Protein AF-A0A9P9DHM8-F1 (afdb_monomer_lite)

Radius of gyration: 34.37 Å; chains: 1; bounding box: 117×68×95 Å

Foldseek 3Di:
DDDDDDDDPPDPPPVVVVVVCVQCPPPDPNNVVVVVVVVVVCVVVVVVCQVVLVVVVVVVVVVVPPPPPVNVVVLLVQLLDQFLVSNLVLLLCCLPHPPNVDDFFDNVQVNVPQPPVVLQSLCSVLQKAWLHWDFFAQPQWDFDQCQRHPDTDTDTPGDRDRAWTKIKIKHFPQQNGDPPDPPVSNLLSVLLVVLLVPDDPPPQKDKDKDKDALVVVVVPPPPPPPPDDDDDDDDDDDDDDDDDDDDDPVVPDDPDPDPPDDDDDDDDDDPDDDPPPDDDDPDPDDDDDPPPPCCCVRVVVDPQQVCNRGPDNVSDNVNSNRGMMMMMMMTGPHSHGDPVSVVSSVSSVVSPSVVVVVVVVVVVVVVVVVVVPPPVCNVVVD

Secondary structure (DSSP, 8-state):
------PPP-----HHHHHHHHHTSTT-HHHHHHHHHHHHHHHHHHHHHHHHHHHHHHHHHHHTT---HHHHHHHHHHTT-SSHHHHHHHHHHHHH-SS----SB--HHHHHH---HHHHHHHHHTT-EEEEEE--EEE--EEEEE--SSS-EEEEE---EEE--EEEEEEE-S-S-SSS--HHHHHHHHHHHHHHHHS-TTSSEEEEEEEEEHHHHTT-----------------------------GGGGS-TT--SS------PPPPPS------------------TTHHHHHHTT-S---GGGGBS-TT---HHHHHSEEEEEEEEESSSS---HHHHHHHHHHHTTHHHHHHHHHHHHHHHHHHHHS-GGGGGG--

pLDDT: mean 70.78, std 20.33, range [29.52, 95.81]

Sequence (382 aa):
MYNFTATEPDSPPNLVRIIFNRLLSPGSPMGTVLFESVQAFLTILVPIAFYYGWEIYKHNRGAQSVETEDEIAYWRRVWQTPTWSGFWALSERYIFGSAVPWGPWDVTSIKDLWEDQESLHDLLRWGILPMAIRPGGLMSYKVKEFRMGPRGLEWPEYIHSKGRAYIQFIVPYPNGHGTDINPDYDTFRWKFMQCLNALPTNYPVNISISKYNCALEEGEEAPASDASSRPSQVDDDYVPGTNPTGGNLRDLIPEGQMDHFAFFASNPPPSHQPLEVGTRVHHTLQHFFKKPQVIIDGVGLRMIALQSFTRWPEQVMPLVYFSEYAVVHIEARDTEAYRLDQVVRNLAWEAGAIELRSMTQLSDRFARLMQEIPRDARCDLF

Structure (mmCIF, N/CA/C/O backbone):
data_AF-A0A9P9DHM8-F1
#
_entry.id   AF-A0A9P9DHM8-F1
#
loop_
_atom_site.group_PDB
_atom_site.id
_atom_site.type_symbol
_atom_site.label_atom_id
_atom_site.label_alt_id
_atom_site.label_comp_id
_atom_site.label_asym_id
_atom_site.label_entity_id
_atom_site.label_seq_id
_atom_site.pdbx_PDB_ins_code
_atom_site.Cartn_x
_atom_site.Cartn_y
_atom_site.Cartn_z
_atom_site.occupancy
_atom_site.B_iso_or_equiv
_atom_site.auth_seq_id
_atom_site.auth_comp_id
_atom_site.auth_asym_id
_atom_site.auth_atom_id
_atom_site.pdbx_PDB_model_num
ATOM 1 N N . MET A 1 1 ? 61.887 43.250 -23.104 1.00 40.56 1 MET A N 1
ATOM 2 C CA . MET A 1 1 ? 60.964 42.096 -23.108 1.00 40.56 1 MET A CA 1
ATOM 3 C C . MET A 1 1 ? 60.601 41.812 -24.554 1.00 40.56 1 MET A C 1
ATOM 5 O O . MET A 1 1 ? 59.892 42.613 -25.144 1.00 40.56 1 MET A O 1
ATOM 9 N N . TYR A 1 2 ? 61.167 40.759 -25.143 1.00 33.25 2 TYR A N 1
ATOM 10 C CA . TYR A 1 2 ? 60.837 40.311 -26.497 1.00 33.25 2 TYR A CA 1
ATOM 11 C C . TYR A 1 2 ? 59.917 39.094 -26.381 1.00 33.25 2 TYR A C 1
ATOM 13 O O . TYR A 1 2 ? 60.308 38.093 -25.784 1.00 33.25 2 TYR A O 1
ATOM 21 N N . ASN A 1 3 ? 58.699 39.201 -26.914 1.00 42.19 3 ASN A N 1
ATOM 22 C CA . ASN A 1 3 ? 57.769 38.082 -27.031 1.00 42.19 3 ASN A CA 1
ATOM 23 C C . ASN A 1 3 ? 58.153 37.250 -28.259 1.00 42.19 3 ASN A C 1
ATOM 25 O O . ASN A 1 3 ? 58.065 37.729 -29.387 1.00 42.19 3 ASN A O 1
ATOM 29 N N . PHE A 1 4 ? 58.580 36.012 -28.025 1.00 46.78 4 PHE A N 1
ATOM 30 C CA . PHE A 1 4 ? 58.734 34.990 -29.055 1.00 46.78 4 PHE A CA 1
ATOM 31 C C . PHE A 1 4 ? 57.351 34.389 -29.344 1.00 46.78 4 PHE A C 1
ATOM 33 O O . PHE A 1 4 ? 56.841 33.587 -28.565 1.00 46.78 4 PHE A O 1
ATOM 40 N N . THR A 1 5 ? 56.721 34.784 -30.448 1.00 54.00 5 THR A N 1
ATOM 41 C CA . THR A 1 5 ? 55.598 34.038 -31.030 1.00 54.00 5 THR A CA 1
ATOM 42 C C . THR A 1 5 ? 56.159 32.840 -31.783 1.00 54.00 5 THR A C 1
ATOM 44 O O . THR A 1 5 ? 56.780 33.000 -32.831 1.00 54.00 5 THR A O 1
ATOM 47 N N . ALA A 1 6 ? 55.968 31.645 -31.225 1.00 50.34 6 ALA A N 1
ATOM 48 C CA . ALA A 1 6 ? 56.248 30.389 -31.904 1.00 50.34 6 ALA A CA 1
ATOM 49 C C . ALA A 1 6 ? 55.252 30.215 -33.061 1.00 50.34 6 ALA A C 1
ATOM 51 O O . ALA A 1 6 ? 54.061 30.012 -32.843 1.00 50.34 6 ALA A O 1
ATOM 52 N N . THR A 1 7 ? 55.739 30.338 -34.290 1.00 53.88 7 THR A N 1
ATOM 53 C CA . THR A 1 7 ? 55.030 29.911 -35.498 1.00 53.88 7 THR A CA 1
ATOM 54 C C . THR A 1 7 ? 54.974 28.386 -35.514 1.00 53.88 7 THR A C 1
ATOM 56 O O . THR A 1 7 ? 56.024 27.739 -35.509 1.00 53.88 7 THR A O 1
ATOM 59 N N . GLU A 1 8 ? 53.763 27.821 -35.492 1.00 51.91 8 GLU A N 1
ATOM 60 C CA . GLU A 1 8 ? 53.537 26.386 -35.686 1.00 51.91 8 GLU A CA 1
ATOM 61 C C . GLU A 1 8 ? 54.189 25.925 -37.000 1.00 51.91 8 GLU A C 1
ATOM 63 O O . GLU A 1 8 ? 54.081 26.621 -38.013 1.00 51.91 8 GLU A O 1
ATOM 68 N N . PRO A 1 9 ? 54.887 24.778 -37.007 1.00 55.41 9 PRO A N 1
ATOM 69 C CA . PRO A 1 9 ? 55.439 24.228 -38.232 1.00 55.41 9 PRO A CA 1
ATOM 70 C C . PRO A 1 9 ? 54.294 23.799 -39.152 1.00 55.41 9 PRO A C 1
ATOM 72 O O . PRO A 1 9 ? 53.417 23.039 -38.736 1.00 55.41 9 PRO A O 1
ATOM 75 N N . ASP A 1 10 ? 54.335 24.269 -40.401 1.00 56.09 10 ASP A N 1
ATOM 76 C CA . ASP A 1 10 ? 53.450 23.856 -41.489 1.00 56.09 10 ASP A CA 1
ATOM 77 C C . ASP A 1 10 ? 53.340 22.326 -41.529 1.00 56.09 10 ASP A C 1
ATOM 79 O O . ASP A 1 10 ? 54.238 21.616 -41.992 1.00 56.09 10 ASP A O 1
ATOM 83 N N . SER A 1 11 ? 52.226 21.798 -41.014 1.00 60.09 11 SER A N 1
ATOM 84 C CA . SER A 1 11 ? 51.913 20.380 -41.129 1.00 60.09 11 SER A CA 1
ATOM 85 C C . SER A 1 11 ? 51.836 20.052 -42.624 1.00 60.09 11 SER A C 1
ATOM 87 O O . SER A 1 11 ? 51.070 20.724 -43.327 1.00 60.09 11 SER A O 1
ATOM 89 N N . PRO A 1 12 ? 52.592 19.063 -43.141 1.00 55.00 12 PRO A N 1
ATOM 90 C CA . PRO A 1 12 ? 52.552 18.737 -44.557 1.00 55.00 12 PRO A CA 1
ATOM 91 C C . PRO A 1 12 ? 51.099 18.471 -44.957 1.00 55.00 12 PRO A C 1
ATOM 93 O O . PRO A 1 12 ? 50.371 17.839 -44.180 1.00 55.00 12 PRO A O 1
ATOM 96 N N . PRO A 1 13 ? 50.651 18.958 -46.132 1.00 58.47 13 PRO A N 1
ATOM 97 C CA . PRO A 1 13 ? 49.289 18.749 -46.587 1.00 58.47 13 PRO A CA 1
ATOM 98 C C . PRO A 1 13 ? 49.044 17.252 -46.547 1.00 58.47 13 PRO A C 1
ATOM 100 O O . PRO A 1 13 ? 49.710 16.484 -47.241 1.00 58.47 13 PRO A O 1
ATOM 103 N N . ASN A 1 14 ? 48.168 16.850 -45.628 1.00 70.94 14 ASN A N 1
ATOM 104 C CA . ASN A 1 14 ? 47.982 15.465 -45.247 1.00 70.94 14 ASN A CA 1
ATOM 105 C C . ASN A 1 14 ? 47.368 14.768 -46.464 1.00 70.94 14 ASN A C 1
ATOM 107 O O . ASN A 1 14 ? 46.158 14.808 -46.680 1.00 70.94 14 ASN A O 1
ATOM 111 N N . LEU A 1 15 ? 48.231 14.256 -47.340 1.00 72.19 15 LEU A N 1
ATOM 112 C CA . LEU A 1 15 ? 47.910 13.828 -48.700 1.00 72.19 15 LEU A CA 1
ATOM 113 C C . LEU A 1 15 ? 46.868 12.703 -48.661 1.00 72.19 15 LEU A C 1
ATOM 115 O O . LEU A 1 15 ? 45.978 12.635 -49.503 1.00 72.19 15 LEU A O 1
ATOM 119 N N . VAL A 1 16 ? 46.893 11.934 -47.570 1.00 69.44 16 VAL A N 1
ATOM 120 C CA . VAL A 1 16 ? 45.866 10.976 -47.161 1.00 69.44 16 VAL A CA 1
ATOM 121 C C . VAL A 1 16 ? 44.492 11.639 -47.032 1.00 69.44 16 VAL A C 1
ATOM 123 O O . VAL A 1 16 ? 43.545 11.158 -47.636 1.00 69.44 16 VAL A O 1
ATOM 126 N N . ARG A 1 17 ? 44.367 12.770 -46.328 1.00 74.56 17 ARG A N 1
ATOM 127 C CA . ARG A 1 17 ? 43.105 13.513 -46.145 1.00 74.56 17 ARG A CA 1
ATOM 128 C C . ARG A 1 17 ? 42.579 14.102 -47.456 1.00 74.56 17 ARG A C 1
ATOM 130 O O . ARG A 1 17 ? 41.373 14.108 -47.675 1.00 74.56 17 ARG A O 1
ATOM 137 N N . ILE A 1 18 ? 43.466 14.567 -48.339 1.00 77.88 18 ILE A N 1
ATOM 138 C CA . ILE A 1 18 ? 43.080 15.091 -49.663 1.00 77.88 18 ILE A CA 1
ATOM 139 C C . ILE A 1 18 ? 42.564 13.960 -50.560 1.00 77.88 18 ILE A C 1
ATOM 141 O O . ILE A 1 18 ? 41.525 14.117 -51.202 1.00 77.88 18 ILE A O 1
ATOM 145 N N . ILE A 1 19 ? 43.248 12.812 -50.569 1.00 75.44 19 ILE A N 1
ATOM 146 C CA . ILE A 1 19 ? 42.803 11.617 -51.296 1.00 75.44 19 ILE A CA 1
ATOM 147 C C . ILE A 1 19 ? 41.471 11.114 -50.724 1.00 75.44 19 ILE A C 1
ATOM 149 O O . ILE A 1 19 ? 40.545 10.861 -51.490 1.00 75.44 19 ILE A O 1
ATOM 153 N N . PHE A 1 20 ? 41.328 11.058 -49.398 1.00 71.94 20 PHE A N 1
ATOM 154 C CA . PHE A 1 20 ? 40.094 10.621 -48.737 1.00 71.94 20 PHE A CA 1
ATOM 155 C C . PHE A 1 20 ? 38.906 11.530 -49.080 1.00 71.94 20 PHE A C 1
ATOM 157 O O . PHE A 1 20 ? 37.850 11.047 -49.477 1.00 71.94 20 PHE A O 1
ATOM 164 N N . ASN A 1 21 ? 39.094 12.851 -49.024 1.00 74.06 21 ASN A N 1
ATOM 165 C CA . ASN A 1 21 ? 38.045 13.819 -49.354 1.00 74.06 21 ASN A CA 1
ATOM 166 C C . ASN A 1 21 ? 37.659 13.803 -50.841 1.00 74.06 21 ASN A C 1
ATOM 168 O O . ASN A 1 21 ? 36.511 14.090 -51.171 1.00 74.06 21 ASN A O 1
ATOM 172 N N . ARG A 1 22 ? 38.591 13.470 -51.747 1.00 72.50 22 ARG A N 1
ATOM 173 C CA . ARG A 1 22 ? 38.283 13.302 -53.178 1.00 72.50 22 ARG A CA 1
ATOM 174 C C . ARG A 1 22 ? 37.593 11.980 -53.492 1.00 72.50 22 ARG A C 1
ATOM 176 O O . ARG A 1 22 ? 36.773 11.945 -54.400 1.00 72.50 22 ARG A O 1
ATOM 183 N N . LEU A 1 23 ? 37.916 10.908 -52.776 1.00 67.44 23 LEU A N 1
ATOM 184 C CA . LEU A 1 23 ? 37.252 9.615 -52.955 1.00 67.44 23 LEU A CA 1
ATOM 185 C C . LEU A 1 23 ? 35.822 9.632 -52.399 1.00 67.44 23 LEU A C 1
ATOM 187 O O . LEU A 1 23 ? 34.931 9.028 -52.991 1.00 67.44 23 LEU A O 1
ATOM 191 N N . LEU A 1 24 ? 35.593 10.386 -51.321 1.00 68.06 24 LEU A N 1
ATOM 192 C CA . LEU A 1 24 ? 34.290 10.548 -50.673 1.00 68.06 24 LEU A CA 1
ATOM 193 C C . LEU A 1 24 ? 33.471 11.740 -51.193 1.00 68.06 24 LEU A C 1
ATOM 195 O O . LEU A 1 24 ? 32.439 12.068 -50.605 1.00 68.06 24 LEU A O 1
ATOM 199 N N . SER A 1 25 ? 33.904 12.417 -52.261 1.00 76.38 25 SER A N 1
ATOM 200 C CA . SER A 1 25 ? 33.132 13.539 -52.792 1.00 76.38 25 SER A CA 1
ATOM 201 C C . SER A 1 25 ? 31.816 13.047 -53.422 1.00 76.38 25 SER A C 1
ATOM 203 O O . SER A 1 25 ? 31.806 12.047 -54.152 1.00 76.38 25 SER A O 1
ATOM 205 N N . PRO A 1 26 ? 30.687 13.728 -53.151 1.00 70.62 26 PRO A N 1
ATOM 206 C CA . PRO A 1 26 ? 29.399 13.368 -53.730 1.00 70.62 26 PRO A CA 1
ATOM 207 C C . PRO A 1 26 ? 29.477 13.448 -55.261 1.00 70.62 26 PRO A C 1
ATOM 209 O O . PRO A 1 26 ? 29.818 14.489 -55.819 1.00 70.62 26 PRO A O 1
ATOM 212 N N . GLY A 1 27 ? 29.194 12.326 -55.931 1.00 74.50 27 GLY A N 1
ATOM 213 C CA . GLY A 1 27 ? 29.244 12.193 -57.392 1.00 74.50 27 GLY A CA 1
ATOM 214 C C . GLY A 1 27 ? 30.415 11.371 -57.942 1.00 74.50 27 GLY A C 1
ATOM 215 O O . GLY A 1 27 ? 30.439 11.105 -59.142 1.00 74.50 27 GLY A O 1
ATOM 216 N N . SER A 1 28 ? 31.366 10.922 -57.111 1.00 83.56 28 SER A N 1
ATOM 217 C CA . SER A 1 28 ? 32.384 9.970 -57.571 1.00 83.56 28 SER A CA 1
ATOM 218 C C . SER A 1 28 ? 31.780 8.552 -57.722 1.00 83.56 28 SER A C 1
ATOM 220 O O . SER A 1 28 ? 30.994 8.113 -56.873 1.00 83.56 28 SER A O 1
ATOM 222 N N . PRO A 1 29 ? 32.129 7.790 -58.778 1.00 81.06 29 PRO A N 1
ATOM 223 C CA . PRO A 1 29 ? 31.638 6.419 -58.962 1.00 81.06 29 PRO A CA 1
ATOM 224 C C . PRO A 1 29 ? 32.136 5.471 -57.860 1.00 81.06 29 PRO A C 1
ATOM 226 O O . PRO A 1 29 ? 31.484 4.490 -57.531 1.00 81.06 29 PRO A O 1
ATOM 229 N N . MET A 1 30 ? 33.276 5.777 -57.237 1.00 78.38 30 MET A N 1
ATOM 230 C CA . MET A 1 30 ? 33.795 4.989 -56.118 1.00 78.38 30 MET A CA 1
ATOM 231 C C . MET A 1 30 ? 33.051 5.296 -54.809 1.00 78.38 30 MET A C 1
ATOM 233 O O . MET A 1 30 ? 32.810 4.393 -54.010 1.00 78.38 30 MET A O 1
ATOM 237 N N . GLY A 1 31 ? 32.640 6.551 -54.608 1.00 75.50 31 GLY A N 1
ATOM 238 C CA . GLY A 1 31 ? 31.850 6.981 -53.456 1.00 75.50 31 GLY A CA 1
ATOM 239 C C . GLY A 1 31 ? 30.433 6.409 -53.464 1.00 75.50 31 GLY A C 1
ATOM 240 O O . GLY A 1 31 ? 29.941 6.016 -52.412 1.00 75.50 31 GLY A O 1
ATOM 241 N N . THR A 1 32 ? 29.806 6.286 -54.639 1.00 79.50 32 THR A N 1
ATOM 242 C CA . THR A 1 32 ? 28.482 5.647 -54.782 1.00 79.50 32 THR A CA 1
ATOM 243 C C . THR A 1 32 ? 28.528 4.160 -54.433 1.00 79.50 32 THR A C 1
ATOM 245 O O . THR A 1 32 ? 27.741 3.718 -53.602 1.00 79.50 32 THR A O 1
ATOM 248 N N . VAL A 1 33 ? 29.513 3.409 -54.939 1.00 83.50 33 VAL A N 1
ATOM 249 C CA . VAL A 1 33 ? 29.681 1.979 -54.610 1.00 83.50 33 VAL A CA 1
ATOM 250 C C . VAL A 1 33 ? 29.967 1.757 -53.120 1.00 83.50 33 VAL A C 1
ATOM 252 O O . VAL A 1 33 ? 29.409 0.844 -52.507 1.00 83.50 33 VAL A O 1
ATOM 255 N N . LEU A 1 34 ? 30.817 2.590 -52.509 1.00 82.50 34 LEU A N 1
ATOM 256 C CA . LEU A 1 34 ? 31.079 2.525 -51.068 1.00 82.50 34 LEU A CA 1
ATOM 257 C C . LEU A 1 34 ? 29.826 2.856 -50.252 1.00 82.50 34 LEU A C 1
ATOM 259 O O . LEU A 1 34 ? 29.536 2.161 -49.281 1.00 82.50 34 LEU A O 1
ATOM 263 N N . PHE A 1 35 ? 29.068 3.876 -50.657 1.00 80.50 35 PHE A N 1
ATOM 264 C CA . PHE A 1 35 ? 27.831 4.266 -49.987 1.00 80.50 35 PHE A CA 1
ATOM 265 C C . PHE A 1 35 ? 26.774 3.157 -50.051 1.00 80.50 35 PHE A C 1
ATOM 267 O O . PHE A 1 35 ? 26.236 2.780 -49.013 1.00 80.50 35 PHE A O 1
ATOM 274 N N . GLU A 1 36 ? 26.538 2.570 -51.226 1.00 85.25 36 GLU A N 1
ATOM 275 C CA . GLU A 1 36 ? 25.601 1.452 -51.402 1.00 85.25 36 GLU A CA 1
ATOM 276 C C . GLU A 1 36 ? 26.028 0.214 -50.605 1.00 85.25 36 GLU A C 1
ATOM 278 O O . GLU A 1 36 ? 25.194 -0.433 -49.971 1.00 85.25 36 GLU A O 1
ATOM 283 N N . SER A 1 37 ? 27.331 -0.082 -50.558 1.00 87.12 37 SER A N 1
ATOM 284 C CA . SER A 1 37 ? 27.870 -1.211 -49.789 1.00 87.12 37 SER A CA 1
ATOM 285 C C . SER A 1 37 ? 27.697 -1.012 -48.281 1.00 87.12 37 SER A C 1
ATOM 287 O O . SER A 1 37 ? 27.276 -1.929 -47.574 1.00 87.12 37 SER A O 1
ATOM 289 N N . VAL A 1 38 ? 27.982 0.195 -47.777 1.00 84.12 38 VAL A N 1
ATOM 290 C CA . VAL A 1 38 ? 27.779 0.551 -46.363 1.00 84.12 38 VAL A CA 1
ATOM 291 C C . VAL A 1 38 ? 26.292 0.539 -46.019 1.00 84.12 38 VAL A C 1
ATOM 293 O O . VAL A 1 38 ? 25.912 -0.003 -44.983 1.00 84.12 38 VAL A O 1
ATOM 296 N N . GLN A 1 39 ? 25.438 1.079 -46.890 1.00 85.88 39 GLN A N 1
ATOM 297 C CA . GLN A 1 39 ? 23.993 1.062 -46.698 1.00 85.88 39 GLN A CA 1
ATOM 298 C C . GLN A 1 39 ? 23.461 -0.375 -46.654 1.00 85.88 39 GLN A C 1
ATOM 300 O O . GLN A 1 39 ? 22.742 -0.718 -45.717 1.00 85.88 39 GLN A O 1
ATOM 305 N N . ALA A 1 40 ? 23.843 -1.238 -47.598 1.00 89.69 40 ALA A N 1
ATOM 306 C CA . ALA A 1 40 ? 23.449 -2.647 -47.610 1.00 89.69 40 ALA A CA 1
ATOM 307 C C . ALA A 1 40 ? 23.921 -3.386 -46.347 1.00 89.69 40 ALA A C 1
ATOM 309 O O . ALA A 1 40 ? 23.140 -4.101 -45.717 1.00 89.69 40 ALA A O 1
ATOM 310 N N . PHE A 1 41 ? 25.166 -3.150 -45.921 1.00 92.38 41 PHE A N 1
ATOM 311 C CA . PHE A 1 41 ? 25.709 -3.716 -44.689 1.00 92.38 41 PHE A CA 1
ATOM 312 C C . PHE A 1 41 ? 24.921 -3.272 -43.451 1.00 92.38 41 PHE A C 1
ATOM 314 O O . PHE A 1 41 ? 24.519 -4.115 -42.653 1.00 92.38 41 PHE A O 1
ATOM 321 N N . LEU A 1 42 ? 24.634 -1.974 -43.303 1.00 90.94 42 LEU A N 1
ATOM 322 C CA . LEU A 1 42 ? 23.839 -1.457 -42.183 1.00 90.94 42 LEU A CA 1
ATOM 323 C C . LEU A 1 42 ? 22.398 -1.984 -42.208 1.00 90.94 42 LEU A C 1
ATOM 325 O O . LEU A 1 42 ? 21.853 -2.315 -41.157 1.00 90.94 42 LEU A O 1
ATOM 329 N N . THR A 1 43 ? 21.807 -2.124 -43.397 1.00 90.12 43 THR A N 1
ATOM 330 C CA . THR A 1 43 ? 20.444 -2.654 -43.573 1.00 90.12 43 THR A CA 1
ATOM 331 C C . THR A 1 43 ? 20.333 -4.104 -43.097 1.00 90.12 43 THR A C 1
ATOM 333 O O . THR A 1 43 ? 19.281 -4.502 -42.608 1.00 90.12 43 THR A O 1
ATOM 336 N N . ILE A 1 44 ? 21.413 -4.886 -43.186 1.00 93.75 44 ILE A N 1
ATOM 337 C CA . ILE A 1 44 ? 21.464 -6.275 -42.702 1.00 93.75 44 ILE A CA 1
ATOM 338 C C . ILE A 1 44 ? 21.894 -6.340 -41.229 1.00 93.75 44 ILE A C 1
ATOM 340 O O . ILE A 1 44 ? 21.306 -7.079 -40.439 1.00 93.75 44 ILE A O 1
ATOM 344 N N . LEU A 1 45 ? 22.905 -5.563 -40.832 1.00 93.25 45 LEU A N 1
ATOM 345 C CA . LEU A 1 45 ? 23.490 -5.642 -39.494 1.00 93.25 45 LEU A CA 1
ATOM 346 C C . LEU A 1 45 ? 22.553 -5.093 -38.411 1.00 93.25 45 LEU A C 1
ATOM 348 O O . LEU A 1 45 ? 22.499 -5.658 -37.321 1.00 93.25 45 LEU A O 1
ATOM 352 N N . VAL A 1 46 ? 21.794 -4.028 -38.692 1.00 90.00 46 VAL A N 1
ATOM 353 C CA . VAL A 1 46 ? 20.890 -3.416 -37.704 1.00 90.00 46 VAL A CA 1
ATOM 354 C C . VAL A 1 46 ? 19.772 -4.380 -37.274 1.00 90.00 46 VAL A C 1
ATOM 356 O O . VAL A 1 46 ? 19.630 -4.577 -36.067 1.00 90.00 46 VAL A O 1
ATOM 359 N N . PRO A 1 47 ? 19.025 -5.052 -38.176 1.00 91.31 47 PRO A N 1
ATOM 360 C CA . PRO A 1 47 ? 18.038 -6.060 -37.783 1.00 91.31 47 PRO A CA 1
ATOM 361 C C . PRO A 1 47 ? 18.644 -7.246 -37.035 1.00 91.31 47 PRO A C 1
ATOM 363 O O . PRO A 1 47 ? 18.042 -7.727 -36.081 1.00 91.31 47 PRO A O 1
ATOM 366 N N . ILE A 1 48 ? 19.841 -7.700 -37.427 1.00 94.12 48 ILE A N 1
ATOM 367 C CA . ILE A 1 48 ? 20.537 -8.800 -36.746 1.00 94.12 48 ILE A CA 1
ATOM 368 C C . ILE A 1 48 ? 20.914 -8.389 -35.318 1.00 94.12 48 ILE A C 1
ATOM 370 O O . ILE A 1 48 ? 20.614 -9.110 -34.369 1.00 94.12 48 ILE A O 1
ATOM 374 N N . ALA A 1 49 ? 21.524 -7.215 -35.141 1.00 92.12 49 ALA A N 1
ATOM 375 C CA . ALA A 1 49 ? 21.875 -6.687 -33.825 1.00 92.12 49 ALA A CA 1
ATOM 376 C C . ALA A 1 49 ? 20.629 -6.432 -32.962 1.00 92.12 49 ALA A C 1
ATOM 378 O O . ALA A 1 49 ? 20.642 -6.721 -31.768 1.00 92.12 49 ALA A O 1
ATOM 379 N N . PHE A 1 50 ? 19.541 -5.948 -33.567 1.00 90.00 50 PHE A N 1
ATOM 380 C CA . PHE A 1 50 ? 18.250 -5.774 -32.905 1.00 90.00 50 PHE A CA 1
ATOM 381 C C . PHE A 1 50 ? 17.664 -7.118 -32.459 1.00 90.00 50 PHE A C 1
ATOM 383 O O . PHE A 1 50 ? 17.238 -7.237 -31.316 1.00 90.00 50 PHE A O 1
ATOM 390 N N . TYR A 1 51 ? 17.691 -8.139 -33.321 1.00 92.69 51 TYR A N 1
ATOM 391 C CA . TYR A 1 51 ? 17.214 -9.488 -33.016 1.00 92.69 51 TYR A CA 1
ATOM 392 C C . TYR A 1 51 ? 18.008 -10.128 -31.871 1.00 92.69 51 TYR A C 1
ATOM 394 O O . TYR A 1 51 ? 17.420 -10.543 -30.876 1.00 92.69 51 TYR A O 1
ATOM 402 N N . TYR A 1 52 ? 19.343 -10.146 -31.952 1.00 91.56 52 TYR A N 1
ATOM 403 C CA . TYR A 1 52 ? 20.176 -10.706 -30.883 1.00 91.56 52 TYR A CA 1
ATOM 404 C C . TYR A 1 52 ? 20.102 -9.880 -29.597 1.00 91.56 52 TYR A C 1
ATOM 406 O O . TYR A 1 52 ? 20.055 -10.445 -28.508 1.00 91.56 52 TYR A O 1
ATOM 414 N N . GLY A 1 53 ? 20.038 -8.550 -29.702 1.00 88.31 53 GLY A N 1
ATOM 415 C CA . GLY A 1 53 ? 19.818 -7.667 -28.560 1.00 88.31 53 GLY A CA 1
ATOM 416 C C . GLY A 1 53 ? 18.472 -7.924 -27.883 1.00 88.31 53 GLY A C 1
ATOM 417 O O . GLY A 1 53 ? 18.406 -7.940 -26.656 1.00 88.31 53 GLY A O 1
ATOM 418 N N . TRP A 1 54 ? 17.420 -8.186 -28.663 1.00 81.31 54 TRP A N 1
ATOM 419 C CA . TRP A 1 54 ? 16.097 -8.560 -28.168 1.00 81.31 54 TRP A CA 1
ATOM 420 C C . TRP A 1 54 ? 16.086 -9.943 -27.511 1.00 81.31 54 TRP A C 1
ATOM 422 O O . TRP A 1 54 ? 15.521 -10.081 -26.431 1.00 81.31 54 TRP A O 1
ATOM 432 N N . GLU A 1 55 ? 16.739 -10.948 -28.097 1.00 83.94 55 GLU A N 1
ATOM 433 C CA . GLU A 1 55 ? 16.842 -12.291 -27.507 1.00 83.94 55 GLU A CA 1
ATOM 434 C C . GLU A 1 55 ? 17.662 -12.286 -26.211 1.00 83.94 55 GLU A C 1
ATOM 436 O O . GLU A 1 55 ? 17.228 -12.850 -25.210 1.00 83.94 55 GLU A O 1
ATOM 441 N N . ILE A 1 56 ? 18.791 -11.570 -26.166 1.00 83.38 56 ILE A N 1
ATOM 442 C CA . ILE A 1 56 ? 19.571 -11.384 -24.931 1.00 83.38 56 ILE A CA 1
ATOM 443 C C . ILE A 1 56 ? 18.748 -10.620 -23.892 1.00 83.38 56 ILE A C 1
ATOM 445 O O . ILE A 1 56 ? 18.744 -10.983 -22.718 1.00 83.38 56 ILE A O 1
ATOM 449 N N . TYR A 1 57 ? 18.024 -9.577 -24.301 1.00 78.25 57 TYR A N 1
ATOM 450 C CA . TYR A 1 57 ? 17.133 -8.839 -23.410 1.00 78.25 57 TYR A CA 1
ATOM 451 C C . TYR A 1 57 ? 16.027 -9.737 -22.847 1.00 78.25 57 TYR A C 1
ATOM 453 O O . TYR A 1 57 ? 15.816 -9.753 -21.637 1.00 78.25 57 TYR A O 1
ATOM 461 N N . LYS A 1 58 ? 15.361 -10.525 -23.694 1.00 74.00 58 LYS A N 1
ATOM 462 C CA . LYS A 1 58 ? 14.334 -11.492 -23.297 1.00 74.00 58 LYS A CA 1
ATOM 463 C C . LYS A 1 58 ? 14.912 -12.550 -22.362 1.00 74.00 58 LYS A C 1
ATOM 465 O O . LYS A 1 58 ? 14.282 -12.861 -21.357 1.00 74.00 58 LYS A O 1
ATOM 470 N N . HIS A 1 59 ? 16.114 -13.050 -22.642 1.00 70.81 59 HIS A N 1
ATOM 471 C CA . HIS A 1 59 ? 16.774 -14.045 -21.807 1.00 70.81 59 HIS A CA 1
ATOM 472 C C . HIS A 1 59 ? 17.198 -13.470 -20.452 1.00 70.81 59 HIS A C 1
ATOM 474 O O . HIS A 1 59 ? 16.958 -14.118 -19.440 1.00 70.81 59 HIS A O 1
ATOM 480 N N . ASN A 1 60 ? 17.739 -12.250 -20.404 1.00 71.06 60 ASN A N 1
ATOM 481 C CA . ASN A 1 60 ? 18.117 -11.575 -19.158 1.00 71.06 60 ASN A CA 1
ATOM 482 C C . ASN A 1 60 ? 16.898 -11.144 -18.337 1.00 71.06 60 ASN A C 1
ATOM 484 O O . ASN A 1 60 ? 16.927 -11.216 -17.114 1.00 71.06 60 ASN A O 1
ATOM 488 N N . ARG A 1 61 ? 15.808 -10.732 -18.993 1.00 64.31 61 ARG A N 1
ATOM 489 C CA . ARG A 1 61 ? 14.540 -10.415 -18.325 1.00 64.31 61 ARG A CA 1
ATOM 490 C C . ARG A 1 61 ? 13.850 -11.679 -17.813 1.00 64.31 61 ARG A C 1
ATOM 492 O O . ARG A 1 61 ? 13.283 -11.655 -16.726 1.00 64.31 61 ARG A O 1
ATOM 499 N N . GLY A 1 62 ? 13.963 -12.779 -18.558 1.00 54.72 62 GLY A N 1
ATOM 500 C CA . GLY A 1 62 ? 13.619 -14.116 -18.090 1.00 54.72 62 GLY A CA 1
ATOM 501 C C . GLY A 1 62 ? 14.451 -14.485 -16.867 1.00 54.72 62 GLY A C 1
ATOM 502 O O . GLY A 1 62 ? 13.886 -14.729 -15.818 1.00 54.72 62 GLY A O 1
ATOM 503 N N . ALA A 1 63 ? 15.781 -14.400 -16.947 1.00 54.72 63 ALA A N 1
ATOM 504 C CA . ALA A 1 63 ? 16.705 -14.765 -15.872 1.00 54.72 63 ALA A CA 1
ATOM 505 C C . ALA A 1 63 ? 16.576 -13.902 -14.600 1.00 54.72 63 ALA A C 1
ATOM 507 O O . ALA A 1 63 ? 16.801 -14.412 -13.510 1.00 54.72 63 ALA A O 1
ATOM 508 N N . GLN A 1 64 ? 16.188 -12.625 -14.711 1.00 50.59 64 GLN A N 1
ATOM 509 C CA . GLN A 1 64 ? 15.905 -11.755 -13.557 1.00 50.59 64 GLN A CA 1
ATOM 510 C C . GLN A 1 64 ? 14.509 -11.950 -12.949 1.00 50.59 64 GLN A C 1
ATOM 512 O O . GLN A 1 64 ? 14.228 -11.357 -11.913 1.00 50.59 64 GLN A O 1
ATOM 517 N N . SER A 1 65 ? 13.636 -12.749 -13.565 1.00 51.56 65 SER A N 1
ATOM 518 C CA . SER A 1 65 ? 12.288 -13.017 -13.047 1.00 51.56 65 SER A CA 1
ATOM 519 C C . SER A 1 65 ? 11.908 -14.493 -13.049 1.00 51.56 65 SER A C 1
ATOM 521 O O . SER A 1 65 ? 10.737 -14.811 -12.858 1.00 51.56 65 SER A O 1
ATOM 523 N N . VAL A 1 66 ? 12.881 -15.406 -13.182 1.00 52.16 66 VAL A N 1
ATOM 524 C CA . VAL A 1 66 ? 12.666 -16.800 -12.779 1.00 52.16 66 VAL A CA 1
ATOM 525 C C . VAL A 1 66 ? 12.738 -16.857 -11.251 1.00 52.16 66 VAL A C 1
ATOM 527 O O . VAL A 1 66 ? 13.596 -17.521 -10.680 1.00 52.16 66 VAL A O 1
ATOM 530 N N . GLU A 1 67 ? 11.819 -16.160 -10.579 1.00 63.97 67 GLU A N 1
ATOM 531 C CA . GLU A 1 67 ? 11.165 -16.812 -9.450 1.00 63.97 67 GLU A CA 1
ATOM 532 C C . GLU A 1 67 ? 10.687 -18.138 -10.036 1.00 63.97 67 GLU A C 1
ATOM 534 O O . GLU A 1 67 ? 9.928 -18.156 -11.013 1.00 63.97 67 GLU A O 1
ATOM 539 N N . THR A 1 68 ? 11.265 -19.247 -9.580 1.00 78.31 68 THR A N 1
ATOM 540 C CA . THR A 1 68 ? 10.882 -20.554 -10.102 1.00 78.31 68 THR A CA 1
ATOM 541 C C . THR A 1 68 ? 9.371 -20.683 -9.953 1.00 78.31 68 THR A C 1
ATOM 543 O O . THR A 1 68 ? 8.794 -20.228 -8.967 1.00 78.31 68 THR A O 1
ATOM 546 N N . GLU A 1 69 ? 8.699 -21.271 -10.938 1.00 83.31 69 GLU A N 1
ATOM 547 C CA . GLU A 1 69 ? 7.248 -21.489 -10.871 1.00 83.31 69 GLU A CA 1
ATOM 548 C C . GLU A 1 69 ? 6.851 -22.184 -9.551 1.00 83.31 69 GLU A C 1
ATOM 550 O O . GLU A 1 69 ? 5.820 -21.870 -8.957 1.00 83.31 69 GLU A O 1
ATOM 555 N N . ASP A 1 70 ? 7.755 -23.017 -9.024 1.00 86.81 70 ASP A N 1
ATOM 556 C CA . ASP A 1 70 ? 7.702 -23.628 -7.696 1.00 86.81 70 ASP A CA 1
ATOM 557 C C . ASP A 1 70 ? 7.710 -22.622 -6.528 1.00 86.81 70 ASP A C 1
ATOM 559 O O . ASP A 1 70 ? 6.971 -22.801 -5.558 1.00 86.81 70 ASP A O 1
ATOM 563 N N . GLU A 1 71 ? 8.522 -21.562 -6.594 1.00 87.56 71 GLU A N 1
ATOM 564 C CA . GLU A 1 71 ? 8.576 -20.494 -5.589 1.00 87.56 71 GLU A CA 1
ATOM 565 C C . GLU A 1 71 ? 7.290 -19.661 -5.604 1.00 87.56 71 GLU A C 1
ATOM 567 O O . GLU A 1 71 ? 6.694 -19.419 -4.551 1.00 87.56 71 GLU A O 1
ATOM 572 N N . ILE A 1 72 ? 6.791 -19.307 -6.792 1.00 86.44 72 ILE A N 1
ATOM 573 C CA . ILE A 1 72 ? 5.498 -18.625 -6.933 1.00 86.44 72 ILE A CA 1
ATOM 574 C C . ILE A 1 72 ? 4.371 -19.516 -6.397 1.00 86.44 72 ILE A C 1
ATOM 576 O O . ILE A 1 72 ? 3.517 -19.051 -5.640 1.00 86.44 72 ILE A O 1
ATOM 580 N N . ALA A 1 73 ? 4.367 -20.809 -6.736 1.00 88.88 73 ALA A N 1
ATOM 581 C CA . ALA A 1 73 ? 3.385 -21.767 -6.234 1.00 88.88 73 ALA A CA 1
ATOM 582 C C . ALA A 1 73 ? 3.476 -21.952 -4.709 1.00 88.88 73 ALA A C 1
ATOM 584 O O . ALA A 1 73 ? 2.455 -22.126 -4.036 1.00 88.88 73 ALA A O 1
ATOM 585 N N . TYR A 1 74 ? 4.680 -21.896 -4.136 1.00 92.19 74 TYR A N 1
ATOM 586 C CA . TYR A 1 74 ? 4.882 -21.881 -2.692 1.00 92.19 74 TYR A CA 1
ATOM 587 C C . TYR A 1 74 ? 4.258 -20.635 -2.057 1.00 92.19 74 TYR A C 1
ATOM 589 O O . TYR A 1 74 ? 3.387 -20.777 -1.198 1.00 92.19 74 TYR A O 1
ATOM 597 N N . TRP A 1 75 ? 4.619 -19.432 -2.510 1.00 91.44 75 TRP A N 1
ATOM 598 C CA . TRP A 1 75 ? 4.070 -18.195 -1.950 1.00 91.44 75 TRP A CA 1
ATOM 599 C C . TRP A 1 75 ? 2.560 -18.103 -2.139 1.00 91.44 75 TRP A C 1
ATOM 601 O O . TRP A 1 75 ? 1.855 -17.736 -1.203 1.00 91.44 75 TRP A O 1
ATOM 611 N N . ARG A 1 76 ? 2.032 -18.537 -3.288 1.00 89.69 76 ARG A N 1
ATOM 612 C CA . ARG A 1 76 ? 0.589 -18.644 -3.531 1.00 89.69 76 ARG A CA 1
ATOM 613 C C . ARG A 1 76 ? -0.114 -19.474 -2.456 1.00 89.69 76 ARG A C 1
ATOM 615 O O . ARG A 1 76 ? -1.167 -19.053 -1.993 1.00 89.69 76 ARG A O 1
ATOM 622 N N . ARG A 1 77 ? 0.468 -20.601 -2.024 1.00 90.12 77 ARG A N 1
ATOM 623 C CA . ARG A 1 77 ? -0.058 -21.409 -0.906 1.00 90.12 77 ARG A CA 1
ATOM 624 C C . ARG A 1 77 ? 0.073 -20.697 0.439 1.00 90.12 77 ARG A C 1
ATOM 626 O O . ARG A 1 77 ? -0.854 -20.741 1.233 1.00 90.12 77 ARG A O 1
ATOM 633 N N . VAL A 1 78 ? 1.186 -20.013 0.698 1.00 91.94 78 VAL A N 1
ATOM 634 C CA . VAL A 1 78 ? 1.389 -19.255 1.949 1.00 91.94 78 VAL A CA 1
ATOM 635 C C . VAL A 1 78 ? 0.360 -18.123 2.095 1.00 91.94 78 VAL A C 1
ATOM 637 O O . VAL A 1 78 ? -0.195 -17.920 3.173 1.00 91.94 78 VAL A O 1
ATOM 640 N N . TRP A 1 79 ? 0.032 -17.441 0.996 1.00 92.38 79 TRP A N 1
ATOM 641 C CA . TRP A 1 79 ? -1.012 -16.413 0.941 1.00 92.38 79 TRP A CA 1
ATOM 642 C C . TRP A 1 79 ? -2.442 -16.956 1.117 1.00 92.38 79 TRP A C 1
ATOM 644 O O . TRP A 1 79 ? -3.368 -16.165 1.281 1.00 92.38 79 TRP A O 1
ATOM 654 N N . GLN A 1 80 ? -2.639 -18.281 1.160 1.00 89.69 80 GLN A N 1
ATOM 655 C CA . GLN A 1 80 ? -3.912 -18.912 1.544 1.00 89.69 80 GLN A CA 1
ATOM 656 C C . GLN A 1 80 ? -4.104 -19.002 3.069 1.00 89.69 80 GLN A C 1
ATOM 658 O O . GLN A 1 80 ? -4.917 -19.792 3.547 1.00 89.69 80 GLN A O 1
ATOM 663 N N . THR A 1 81 ? -3.358 -18.210 3.844 1.00 88.81 81 THR A N 1
ATOM 664 C CA . THR A 1 81 ? -3.509 -18.119 5.301 1.00 88.81 81 THR A CA 1
ATOM 665 C C . THR A 1 81 ? -4.973 -17.877 5.701 1.00 88.81 81 THR A C 1
ATOM 667 O O . THR A 1 81 ? -5.608 -16.978 5.149 1.00 88.81 81 THR A O 1
ATOM 670 N N . PRO A 1 82 ? -5.525 -18.643 6.662 1.00 85.69 82 PRO A N 1
ATOM 671 C CA . PRO A 1 82 ? -6.901 -18.477 7.126 1.00 85.69 82 PRO A CA 1
ATOM 672 C C . PRO A 1 82 ? -7.033 -17.415 8.225 1.00 85.69 82 PRO A C 1
ATOM 674 O O . PRO A 1 82 ? -8.138 -17.166 8.698 1.00 85.69 82 PRO A O 1
ATOM 677 N N . THR A 1 83 ? -5.925 -16.809 8.669 1.00 84.69 83 THR A N 1
ATOM 678 C CA . THR A 1 83 ? -5.916 -15.820 9.753 1.00 84.69 83 THR A CA 1
ATOM 679 C C . THR A 1 83 ? -5.486 -14.442 9.265 1.00 84.69 83 THR A C 1
ATOM 681 O O . THR A 1 83 ? -4.542 -14.299 8.479 1.00 84.69 83 THR A O 1
ATOM 684 N N . TRP A 1 84 ? -6.143 -13.408 9.797 1.00 83.75 84 TRP A N 1
ATOM 685 C CA . TRP A 1 84 ? -5.783 -12.007 9.562 1.00 83.75 84 TRP A CA 1
ATOM 686 C C . TRP A 1 84 ? -4.378 -11.663 10.048 1.00 83.75 84 TRP A C 1
ATOM 688 O O . TRP A 1 84 ? -3.670 -10.932 9.368 1.00 83.75 84 TRP A O 1
ATOM 698 N N . SER A 1 85 ? -3.936 -12.222 11.175 1.00 83.12 85 SER A N 1
ATOM 699 C CA . SER A 1 85 ? -2.572 -12.031 11.684 1.00 83.12 85 SER A CA 1
ATOM 700 C C . SER A 1 85 ? -1.514 -12.525 10.691 1.00 83.12 85 SER A C 1
ATOM 702 O O . SER A 1 85 ? -0.571 -11.796 10.380 1.00 83.12 85 SER A O 1
ATOM 704 N N . GLY A 1 86 ? -1.703 -13.724 10.129 1.00 87.62 86 GLY A N 1
ATOM 705 C CA . GLY A 1 86 ? -0.836 -14.262 9.081 1.00 87.62 86 GLY A CA 1
ATOM 706 C C . GLY A 1 86 ? -0.876 -13.411 7.813 1.00 87.62 86 GLY A C 1
ATOM 707 O O . GLY A 1 86 ? 0.169 -13.103 7.244 1.00 87.62 86 GLY A O 1
ATOM 708 N N . PHE A 1 87 ? -2.066 -12.967 7.404 1.00 89.50 87 PHE A N 1
ATOM 709 C CA . PHE A 1 87 ? -2.232 -12.113 6.228 1.00 89.50 87 PHE A CA 1
ATOM 710 C C . PHE A 1 87 ? -1.516 -10.767 6.379 1.00 89.50 87 PHE A C 1
ATOM 712 O O . PHE A 1 87 ? -0.816 -10.337 5.461 1.00 89.50 87 PHE A O 1
ATOM 719 N N . TRP A 1 88 ? -1.614 -10.127 7.546 1.00 88.25 88 TRP A N 1
ATOM 720 C CA . TRP A 1 88 ? -0.924 -8.867 7.822 1.00 88.25 88 TRP A CA 1
ATOM 721 C C . TRP A 1 88 ? 0.583 -9.020 7.909 1.00 88.25 88 TRP A C 1
ATOM 723 O O . TRP A 1 88 ? 1.295 -8.231 7.295 1.00 88.25 88 TRP A O 1
ATOM 733 N N . ALA A 1 89 ? 1.075 -10.070 8.566 1.00 88.81 89 ALA A N 1
ATOM 734 C CA . ALA A 1 89 ? 2.505 -10.353 8.609 1.00 88.81 89 ALA A CA 1
ATOM 735 C C . ALA A 1 89 ? 3.089 -10.581 7.200 1.00 88.81 89 ALA A C 1
ATOM 737 O O . ALA A 1 89 ? 4.190 -10.116 6.898 1.00 88.81 89 ALA A O 1
ATOM 738 N N . LEU A 1 90 ? 2.353 -11.267 6.317 1.00 92.69 90 LEU A N 1
ATOM 739 C CA . LEU A 1 90 ? 2.746 -11.435 4.914 1.00 92.69 90 LEU A CA 1
ATOM 740 C C . LEU A 1 90 ? 2.699 -10.110 4.149 1.00 92.69 90 LEU A C 1
ATOM 742 O O . LEU A 1 90 ? 3.638 -9.803 3.419 1.00 92.69 90 LEU A O 1
ATOM 746 N N . SER A 1 91 ? 1.654 -9.309 4.358 1.00 93.19 91 SER A N 1
ATOM 747 C CA . SER A 1 91 ? 1.487 -7.991 3.733 1.00 93.19 91 SER A CA 1
ATOM 748 C C . SER A 1 91 ? 2.603 -7.024 4.116 1.00 93.19 91 SER A C 1
ATOM 750 O O . SER A 1 91 ? 3.207 -6.411 3.241 1.00 93.19 91 SER A O 1
ATOM 752 N N . GLU A 1 92 ? 2.936 -6.933 5.403 1.00 93.12 92 GLU A N 1
ATOM 753 C CA . GLU A 1 92 ? 4.033 -6.113 5.924 1.00 93.12 92 GLU A CA 1
ATOM 754 C C . GLU A 1 92 ? 5.371 -6.548 5.317 1.00 93.12 92 GLU A C 1
ATOM 756 O O . GLU A 1 92 ? 6.110 -5.723 4.778 1.00 93.12 92 GLU A O 1
ATOM 761 N N . ARG A 1 93 ? 5.660 -7.857 5.296 1.00 93.19 93 ARG A N 1
ATOM 762 C CA . ARG A 1 93 ? 6.886 -8.379 4.673 1.00 93.19 93 ARG A CA 1
ATOM 763 C C . ARG A 1 93 ? 6.924 -8.206 3.159 1.00 93.19 93 ARG A C 1
ATOM 765 O O . ARG A 1 93 ? 8.016 -8.077 2.621 1.00 93.19 93 ARG A O 1
ATOM 772 N N . TYR A 1 94 ? 5.781 -8.198 2.483 1.00 93.69 94 TYR A N 1
ATOM 773 C CA . TYR A 1 94 ? 5.699 -7.964 1.043 1.00 93.69 94 TYR A CA 1
ATOM 774 C C . TYR A 1 94 ? 5.891 -6.482 0.686 1.00 93.69 94 TYR A C 1
ATOM 776 O O . TYR A 1 94 ? 6.558 -6.143 -0.298 1.00 93.69 94 TYR A O 1
ATOM 784 N N . ILE A 1 95 ? 5.341 -5.581 1.506 1.00 93.56 95 ILE A N 1
ATOM 785 C CA . ILE A 1 95 ? 5.433 -4.129 1.318 1.00 93.56 95 ILE A CA 1
ATOM 786 C C . ILE A 1 95 ? 6.809 -3.593 1.730 1.00 93.56 95 ILE A C 1
ATOM 788 O O . ILE A 1 95 ? 7.359 -2.767 1.013 1.00 93.56 95 ILE A O 1
ATOM 792 N N . PHE A 1 96 ? 7.399 -4.060 2.828 1.00 92.19 96 PHE A N 1
ATOM 793 C CA . PHE A 1 96 ? 8.660 -3.507 3.345 1.00 92.19 96 PHE A CA 1
ATOM 794 C C . PHE A 1 96 ? 9.873 -4.416 3.167 1.00 92.19 96 PHE A C 1
ATOM 796 O O . PHE A 1 96 ? 11.013 -3.957 3.226 1.00 92.19 96 PHE A O 1
ATOM 803 N N . GLY A 1 97 ? 9.651 -5.716 3.001 1.00 80.56 97 GLY A N 1
ATOM 804 C CA . GLY A 1 97 ? 10.709 -6.714 3.011 1.00 80.56 97 GLY A CA 1
ATOM 805 C C . GLY A 1 97 ? 11.105 -7.201 1.622 1.00 80.56 97 GLY A C 1
ATOM 806 O O . GLY A 1 97 ? 10.358 -7.119 0.651 1.00 80.56 97 GLY A O 1
ATOM 807 N N . SER A 1 98 ? 12.298 -7.787 1.562 1.00 72.94 98 SER A N 1
ATOM 808 C CA . SER A 1 98 ? 12.743 -8.650 0.463 1.00 72.94 98 SER A CA 1
ATOM 809 C C . SER A 1 98 ? 12.376 -10.123 0.681 1.00 72.94 98 SER A C 1
ATOM 811 O O . SER A 1 98 ? 12.522 -10.933 -0.225 1.00 72.94 98 SER A O 1
ATOM 813 N N . ALA A 1 99 ? 11.923 -10.485 1.888 1.00 85.25 99 ALA A N 1
ATOM 814 C CA . ALA A 1 99 ? 11.694 -11.876 2.279 1.00 85.25 99 ALA A CA 1
ATOM 815 C C . ALA A 1 99 ? 10.468 -12.509 1.609 1.00 85.25 99 ALA A C 1
ATOM 817 O O . ALA A 1 99 ? 10.402 -13.730 1.507 1.00 85.25 99 ALA A O 1
ATOM 818 N N . VAL A 1 100 ? 9.498 -11.691 1.199 1.00 90.19 100 VAL A N 1
ATOM 819 C CA . VAL A 1 100 ? 8.329 -12.121 0.432 1.00 90.19 100 VAL A CA 1
ATOM 820 C C . VAL A 1 100 ? 8.450 -11.443 -0.934 1.00 90.19 100 VAL A C 1
ATOM 822 O O . VAL A 1 100 ? 8.093 -10.273 -1.052 1.00 90.19 100 VAL A O 1
ATOM 825 N N . PRO A 1 101 ? 9.016 -12.117 -1.949 1.00 88.12 101 PRO A N 1
ATOM 826 C CA . PRO A 1 101 ? 9.232 -11.516 -3.266 1.00 88.12 101 PRO A CA 1
ATOM 827 C C . PRO A 1 101 ? 7.917 -11.365 -4.051 1.00 88.12 101 PRO A C 1
ATOM 829 O O . PRO A 1 101 ? 7.776 -10.473 -4.889 1.00 88.12 101 PRO A O 1
ATOM 832 N N . TRP A 1 102 ? 6.910 -12.170 -3.696 1.00 89.75 102 TRP A N 1
ATOM 833 C CA . TRP A 1 102 ? 5.656 -12.298 -4.424 1.00 89.75 102 TRP A CA 1
ATOM 834 C C . TRP A 1 102 ? 4.424 -12.023 -3.547 1.00 89.75 102 TRP A C 1
ATOM 836 O O . TRP A 1 102 ? 4.333 -12.491 -2.409 1.00 89.75 102 TRP A O 1
ATOM 846 N N . GLY A 1 103 ? 3.427 -11.332 -4.109 1.00 90.69 103 GLY A N 1
ATOM 847 C CA . GLY A 1 103 ? 2.143 -11.075 -3.460 1.00 90.69 103 GLY A CA 1
ATOM 848 C C . GLY A 1 103 ? 0.974 -10.963 -4.447 1.00 90.69 103 GLY A C 1
ATOM 849 O O . GLY A 1 103 ? 1.187 -10.866 -5.661 1.00 90.69 103 GLY A O 1
ATOM 850 N N . PRO A 1 104 ? -0.274 -11.008 -3.946 1.00 89.62 104 PRO A N 1
ATOM 851 C CA . PRO A 1 104 ? -1.451 -11.139 -4.798 1.00 89.62 104 PRO A CA 1
ATOM 852 C C . PRO A 1 104 ? -1.863 -9.839 -5.497 1.00 89.62 104 PRO A C 1
ATOM 854 O O . PRO A 1 104 ? -2.532 -9.912 -6.525 1.00 89.62 104 PRO A O 1
ATOM 857 N N . TRP A 1 105 ? -1.453 -8.670 -5.000 1.00 90.38 105 TRP A N 1
ATOM 858 C CA . TRP A 1 105 ? -1.684 -7.367 -5.636 1.00 90.38 105 TRP A CA 1
ATOM 859 C C . TRP A 1 105 ? -0.367 -6.642 -5.922 1.00 90.38 105 TRP A C 1
ATOM 861 O O . TRP A 1 105 ? 0.699 -7.048 -5.467 1.00 90.38 105 TRP A O 1
ATOM 871 N N . ASP A 1 106 ? -0.434 -5.568 -6.706 1.00 88.56 106 ASP A N 1
ATOM 872 C CA . ASP A 1 106 ? 0.733 -4.743 -7.004 1.00 88.56 106 ASP A CA 1
ATOM 873 C C . ASP A 1 106 ? 0.988 -3.692 -5.913 1.00 88.56 106 ASP A C 1
ATOM 875 O O . ASP A 1 106 ? 0.175 -2.796 -5.708 1.00 88.56 106 ASP A O 1
ATOM 879 N N . VAL A 1 107 ? 2.128 -3.784 -5.222 1.00 93.06 107 VAL A N 1
ATOM 880 C CA . VAL A 1 107 ? 2.520 -2.836 -4.158 1.00 93.06 107 VAL A CA 1
ATOM 881 C C . VAL A 1 107 ? 3.435 -1.717 -4.641 1.00 93.06 107 VAL A C 1
ATOM 883 O O . VAL A 1 107 ? 3.764 -0.830 -3.854 1.00 93.06 107 VAL A O 1
ATOM 886 N N . THR A 1 108 ? 3.859 -1.728 -5.908 1.00 90.25 108 THR A N 1
ATOM 887 C CA . THR A 1 108 ? 4.840 -0.764 -6.429 1.00 90.25 108 THR A CA 1
ATOM 888 C C . THR A 1 108 ? 4.385 0.678 -6.226 1.00 90.25 108 THR A C 1
ATOM 890 O O . THR A 1 108 ? 5.148 1.485 -5.707 1.00 90.25 108 THR A O 1
ATOM 893 N N . SER A 1 109 ? 3.112 0.992 -6.496 1.00 90.62 109 SER A N 1
ATOM 894 C CA . SER A 1 109 ? 2.600 2.347 -6.259 1.00 90.62 109 SER A CA 1
ATOM 895 C C . SER A 1 109 ? 2.722 2.778 -4.797 1.00 90.62 109 SER A C 1
ATOM 897 O O . SER A 1 109 ? 3.010 3.934 -4.526 1.00 90.62 109 SER A O 1
ATOM 899 N N . ILE A 1 110 ? 2.512 1.862 -3.849 1.00 93.94 110 ILE A N 1
ATOM 900 C CA . ILE A 1 110 ? 2.582 2.167 -2.414 1.00 93.94 110 ILE A CA 1
ATOM 901 C C . ILE A 1 110 ? 4.037 2.411 -2.014 1.00 93.94 110 ILE A C 1
ATOM 903 O O . ILE A 1 110 ? 4.328 3.421 -1.385 1.00 93.94 110 ILE A O 1
ATOM 907 N N . LYS A 1 111 ? 4.947 1.520 -2.424 1.00 91.88 111 LYS A N 1
ATOM 908 C CA . LYS A 1 111 ? 6.384 1.628 -2.139 1.00 91.88 111 LYS A CA 1
ATOM 909 C C . LYS A 1 111 ? 6.974 2.939 -2.660 1.00 91.88 111 LYS A C 1
ATOM 911 O O . LYS A 1 111 ? 7.712 3.598 -1.937 1.00 91.88 111 LYS A O 1
ATOM 916 N N . ASP A 1 112 ? 6.615 3.313 -3.885 1.00 90.19 112 ASP A N 1
ATOM 917 C CA . ASP A 1 112 ? 7.242 4.437 -4.582 1.00 90.19 112 ASP A CA 1
ATOM 918 C C . ASP A 1 112 ? 6.652 5.798 -4.183 1.00 90.19 112 ASP A C 1
ATOM 920 O O . ASP A 1 112 ? 7.345 6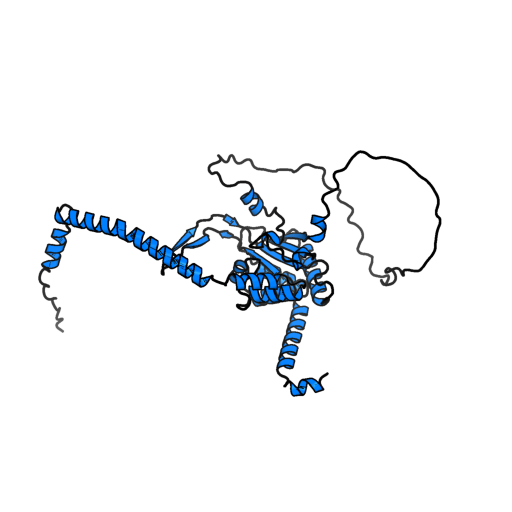.812 -4.247 1.00 90.19 112 ASP A O 1
ATOM 924 N N . LEU A 1 113 ? 5.367 5.845 -3.812 1.00 91.88 113 LEU A N 1
ATOM 925 C CA . LEU A 1 113 ? 4.644 7.106 -3.597 1.00 91.88 113 LEU A CA 1
ATOM 926 C C . LEU A 1 113 ? 4.365 7.417 -2.125 1.00 91.88 113 LEU A C 1
ATOM 928 O O . LEU A 1 113 ? 4.021 8.556 -1.812 1.00 91.88 113 LEU A O 1
ATOM 932 N N . TRP A 1 114 ? 4.481 6.439 -1.224 1.00 93.88 114 TRP A N 1
ATOM 933 C CA . TRP A 1 114 ? 4.309 6.677 0.205 1.00 93.88 114 TRP A CA 1
ATOM 934 C C . TRP A 1 114 ? 5.607 7.214 0.810 1.00 93.88 114 TRP A C 1
ATOM 936 O O . TRP A 1 114 ? 6.574 6.480 0.982 1.00 93.88 114 TRP A O 1
ATOM 946 N N . GLU A 1 115 ? 5.658 8.503 1.141 1.00 91.44 115 GLU A N 1
ATOM 947 C CA . GLU A 1 115 ? 6.911 9.124 1.595 1.00 91.44 115 GLU A CA 1
ATOM 948 C C . GLU A 1 115 ? 7.305 8.677 3.013 1.00 91.44 115 GLU A C 1
ATOM 950 O O . GLU A 1 115 ? 8.453 8.318 3.269 1.00 91.44 115 GLU A O 1
ATOM 955 N N . ASP A 1 116 ? 6.344 8.658 3.939 1.00 93.06 116 ASP A N 1
ATOM 956 C CA . ASP A 1 116 ? 6.580 8.299 5.339 1.00 93.06 116 ASP A CA 1
ATOM 957 C C . ASP A 1 116 ? 6.370 6.797 5.579 1.00 93.06 116 ASP A C 1
ATOM 959 O O . ASP A 1 116 ? 5.277 6.343 5.934 1.00 93.06 116 ASP A O 1
ATOM 963 N N . GLN A 1 117 ? 7.436 6.021 5.391 1.00 92.50 117 GLN A N 1
ATOM 964 C CA . GLN A 1 117 ? 7.428 4.565 5.558 1.00 92.50 117 GLN A CA 1
ATOM 965 C C . GLN A 1 117 ? 7.073 4.121 6.990 1.00 92.50 117 GLN A C 1
ATOM 967 O O . GLN A 1 117 ? 6.482 3.055 7.158 1.00 92.50 117 GLN A O 1
ATOM 972 N N . GLU A 1 118 ? 7.364 4.929 8.019 1.00 90.56 118 GLU A N 1
ATOM 973 C CA . GLU A 1 118 ? 6.971 4.603 9.398 1.00 90.56 118 GLU A CA 1
ATOM 974 C C . GLU A 1 118 ? 5.452 4.644 9.557 1.00 90.56 118 GLU A C 1
ATOM 976 O O . GLU A 1 118 ? 4.865 3.723 10.121 1.00 90.56 118 GLU A O 1
ATOM 981 N N . SER A 1 119 ? 4.801 5.678 9.013 1.00 91.56 119 SER A N 1
ATOM 982 C CA . SER A 1 119 ? 3.337 5.776 9.060 1.00 91.56 119 SER A CA 1
ATOM 983 C C . SER A 1 119 ? 2.645 4.637 8.314 1.00 91.56 119 SER A C 1
ATOM 985 O O . SER A 1 119 ? 1.619 4.137 8.772 1.00 91.56 119 SER A O 1
ATOM 987 N N . LEU A 1 120 ? 3.216 4.196 7.190 1.00 93.69 120 LEU A N 1
ATOM 988 C CA . LEU A 1 120 ? 2.706 3.054 6.439 1.00 93.69 120 LEU A CA 1
ATOM 989 C C . LEU A 1 120 ? 2.800 1.771 7.270 1.00 93.69 120 LEU A C 1
ATOM 991 O O . LEU A 1 120 ? 1.863 0.978 7.300 1.00 93.69 120 LEU A O 1
ATOM 995 N N . HIS A 1 121 ? 3.917 1.583 7.966 1.00 91.81 121 HIS A N 1
ATOM 996 C CA . HIS A 1 121 ? 4.151 0.414 8.802 1.00 91.81 121 HIS A CA 1
ATOM 997 C C . HIS A 1 121 ? 3.190 0.382 9.992 1.00 91.81 121 HIS A C 1
ATOM 999 O O . HIS A 1 121 ? 2.591 -0.652 10.286 1.00 91.81 121 HIS A O 1
ATOM 1005 N N . ASP A 1 122 ? 2.966 1.535 10.620 1.00 90.25 122 ASP A N 1
ATOM 1006 C CA . ASP A 1 122 ? 1.985 1.689 11.689 1.00 90.25 122 ASP A CA 1
ATOM 1007 C C . ASP A 1 122 ? 0.551 1.385 11.199 1.00 90.25 122 ASP A C 1
ATOM 1009 O O . ASP A 1 122 ? -0.162 0.621 11.850 1.00 90.25 122 ASP A O 1
ATOM 1013 N N . LEU A 1 123 ? 0.146 1.870 10.015 1.00 92.38 123 LEU A N 1
ATOM 1014 C CA . LEU A 1 123 ? -1.163 1.551 9.418 1.00 92.38 123 LEU A CA 1
ATOM 1015 C C . LEU A 1 123 ? -1.357 0.045 9.192 1.00 92.38 123 LEU A C 1
ATOM 1017 O O . LEU A 1 123 ? -2.408 -0.491 9.553 1.00 92.38 123 LEU A O 1
ATOM 1021 N N . LEU A 1 124 ? -0.347 -0.646 8.649 1.00 91.62 124 LEU A N 1
ATOM 1022 C CA . LEU A 1 124 ? -0.407 -2.099 8.453 1.00 91.62 124 LEU A CA 1
ATOM 1023 C C . LEU A 1 124 ? -0.582 -2.840 9.779 1.00 91.62 124 LEU A C 1
ATOM 1025 O O . LEU A 1 124 ? -1.389 -3.765 9.866 1.00 91.62 124 LEU A O 1
ATOM 1029 N N . ARG A 1 125 ? 0.131 -2.409 10.825 1.00 87.12 125 ARG A N 1
ATOM 1030 C CA . ARG A 1 125 ? 0.019 -2.982 12.174 1.00 87.12 125 ARG A CA 1
ATOM 1031 C C . ARG A 1 125 ? -1.351 -2.752 12.798 1.00 87.12 125 ARG A C 1
ATOM 1033 O O . ARG A 1 125 ? -1.823 -3.598 13.550 1.00 87.12 125 ARG A O 1
ATOM 1040 N N . TRP A 1 126 ? -2.013 -1.653 12.455 1.00 88.25 126 TRP A N 1
ATOM 1041 C CA . TRP A 1 126 ? -3.399 -1.395 12.849 1.00 88.25 126 TRP A CA 1
ATOM 1042 C C . TRP A 1 126 ? -4.427 -2.127 11.974 1.00 88.25 126 TRP A C 1
ATOM 1044 O O . TRP A 1 126 ? -5.633 -1.947 12.148 1.00 88.25 126 TRP A O 1
ATOM 1054 N N . GLY A 1 127 ? -3.976 -2.961 11.031 1.00 89.69 127 GLY A N 1
ATOM 1055 C CA . GLY A 1 127 ? -4.835 -3.725 10.134 1.00 89.69 127 GLY A CA 1
ATOM 1056 C C . GLY A 1 127 ? -5.533 -2.864 9.082 1.00 89.69 127 GLY A C 1
ATOM 1057 O O . GLY A 1 127 ? -6.638 -3.205 8.666 1.00 89.69 127 GLY A O 1
ATOM 1058 N N . ILE A 1 128 ? -4.922 -1.744 8.688 1.00 93.12 128 ILE A N 1
ATOM 1059 C CA . ILE A 1 128 ? -5.340 -0.913 7.558 1.00 93.12 128 ILE A CA 1
ATOM 1060 C C . ILE A 1 128 ? -4.334 -1.162 6.438 1.00 93.12 128 ILE A C 1
ATOM 1062 O O . ILE A 1 128 ? -3.187 -0.734 6.535 1.00 93.12 128 ILE A O 1
ATOM 1066 N N . LEU A 1 129 ? -4.748 -1.849 5.372 1.00 94.19 129 LEU A N 1
ATOM 1067 C CA . LEU A 1 129 ? -3.860 -2.212 4.266 1.00 94.19 129 LEU A CA 1
ATOM 1068 C C . LEU A 1 129 ? -4.063 -1.319 3.057 1.00 94.19 129 LEU A C 1
ATOM 1070 O O . LEU A 1 129 ? -5.086 -1.451 2.384 1.00 94.19 129 LEU A O 1
ATOM 1074 N N . PRO A 1 130 ? -3.086 -0.469 2.711 1.00 95.06 130 PRO A N 1
ATOM 1075 C CA . PRO A 1 130 ? -3.099 0.224 1.439 1.00 95.06 130 PRO A CA 1
ATOM 1076 C C . PRO A 1 130 ? -2.995 -0.773 0.290 1.00 95.06 130 PRO A C 1
ATOM 1078 O O . PRO A 1 130 ? -2.175 -1.688 0.305 1.00 95.06 130 PRO A O 1
ATOM 1081 N N . MET A 1 131 ? -3.835 -0.567 -0.716 1.00 93.44 131 MET A N 1
ATOM 1082 C CA . MET A 1 131 ? -3.907 -1.387 -1.925 1.00 93.44 131 MET A CA 1
ATOM 1083 C C . MET A 1 131 ? -3.383 -0.642 -3.140 1.00 93.44 131 MET A C 1
ATOM 1085 O O . MET A 1 131 ? -2.720 -1.227 -3.989 1.00 93.44 131 MET A O 1
ATOM 1089 N N . ALA A 1 132 ? -3.674 0.655 -3.221 1.00 93.31 132 ALA A N 1
ATOM 1090 C CA . ALA A 1 132 ? -3.240 1.502 -4.316 1.00 93.31 132 ALA A CA 1
ATOM 1091 C C . ALA A 1 132 ? -3.158 2.958 -3.864 1.00 93.31 132 ALA A C 1
ATOM 1093 O O . ALA A 1 132 ? -3.971 3.428 -3.065 1.00 93.31 132 ALA A O 1
ATOM 1094 N N . ILE A 1 133 ? -2.199 3.682 -4.429 1.00 93.94 133 ILE A N 1
ATOM 1095 C CA . ILE A 1 133 ? -2.077 5.131 -4.296 1.00 93.94 133 ILE A CA 1
ATOM 1096 C C . ILE A 1 133 ? -1.745 5.703 -5.671 1.00 93.94 133 ILE A C 1
ATOM 1098 O O . ILE A 1 133 ? -0.935 5.154 -6.417 1.00 93.94 133 ILE A O 1
ATOM 1102 N N . ARG A 1 134 ? -2.400 6.802 -6.029 1.00 91.50 134 ARG A N 1
ATOM 1103 C CA . ARG A 1 134 ? -2.139 7.534 -7.267 1.00 91.50 134 ARG A CA 1
ATOM 1104 C C . ARG A 1 134 ? -2.016 9.014 -6.930 1.00 91.50 134 ARG A C 1
ATOM 1106 O O . ARG A 1 134 ? -2.949 9.562 -6.338 1.00 91.50 134 ARG A O 1
ATOM 1113 N N . PRO A 1 135 ? -0.926 9.685 -7.329 1.00 90.38 135 PRO A N 1
ATOM 1114 C CA . PRO A 1 135 ? -0.826 11.124 -7.174 1.00 90.38 135 PRO A CA 1
ATOM 1115 C C . PRO A 1 135 ? -1.809 11.813 -8.125 1.00 90.38 135 PRO A C 1
ATOM 1117 O O . PRO A 1 135 ? -2.064 11.349 -9.240 1.00 90.38 135 PRO A O 1
ATOM 1120 N N . GLY A 1 136 ? -2.375 12.924 -7.664 1.00 87.94 136 GLY A N 1
ATOM 1121 C CA . GLY A 1 136 ? -3.167 13.815 -8.506 1.00 87.94 136 GLY A CA 1
ATOM 1122 C C . GLY A 1 136 ? -2.271 14.644 -9.415 1.00 87.94 136 GLY A C 1
ATOM 1123 O O . GLY A 1 136 ? -1.048 14.649 -9.270 1.00 87.94 136 GLY A O 1
ATOM 1124 N N . GLY A 1 137 ? -2.880 15.355 -10.355 1.00 85.50 137 GLY A N 1
ATOM 1125 C CA . GLY A 1 137 ? -2.164 16.288 -11.215 1.00 85.50 137 GLY A CA 1
ATOM 1126 C C . GLY A 1 137 ? -2.506 16.154 -12.688 1.00 85.50 137 GLY A C 1
ATOM 1127 O O . GLY A 1 137 ? -3.262 15.289 -13.142 1.00 85.50 137 GLY A O 1
ATOM 1128 N N . LEU A 1 138 ? -1.865 17.026 -13.459 1.00 77.88 138 LEU A N 1
ATOM 1129 C CA . LEU A 1 138 ? -1.648 16.814 -14.880 1.00 77.88 138 LEU A CA 1
ATOM 1130 C C . LEU A 1 138 ? -0.542 15.769 -15.030 1.00 77.88 138 LEU A C 1
ATOM 1132 O O . LEU A 1 138 ? 0.644 16.096 -15.046 1.00 77.88 138 LEU A O 1
ATOM 1136 N N . MET A 1 139 ? -0.937 14.502 -15.143 1.00 63.47 139 MET A N 1
ATOM 1137 C CA . MET A 1 139 ? -0.049 13.505 -15.725 1.00 63.47 139 MET A CA 1
ATOM 1138 C C . MET A 1 139 ? 0.079 13.886 -17.196 1.00 63.47 139 MET A C 1
ATOM 1140 O O . MET A 1 139 ? -0.889 13.794 -17.946 1.00 63.47 139 MET A O 1
ATOM 1144 N N . SER A 1 140 ? 1.236 14.431 -17.564 1.00 57.19 140 SER A N 1
ATOM 1145 C CA . SER A 1 140 ? 1.552 14.807 -18.947 1.00 57.19 140 SER A CA 1
ATOM 1146 C C . SER A 1 140 ? 2.275 13.674 -19.676 1.00 57.19 140 SER A C 1
ATOM 1148 O O . SER A 1 140 ? 2.248 13.606 -20.904 1.00 57.19 140 SER A O 1
ATOM 1150 N N . TYR A 1 141 ? 2.942 12.795 -18.924 1.00 55.47 141 TYR A N 1
ATOM 1151 C CA . TYR A 1 141 ? 3.712 11.676 -19.444 1.00 55.47 141 TYR A CA 1
ATOM 1152 C C . TYR A 1 141 ? 3.717 10.514 -18.445 1.00 55.47 141 TYR A C 1
ATOM 1154 O O . TYR A 1 141 ? 3.830 10.707 -17.237 1.00 55.47 141 TYR A O 1
ATOM 1162 N N . LYS A 1 142 ? 3.622 9.293 -18.964 1.00 61.38 142 LYS A N 1
ATOM 1163 C CA . LYS A 1 142 ? 3.993 8.057 -18.283 1.00 61.38 142 LYS A CA 1
ATOM 1164 C C . LYS A 1 142 ? 5.294 7.606 -18.935 1.00 61.38 142 LYS A C 1
ATOM 1166 O O . LYS A 1 142 ? 5.304 7.272 -20.118 1.00 61.38 142 LYS A O 1
ATOM 1171 N N . VAL A 1 143 ? 6.412 7.649 -18.212 1.00 59.00 143 VAL A N 1
ATOM 1172 C CA . VAL A 1 143 ? 7.668 7.115 -18.757 1.00 59.00 143 VAL A CA 1
ATOM 1173 C C . VAL A 1 143 ? 7.512 5.607 -18.819 1.00 59.00 143 VAL A C 1
ATOM 1175 O O . VAL A 1 143 ? 7.400 4.942 -17.790 1.00 59.00 143 VAL A O 1
ATOM 1178 N N . LYS A 1 144 ? 7.448 5.054 -20.026 1.00 59.12 144 LYS A N 1
ATOM 1179 C CA . LYS A 1 144 ? 7.562 3.614 -20.195 1.00 59.12 144 LYS A CA 1
ATOM 1180 C C . LYS A 1 144 ? 9.044 3.347 -20.385 1.00 59.12 144 LYS A C 1
ATOM 1182 O O . LYS A 1 144 ? 9.612 3.717 -21.411 1.00 59.12 144 LYS A O 1
ATOM 1187 N N . GLU A 1 145 ? 9.680 2.738 -19.388 1.00 53.03 145 GLU A N 1
ATOM 1188 C CA . GLU A 1 145 ? 11.049 2.250 -19.547 1.00 53.03 145 GLU A CA 1
ATOM 1189 C C . GLU A 1 145 ? 11.062 1.190 -20.654 1.00 53.03 145 GLU A C 1
ATOM 1191 O O . GLU A 1 145 ? 10.747 0.016 -20.444 1.00 53.03 145 GLU A O 1
ATOM 1196 N N . PHE A 1 146 ? 11.422 1.602 -21.865 1.00 51.69 146 PHE A N 1
ATOM 1197 C CA . PHE A 1 146 ? 11.720 0.678 -22.940 1.00 51.69 146 PHE A CA 1
ATOM 1198 C C . PHE A 1 146 ? 13.208 0.345 -22.855 1.00 51.69 146 PHE A C 1
ATOM 1200 O O . PHE A 1 146 ? 14.076 0.974 -23.461 1.00 51.69 146 PHE A O 1
ATOM 1207 N N . ARG A 1 147 ? 13.536 -0.656 -22.039 1.00 52.97 147 ARG A N 1
ATOM 1208 C CA . ARG A 1 147 ? 14.909 -1.156 -21.969 1.00 52.97 147 ARG A CA 1
ATOM 1209 C C . ARG A 1 147 ? 15.226 -1.928 -23.243 1.00 52.97 147 ARG A C 1
ATOM 1211 O O . ARG A 1 147 ? 14.939 -3.114 -23.334 1.00 52.97 147 ARG A O 1
ATOM 1218 N N . MET A 1 148 ? 15.827 -1.256 -24.220 1.00 47.44 148 MET A N 1
ATOM 1219 C CA . MET A 1 148 ? 16.433 -1.911 -25.371 1.00 47.44 148 MET A CA 1
ATOM 1220 C C . MET A 1 148 ? 17.958 -1.819 -25.280 1.00 47.44 148 MET A C 1
ATOM 1222 O O . MET A 1 148 ? 18.564 -0.830 -25.680 1.00 47.44 148 MET A O 1
ATOM 1226 N N . GLY A 1 149 ? 18.579 -2.858 -24.717 1.00 54.62 149 GLY A N 1
ATOM 1227 C CA . GLY A 1 149 ? 20.030 -2.927 -24.512 1.00 54.62 149 GLY A CA 1
ATOM 1228 C C . GLY A 1 149 ? 20.531 -2.287 -23.201 1.00 54.62 149 GLY A C 1
ATOM 1229 O O . GLY A 1 149 ? 19.730 -1.910 -22.348 1.00 54.62 149 GLY A O 1
ATOM 1230 N N . PRO A 1 150 ? 21.866 -2.178 -23.012 1.00 56.66 150 PRO A N 1
ATOM 1231 C CA . PRO A 1 150 ? 22.492 -1.698 -21.769 1.00 56.66 150 PRO A CA 1
ATOM 1232 C C . PRO A 1 150 ? 22.311 -0.193 -21.513 1.00 56.66 150 PRO A C 1
ATOM 1234 O O . PRO A 1 150 ? 22.634 0.295 -20.435 1.00 56.66 150 PRO A O 1
ATOM 1237 N N . ARG A 1 151 ? 21.799 0.549 -22.498 1.00 53.56 151 ARG A N 1
ATOM 1238 C CA . ARG A 1 151 ? 21.379 1.944 -22.365 1.00 53.56 151 ARG A CA 1
ATOM 1239 C C . ARG A 1 151 ? 19.868 1.961 -22.545 1.00 53.56 151 ARG A C 1
ATOM 1241 O O . ARG A 1 151 ? 19.398 1.941 -23.677 1.00 53.56 151 ARG A O 1
ATOM 1248 N N . GLY A 1 152 ? 19.116 1.898 -21.447 1.00 58.19 152 GLY A N 1
ATOM 1249 C CA . GLY A 1 152 ? 17.657 1.987 -21.506 1.00 58.19 152 GLY A CA 1
ATOM 1250 C C . GLY A 1 152 ? 17.252 3.270 -22.229 1.00 58.19 152 GLY A C 1
ATOM 1251 O O . GLY A 1 152 ? 17.736 4.342 -21.875 1.00 58.19 152 GLY A O 1
ATOM 1252 N N . LEU A 1 153 ? 16.432 3.156 -23.276 1.00 59.38 153 LEU A N 1
ATOM 1253 C CA . LEU A 1 153 ? 15.889 4.316 -23.970 1.00 59.38 153 LEU A CA 1
ATOM 1254 C C . LEU A 1 153 ? 14.493 4.557 -23.400 1.00 59.38 153 LEU A C 1
ATOM 1256 O O . LEU A 1 153 ? 13.559 3.797 -23.647 1.00 59.38 153 LEU A O 1
ATOM 1260 N N . GLU A 1 154 ? 14.360 5.589 -22.582 1.00 59.88 154 GLU A N 1
ATOM 1261 C CA . GLU A 1 154 ? 13.076 5.975 -22.009 1.00 59.88 154 GLU A CA 1
ATOM 1262 C C . GLU A 1 154 ? 12.246 6.686 -23.079 1.00 59.88 154 GLU A C 1
ATOM 1264 O O . GLU A 1 154 ? 12.559 7.806 -23.482 1.00 59.88 154 GLU A O 1
ATOM 1269 N N . TRP A 1 155 ? 11.190 6.029 -23.566 1.00 57.56 155 TRP A N 1
ATOM 1270 C CA . TRP A 1 155 ? 10.215 6.685 -24.431 1.00 57.56 155 TRP A CA 1
ATOM 1271 C C . TRP A 1 155 ? 9.093 7.239 -23.549 1.00 57.56 155 TRP A C 1
ATOM 1273 O O . TRP A 1 155 ? 8.378 6.456 -22.910 1.00 57.56 155 TRP A O 1
ATOM 1283 N N . PRO A 1 156 ? 8.914 8.569 -23.479 1.00 56.94 156 PRO A N 1
ATOM 1284 C CA . PRO A 1 156 ? 7.777 9.136 -22.776 1.00 56.94 156 PRO A CA 1
ATOM 1285 C C . PRO A 1 156 ? 6.497 8.764 -23.532 1.00 56.94 156 PRO A C 1
ATOM 1287 O O . PRO A 1 156 ? 6.291 9.167 -24.676 1.00 56.94 156 PRO A O 1
ATOM 1290 N N . GLU A 1 157 ? 5.621 7.986 -22.900 1.00 63.12 157 GLU A N 1
ATOM 1291 C CA . GLU A 1 157 ? 4.260 7.788 -23.385 1.00 63.12 157 GLU A CA 1
ATOM 1292 C C . GLU A 1 157 ? 3.439 8.980 -22.883 1.00 63.12 157 GLU A C 1
ATOM 1294 O O . GLU A 1 157 ? 3.134 9.093 -21.696 1.00 63.12 157 GLU A O 1
ATOM 1299 N N . TYR A 1 158 ? 3.132 9.927 -23.770 1.00 52.50 158 TYR A N 1
ATOM 1300 C CA . TYR A 1 158 ? 2.323 11.096 -23.425 1.00 52.50 158 TYR A CA 1
ATOM 1301 C C . TYR A 1 158 ? 0.873 10.671 -23.190 1.00 52.50 158 TYR A C 1
ATOM 1303 O O . TYR A 1 158 ? 0.065 10.599 -24.113 1.00 52.50 158 TYR A O 1
ATOM 1311 N N . ILE A 1 159 ? 0.541 10.392 -21.934 1.00 61.25 159 ILE A N 1
ATOM 1312 C CA . ILE A 1 159 ? -0.834 10.200 -21.489 1.00 61.25 159 ILE A CA 1
ATOM 1313 C C . ILE A 1 159 ? -1.248 11.520 -20.862 1.00 61.25 159 ILE A C 1
ATOM 1315 O O . ILE A 1 159 ? -0.862 11.793 -19.735 1.00 61.25 159 ILE A O 1
ATOM 1319 N N . HIS A 1 160 ? -1.997 12.347 -21.590 1.00 48.53 160 HIS A N 1
ATOM 1320 C CA . HIS A 1 160 ? -2.576 13.574 -21.044 1.00 48.53 160 HIS A CA 1
ATOM 1321 C C . HIS A 1 160 ? -3.855 13.207 -20.281 1.00 48.53 160 HIS A C 1
ATOM 1323 O O . HIS A 1 160 ? -4.964 13.318 -20.802 1.00 48.53 160 HIS A O 1
ATOM 1329 N N . SER A 1 161 ? -3.710 12.709 -19.055 1.00 65.19 161 SER A N 1
ATOM 1330 C CA . SER A 1 161 ? -4.854 12.456 -18.178 1.00 65.19 161 SER A CA 1
ATOM 1331 C C . SER A 1 161 ? -4.764 13.369 -16.968 1.00 65.19 161 SER A C 1
ATOM 1333 O O . SER A 1 161 ? -3.878 13.217 -16.129 1.00 65.19 161 SER A O 1
ATOM 1335 N N . LYS A 1 162 ? -5.704 14.310 -16.860 1.00 77.75 162 LYS A N 1
ATOM 1336 C CA . LYS A 1 162 ? -5.968 14.970 -15.582 1.00 77.75 162 LYS A CA 1
ATOM 1337 C C . LYS A 1 162 ? -6.568 13.921 -14.654 1.00 77.75 162 LYS A C 1
ATOM 1339 O O . LYS A 1 162 ? -7.693 13.482 -14.877 1.00 77.75 162 LYS A O 1
ATOM 1344 N N . GLY A 1 163 ? -5.785 13.483 -13.677 1.00 84.75 163 GLY A N 1
ATOM 1345 C CA . GLY A 1 163 ? -6.203 12.511 -12.677 1.00 84.75 163 GLY A CA 1
ATOM 1346 C C . GLY A 1 163 ? -6.370 13.186 -11.325 1.00 84.75 163 GLY A C 1
ATOM 1347 O O . GLY A 1 163 ? -5.571 14.046 -10.949 1.00 84.75 163 GLY A O 1
ATOM 1348 N N . ARG A 1 164 ? -7.400 12.790 -10.582 1.00 90.38 164 ARG A N 1
ATOM 1349 C CA . ARG A 1 164 ? -7.488 13.093 -9.154 1.00 90.38 164 ARG A CA 1
ATOM 1350 C C . ARG A 1 164 ? -6.571 12.160 -8.378 1.00 90.38 164 ARG A C 1
ATOM 1352 O O . ARG A 1 164 ? -6.409 10.984 -8.739 1.00 90.38 164 ARG A O 1
ATOM 1359 N N . ALA A 1 165 ? -5.971 12.707 -7.323 1.00 92.44 165 ALA A N 1
ATOM 1360 C CA . ALA A 1 165 ? -5.237 11.901 -6.364 1.00 92.44 165 ALA A CA 1
ATOM 1361 C C . ALA A 1 165 ? -6.214 10.918 -5.723 1.00 92.44 165 ALA A C 1
ATOM 1363 O O . ALA A 1 165 ? -7.337 11.308 -5.404 1.00 92.44 165 ALA A O 1
ATOM 1364 N N . TYR A 1 166 ? -5.802 9.674 -5.513 1.00 94.69 166 TYR A N 1
ATOM 1365 C CA . TYR A 1 166 ? -6.575 8.769 -4.674 1.00 94.69 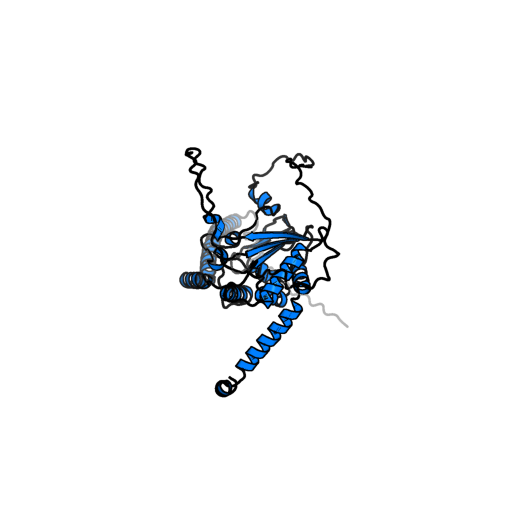166 TYR A CA 1
ATOM 1366 C C . TYR A 1 166 ? -5.684 7.822 -3.888 1.00 94.69 166 TYR A C 1
ATOM 1368 O O . TYR A 1 166 ? -4.551 7.531 -4.272 1.00 94.69 166 TYR A O 1
ATOM 1376 N N . ILE A 1 167 ? -6.246 7.312 -2.804 1.00 95.81 167 ILE A N 1
ATOM 1377 C CA . ILE A 1 167 ? -5.709 6.214 -2.019 1.00 95.81 167 ILE A CA 1
ATOM 1378 C C . ILE A 1 167 ? -6.837 5.217 -1.752 1.00 95.81 167 ILE A C 1
ATOM 1380 O O . ILE A 1 167 ? -7.991 5.594 -1.538 1.00 95.81 167 ILE A O 1
ATOM 1384 N N . GLN A 1 168 ? -6.514 3.932 -1.834 1.00 95.19 168 GLN A N 1
ATOM 1385 C CA . GLN A 1 168 ? -7.430 2.834 -1.544 1.00 95.19 168 GLN A CA 1
ATOM 1386 C C . GLN A 1 168 ? -6.813 1.926 -0.502 1.00 95.19 168 GLN A C 1
ATOM 1388 O O . GLN A 1 168 ? -5.636 1.577 -0.608 1.00 95.19 168 GLN A O 1
ATOM 1393 N N . PHE A 1 169 ? -7.611 1.530 0.481 1.00 94.62 169 PHE A N 1
ATOM 1394 C CA . PHE A 1 169 ? -7.194 0.598 1.514 1.00 94.62 169 PHE A CA 1
ATOM 1395 C C . PHE A 1 169 ? -8.314 -0.360 1.906 1.00 94.62 169 PHE A C 1
ATOM 1397 O O . PHE A 1 169 ? -9.498 -0.097 1.686 1.00 94.62 169 PHE A O 1
ATOM 1404 N N . ILE A 1 170 ? -7.910 -1.488 2.479 1.00 92.31 170 ILE A N 1
ATOM 1405 C CA . ILE A 1 170 ? -8.785 -2.511 3.036 1.00 92.31 170 ILE A CA 1
ATOM 1406 C C . ILE A 1 170 ? -8.716 -2.422 4.547 1.00 92.31 170 ILE A C 1
ATOM 1408 O O . ILE A 1 170 ? -7.630 -2.373 5.126 1.00 92.31 170 ILE A O 1
ATOM 1412 N N . VAL A 1 171 ? -9.887 -2.435 5.171 1.00 91.69 171 VAL A N 1
ATOM 1413 C CA . VAL A 1 171 ? -10.038 -2.480 6.621 1.00 91.69 171 VAL A CA 1
ATOM 1414 C C . VAL A 1 171 ? -10.962 -3.647 6.950 1.00 91.69 171 VAL A C 1
ATOM 1416 O O . VAL A 1 171 ? -12.093 -3.663 6.467 1.00 91.69 171 VAL A O 1
ATOM 1419 N N . PRO A 1 172 ? -10.535 -4.626 7.755 1.00 88.06 172 PRO A N 1
ATOM 1420 C CA . PRO A 1 172 ? -11.438 -5.640 8.279 1.00 88.06 172 PRO A CA 1
ATOM 1421 C C . PRO A 1 172 ? -12.568 -4.971 9.069 1.00 88.06 172 PRO A C 1
ATOM 1423 O O . PRO A 1 172 ? -12.307 -4.113 9.915 1.00 88.06 172 PRO A O 1
ATOM 1426 N N . TYR A 1 173 ? -13.818 -5.311 8.762 1.00 79.75 173 TYR A N 1
ATOM 1427 C CA . TYR A 1 173 ? -14.984 -4.618 9.309 1.00 79.75 173 TYR A CA 1
ATOM 1428 C C . TYR A 1 173 ? -16.220 -5.523 9.257 1.00 79.75 173 TYR A C 1
ATOM 1430 O O . TYR A 1 173 ? -16.444 -6.116 8.207 1.00 79.75 173 TYR A O 1
ATOM 1438 N N . PRO A 1 174 ? -17.069 -5.561 10.303 1.00 70.75 174 PRO A N 1
ATOM 1439 C CA . PRO A 1 174 ? -16.980 -4.810 11.558 1.00 70.75 174 PRO A CA 1
ATOM 1440 C C . PRO A 1 174 ? -16.032 -5.449 12.580 1.00 70.75 174 PRO A C 1
ATOM 1442 O O . PRO A 1 174 ? -15.444 -4.724 13.375 1.00 70.75 174 PRO A O 1
ATOM 1445 N N . ASN A 1 175 ? -15.844 -6.770 12.518 1.00 66.81 175 ASN A N 1
ATOM 1446 C CA . ASN A 1 175 ? -14.997 -7.531 13.434 1.00 66.81 175 ASN A CA 1
ATOM 1447 C C . ASN A 1 175 ? -13.819 -8.100 12.653 1.00 66.81 175 ASN A C 1
ATOM 1449 O O . ASN A 1 175 ? -13.951 -9.070 11.908 1.00 66.81 175 ASN A O 1
ATOM 1453 N N . GLY A 1 176 ? -12.669 -7.447 12.782 1.00 56.03 176 GLY A N 1
ATOM 1454 C CA . GLY A 1 176 ? -11.524 -7.725 11.934 1.00 56.03 176 GLY A CA 1
ATOM 1455 C C . GLY A 1 176 ? -10.695 -8.932 12.330 1.00 56.03 176 GLY A C 1
ATOM 1456 O O . GLY A 1 176 ? -9.807 -9.339 11.589 1.00 56.03 176 GLY A O 1
ATOM 1457 N N . HIS A 1 177 ? -10.966 -9.497 13.497 1.00 55.47 177 HIS A N 1
ATOM 1458 C CA . HIS A 1 177 ? -10.368 -10.728 13.970 1.00 55.47 177 HIS A CA 1
ATOM 1459 C C . HIS A 1 177 ? -11.485 -11.556 14.597 1.00 55.47 177 HIS A C 1
ATOM 1461 O O . HIS A 1 177 ? -12.161 -11.077 15.495 1.00 55.47 177 HIS A O 1
ATOM 1467 N N . GLY A 1 178 ? -11.715 -12.770 14.094 1.00 59.97 178 GLY A N 1
ATOM 1468 C CA . GLY A 1 178 ? -12.698 -13.690 14.670 1.00 59.97 178 GLY A CA 1
ATOM 1469 C C . GLY A 1 178 ? -12.330 -14.070 16.107 1.00 59.97 178 GLY A C 1
ATOM 1470 O O . GLY A 1 178 ? -12.718 -13.403 17.052 1.00 59.97 178 GLY A O 1
ATOM 1471 N N . THR A 1 179 ? -11.585 -15.159 16.291 1.00 54.56 179 THR A N 1
ATOM 1472 C CA . THR A 1 179 ? -11.183 -15.658 17.621 1.00 54.56 179 THR A CA 1
ATOM 1473 C C . THR A 1 179 ? -9.908 -15.012 18.178 1.00 54.56 179 THR A C 1
ATOM 1475 O O . THR A 1 179 ? -9.700 -15.047 19.386 1.00 54.56 179 THR A O 1
ATOM 1478 N N . ASP A 1 180 ? -9.084 -14.385 17.332 1.00 58.94 180 ASP A N 1
ATOM 1479 C CA . ASP A 1 180 ? -7.830 -13.707 17.718 1.00 58.94 180 ASP A CA 1
ATOM 1480 C C . ASP A 1 180 ? -8.063 -12.206 17.965 1.00 58.94 180 ASP A C 1
ATOM 1482 O O . ASP A 1 180 ? -7.438 -11.341 17.348 1.00 58.94 180 ASP A O 1
ATOM 1486 N N . ILE A 1 181 ? -9.033 -11.893 18.822 1.00 61.44 181 ILE A N 1
ATOM 1487 C CA . ILE A 1 181 ? -9.475 -10.522 19.094 1.00 61.44 181 ILE A CA 1
ATOM 1488 C C . ILE A 1 181 ? -8.359 -9.787 19.836 1.00 61.44 181 ILE A C 1
ATOM 1490 O O . ILE A 1 181 ? -8.122 -10.035 21.018 1.00 61.44 181 ILE A O 1
ATOM 1494 N N . ASN A 1 182 ? -7.690 -8.853 19.160 1.00 70.69 182 ASN A N 1
ATOM 1495 C CA . ASN A 1 182 ? -7.018 -7.770 19.860 1.00 70.69 182 ASN A CA 1
ATOM 1496 C C . ASN A 1 182 ? -8.000 -6.585 19.928 1.00 70.69 182 ASN A C 1
ATOM 1498 O O . ASN A 1 182 ? -8.141 -5.854 18.939 1.00 70.69 182 ASN A O 1
ATOM 1502 N N . PRO A 1 183 ? -8.699 -6.406 21.066 1.00 78.88 183 PRO A N 1
ATOM 1503 C CA . PRO A 1 183 ? -9.792 -5.445 21.186 1.00 78.88 183 PRO A CA 1
ATOM 1504 C C . PRO A 1 183 ? -9.328 -4.001 20.977 1.00 78.88 183 PRO A C 1
ATOM 1506 O O . PRO A 1 183 ? -10.123 -3.158 20.554 1.00 78.88 183 PRO A O 1
ATOM 1509 N N . ASP A 1 184 ? -8.047 -3.711 21.214 1.00 81.06 184 ASP A N 1
ATOM 1510 C CA . ASP A 1 184 ? -7.487 -2.374 21.037 1.00 81.06 184 ASP A CA 1
ATOM 1511 C C . ASP A 1 184 ? -7.418 -2.000 19.547 1.00 81.06 184 ASP A C 1
ATOM 1513 O O . ASP A 1 184 ? -7.810 -0.893 19.164 1.00 81.06 184 ASP A O 1
ATOM 1517 N N . TYR A 1 185 ? -7.007 -2.935 18.679 1.00 84.56 185 TYR A N 1
ATOM 1518 C CA . TYR A 1 185 ? -6.980 -2.707 17.229 1.00 84.56 185 TYR A CA 1
ATOM 1519 C C . TYR A 1 185 ? -8.388 -2.633 16.628 1.00 84.56 185 TYR A C 1
ATOM 1521 O O . TYR A 1 185 ? -8.628 -1.802 15.753 1.00 84.56 185 TYR A O 1
ATOM 1529 N N . ASP A 1 186 ? -9.340 -3.440 17.106 1.00 84.88 186 ASP A N 1
ATOM 1530 C CA . ASP A 1 186 ? -10.742 -3.346 16.673 1.00 84.88 186 ASP A CA 1
ATOM 1531 C C . ASP A 1 186 ? -11.368 -2.005 17.064 1.00 84.88 186 ASP A C 1
ATOM 1533 O O . ASP A 1 186 ? -11.960 -1.323 16.223 1.00 84.88 186 ASP A O 1
ATOM 1537 N N . THR A 1 187 ? -11.163 -1.577 18.313 1.00 86.69 187 THR A N 1
ATOM 1538 C CA . THR A 1 187 ? -11.642 -0.280 18.809 1.00 86.69 187 THR A CA 1
ATOM 1539 C C . THR A 1 187 ? -11.069 0.867 17.983 1.00 86.69 187 THR A C 1
ATOM 1541 O O . THR A 1 187 ? -11.795 1.787 17.602 1.00 86.69 187 THR A O 1
ATOM 1544 N N . PHE A 1 188 ? -9.777 0.810 17.666 1.00 90.25 188 PHE A N 1
ATOM 1545 C CA . PHE A 1 188 ? -9.136 1.805 16.819 1.00 90.25 188 PHE A CA 1
ATOM 1546 C C . PHE A 1 188 ? -9.677 1.807 15.391 1.00 90.25 188 PHE A C 1
ATOM 1548 O O . PHE A 1 188 ? -10.044 2.868 14.893 1.00 90.25 188 PHE A O 1
ATOM 1555 N N . ARG A 1 189 ? -9.775 0.648 14.729 1.00 90.31 189 ARG A N 1
ATOM 1556 C CA . ARG A 1 189 ? -10.321 0.565 13.365 1.00 90.31 189 ARG A CA 1
ATOM 1557 C C . ARG A 1 189 ? -11.746 1.090 13.312 1.00 90.31 189 ARG A C 1
ATOM 1559 O O . ARG A 1 189 ? -12.090 1.826 12.392 1.00 90.31 189 ARG A O 1
ATOM 1566 N N . TRP A 1 190 ? -12.556 0.772 14.317 1.00 88.62 190 TRP A N 1
ATOM 1567 C CA . TRP A 1 190 ? -13.901 1.311 14.440 1.00 88.62 190 TRP A CA 1
ATOM 1568 C C . TRP A 1 190 ? -13.896 2.841 14.536 1.00 88.62 190 TRP A C 1
ATOM 1570 O O . TRP A 1 190 ? -14.571 3.499 13.744 1.00 88.62 190 TRP A O 1
ATOM 1580 N N . LYS A 1 191 ? -13.091 3.419 15.439 1.00 90.81 191 LYS A N 1
ATOM 1581 C CA . LYS A 1 191 ? -12.927 4.879 15.560 1.00 90.81 191 LYS A CA 1
ATOM 1582 C C . LYS A 1 191 ? -12.419 5.505 14.264 1.00 90.81 191 LYS A C 1
ATOM 1584 O O . LYS A 1 191 ? -12.946 6.524 13.838 1.00 90.81 191 LYS A O 1
ATOM 1589 N N . PHE A 1 192 ? -11.466 4.874 13.588 1.00 93.38 192 PHE A N 1
ATOM 1590 C CA . PHE A 1 192 ? -10.941 5.333 12.306 1.00 93.38 192 PHE A CA 1
ATOM 1591 C C . PHE A 1 192 ? -12.031 5.368 11.228 1.00 93.38 192 PHE A C 1
ATOM 1593 O O . PHE A 1 192 ? -12.196 6.375 10.539 1.00 93.38 192 PHE A O 1
ATOM 1600 N N . MET A 1 193 ? -12.854 4.320 11.140 1.00 92.75 193 MET A N 1
ATOM 1601 C CA . MET A 1 193 ? -14.020 4.296 10.254 1.00 92.75 193 MET A CA 1
ATOM 1602 C C . MET A 1 193 ? -15.071 5.345 10.646 1.00 92.75 193 MET A C 1
ATOM 1604 O O . MET A 1 193 ? -15.717 5.918 9.768 1.00 92.75 193 MET A O 1
ATOM 1608 N N . GLN A 1 194 ? -15.249 5.640 11.936 1.00 91.38 194 GLN A N 1
ATOM 1609 C CA . GLN A 1 194 ? -16.111 6.736 12.390 1.00 91.38 194 GLN A CA 1
ATOM 1610 C C . GLN A 1 194 ? -15.557 8.104 11.979 1.00 91.38 194 GLN A C 1
ATOM 1612 O O . GLN A 1 194 ? -16.320 8.904 11.445 1.00 91.38 194 GLN A O 1
ATOM 1617 N N . CYS A 1 195 ? -14.254 8.353 12.141 1.00 93.19 195 CYS A N 1
ATOM 1618 C CA . CYS A 1 195 ? -13.593 9.577 11.682 1.00 93.19 195 CYS A CA 1
ATOM 1619 C C . CYS A 1 195 ? -13.792 9.778 10.175 1.00 93.19 195 CYS A C 1
ATOM 1621 O O . CYS A 1 195 ? -14.178 10.863 9.751 1.00 93.19 195 CYS A O 1
ATOM 1623 N N . LEU A 1 196 ? -13.627 8.720 9.371 1.00 93.19 196 LEU A N 1
ATOM 1624 C CA . LEU A 1 196 ? -13.872 8.768 7.926 1.00 93.19 196 LEU A CA 1
ATOM 1625 C C . LEU A 1 196 ? -15.322 9.143 7.580 1.00 93.19 196 LEU A C 1
ATOM 1627 O O . LEU A 1 196 ? -15.544 9.939 6.673 1.00 93.19 196 LEU A O 1
ATOM 1631 N N . ASN A 1 197 ? -16.304 8.599 8.305 1.00 91.44 197 ASN A N 1
ATOM 1632 C CA . ASN A 1 197 ? -17.723 8.910 8.094 1.00 91.44 197 ASN A CA 1
ATOM 1633 C C . ASN A 1 197 ? -18.133 10.291 8.631 1.00 91.44 197 ASN A C 1
ATOM 1635 O O . ASN A 1 197 ? -19.086 10.883 8.131 1.00 91.44 197 ASN A O 1
ATOM 1639 N N . ALA A 1 198 ? -17.442 10.792 9.657 1.00 92.44 198 ALA A N 1
ATOM 1640 C CA . ALA A 1 198 ? -17.720 12.079 10.290 1.00 92.44 198 ALA A CA 1
ATOM 1641 C C . ALA A 1 198 ? -17.099 13.266 9.540 1.00 92.44 198 ALA A C 1
ATOM 1643 O O . ALA A 1 198 ? -17.335 14.419 9.913 1.00 92.44 198 ALA A O 1
ATOM 1644 N N . LEU A 1 199 ? -16.302 13.008 8.498 1.00 90.75 199 LEU A N 1
ATOM 1645 C CA . LEU A 1 199 ? -15.661 14.070 7.744 1.00 90.75 199 LEU A CA 1
ATOM 1646 C C . LEU A 1 199 ? -16.699 15.001 7.096 1.00 90.75 199 LEU A C 1
ATOM 1648 O O . LEU A 1 199 ? -17.647 14.531 6.460 1.00 90.75 199 LEU A O 1
ATOM 1652 N N . PRO A 1 200 ? -16.534 16.332 7.225 1.00 88.19 200 PRO A N 1
ATOM 1653 C CA . PRO A 1 200 ? -17.482 17.280 6.662 1.00 88.19 200 PRO A CA 1
ATOM 1654 C C . PRO A 1 200 ? -17.628 17.106 5.149 1.00 88.19 200 PRO A C 1
ATOM 1656 O O . PRO A 1 200 ? -16.650 16.902 4.432 1.00 88.19 200 PRO A O 1
ATOM 1659 N N . THR A 1 201 ? -18.840 17.311 4.630 1.00 85.06 201 THR A N 1
ATOM 1660 C CA . THR A 1 201 ? -19.111 17.295 3.177 1.00 85.06 201 THR A CA 1
ATOM 1661 C C . THR A 1 201 ? -18.339 18.359 2.393 1.00 85.06 201 THR A C 1
ATOM 1663 O O . THR A 1 201 ? -18.367 18.364 1.170 1.00 85.06 201 THR A O 1
ATOM 1666 N N . ASN A 1 202 ? -17.654 19.274 3.063 1.00 85.12 202 ASN A N 1
ATOM 1667 C CA . ASN A 1 202 ? -16.818 20.342 2.531 1.00 85.12 202 ASN A CA 1
ATOM 1668 C C . ASN A 1 202 ? -15.310 20.056 2.682 1.00 85.12 202 ASN A C 1
ATOM 1670 O O . ASN A 1 202 ? -14.497 20.900 2.315 1.00 85.12 202 ASN A O 1
ATOM 1674 N N . TYR A 1 203 ? -14.925 18.872 3.166 1.00 89.19 203 TYR A N 1
ATOM 1675 C CA . TYR A 1 203 ? -13.531 18.436 3.177 1.00 89.19 203 TYR A CA 1
ATOM 1676 C C . TYR A 1 203 ? -12.999 18.282 1.732 1.00 89.19 203 TYR A C 1
ATOM 1678 O O . TYR A 1 203 ? -13.769 17.914 0.840 1.00 89.19 203 TYR A O 1
ATOM 1686 N N . PRO A 1 204 ? -11.704 18.546 1.452 1.00 90.38 204 PRO A N 1
ATOM 1687 C CA . PRO A 1 204 ? -11.132 18.494 0.094 1.00 90.38 204 PRO A CA 1
ATOM 1688 C C . PRO A 1 204 ? -11.052 17.088 -0.529 1.00 90.38 204 PRO A C 1
ATOM 1690 O O . PRO A 1 204 ? -10.477 16.920 -1.606 1.00 90.38 204 PRO A O 1
ATOM 1693 N N . VAL A 1 205 ? -11.626 16.072 0.117 1.00 93.00 205 VAL A N 1
ATOM 1694 C CA . VAL A 1 205 ? -11.640 14.690 -0.365 1.00 93.00 205 VAL A CA 1
ATOM 1695 C C . VAL A 1 205 ? -13.063 14.146 -0.402 1.00 93.00 205 VAL A C 1
ATOM 1697 O O . VAL A 1 205 ? -13.928 14.546 0.375 1.00 93.00 205 VAL A O 1
ATOM 1700 N N . ASN A 1 206 ? -13.301 13.223 -1.320 1.00 92.06 206 ASN A N 1
ATOM 1701 C CA . ASN A 1 206 ? -14.471 12.370 -1.355 1.00 92.06 206 ASN A CA 1
ATOM 1702 C C . ASN A 1 206 ? -14.093 11.014 -0.772 1.00 92.06 206 ASN A C 1
ATOM 1704 O O . ASN A 1 206 ? -13.030 10.476 -1.080 1.00 92.06 206 ASN A O 1
ATOM 1708 N N . ILE A 1 207 ? -14.972 10.467 0.060 1.00 91.62 207 ILE A N 1
ATOM 1709 C CA . ILE A 1 207 ? -14.775 9.170 0.696 1.00 91.62 207 ILE A CA 1
ATOM 1710 C C . ILE A 1 207 ? -15.913 8.267 0.267 1.00 91.62 207 ILE A C 1
ATOM 1712 O O . ILE A 1 207 ? -17.084 8.629 0.368 1.00 91.62 207 ILE A O 1
ATOM 1716 N N . SER A 1 208 ? -15.553 7.084 -0.206 1.00 91.75 208 SER A N 1
ATOM 1717 C CA . SER A 1 208 ? -16.492 6.007 -0.483 1.00 91.75 208 SER A CA 1
ATOM 1718 C C . SER A 1 208 ? -16.058 4.771 0.290 1.00 91.75 208 SER A C 1
ATOM 1720 O O . SER A 1 208 ? -14.889 4.385 0.273 1.00 91.75 208 SER A O 1
ATOM 1722 N N . ILE A 1 209 ? -17.003 4.183 1.019 1.00 90.75 209 ILE A N 1
ATOM 1723 C CA . ILE A 1 209 ? -16.792 2.993 1.840 1.00 90.75 209 ILE A CA 1
ATOM 1724 C C . ILE A 1 209 ? -17.722 1.919 1.297 1.00 90.75 209 ILE A C 1
ATOM 1726 O O . ILE A 1 209 ? -18.941 2.060 1.358 1.00 90.75 209 ILE A O 1
ATOM 1730 N N . SER A 1 210 ? -17.137 0.856 0.760 1.00 88.69 210 SER A N 1
ATOM 1731 C CA . SER A 1 210 ? -17.865 -0.301 0.236 1.00 88.69 210 SER A CA 1
ATOM 1732 C C . SER A 1 210 ? -17.653 -1.470 1.187 1.00 88.69 210 SER A C 1
ATOM 1734 O O . SER A 1 210 ? -16.513 -1.875 1.407 1.00 88.69 210 SER A O 1
ATOM 1736 N N . LYS A 1 211 ? -18.729 -1.980 1.786 1.00 87.31 211 LYS A N 1
ATOM 1737 C CA . LYS A 1 211 ? -18.683 -3.144 2.680 1.00 87.31 211 LYS A CA 1
ATOM 1738 C C . LYS A 1 211 ? -18.928 -4.401 1.854 1.00 87.31 211 LYS A C 1
ATOM 1740 O O . LYS A 1 211 ? -19.893 -4.430 1.098 1.00 87.31 211 LYS A O 1
ATOM 1745 N N . TYR A 1 212 ? -18.078 -5.406 2.017 1.00 81.44 212 TYR A N 1
ATOM 1746 C CA . TYR A 1 212 ? -18.188 -6.680 1.320 1.00 81.44 212 TYR A CA 1
ATOM 1747 C C . TYR A 1 212 ? -18.368 -7.813 2.322 1.00 81.44 212 TYR A C 1
ATOM 1749 O O . TYR A 1 212 ? -17.623 -7.914 3.299 1.00 81.44 212 TYR A O 1
ATOM 1757 N N . ASN A 1 213 ? -19.340 -8.674 2.032 1.00 78.00 2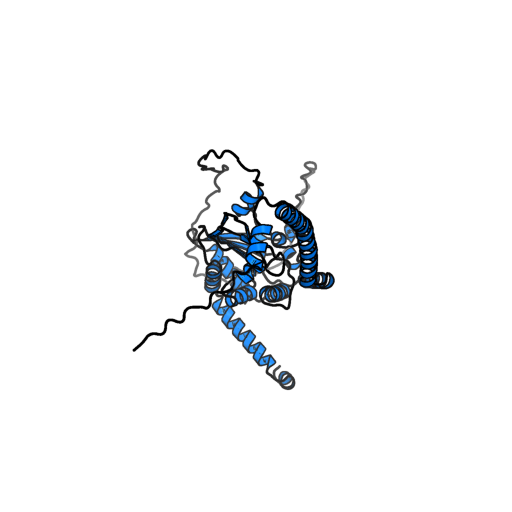13 ASN A N 1
ATOM 1758 C CA . ASN A 1 213 ? -19.475 -9.990 2.634 1.00 78.00 213 ASN A CA 1
ATOM 1759 C C . ASN A 1 213 ? -19.557 -11.006 1.489 1.00 78.00 213 ASN A C 1
ATOM 1761 O O . ASN A 1 213 ? -20.627 -11.292 0.957 1.00 78.00 213 ASN A O 1
ATOM 1765 N N . CYS A 1 214 ? -18.395 -11.512 1.082 1.00 68.00 214 CYS A N 1
ATOM 1766 C CA . CYS A 1 214 ? -18.280 -12.419 -0.057 1.00 68.00 214 CYS A CA 1
ATOM 1767 C C . CYS A 1 214 ? -18.993 -13.768 0.176 1.00 68.00 214 CYS A C 1
ATOM 1769 O O . CYS A 1 214 ? -19.386 -14.406 -0.794 1.00 68.00 214 CYS A O 1
ATOM 1771 N N . ALA A 1 215 ? -19.239 -14.179 1.428 1.00 64.69 215 ALA A N 1
ATOM 1772 C CA . ALA A 1 215 ? -19.953 -15.423 1.728 1.00 64.69 215 ALA A CA 1
ATOM 1773 C C . ALA A 1 215 ? -21.465 -15.353 1.434 1.00 64.69 215 ALA A C 1
ATOM 1775 O O . ALA A 1 215 ? -22.101 -16.395 1.286 1.00 64.69 215 ALA A O 1
ATOM 1776 N N . LEU A 1 216 ? -22.048 -14.151 1.359 1.00 60.59 216 LEU A N 1
ATOM 1777 C CA . LEU A 1 216 ? -23.482 -13.970 1.101 1.00 60.59 216 LEU A CA 1
ATOM 1778 C C . LEU A 1 216 ? -23.815 -13.848 -0.392 1.00 60.59 216 LEU A C 1
ATOM 1780 O O . LEU A 1 216 ? -24.917 -14.213 -0.793 1.00 60.59 216 LEU A O 1
ATOM 1784 N N . GLU A 1 217 ? -22.876 -13.389 -1.224 1.00 61.56 217 GLU A N 1
ATOM 1785 C CA . GLU A 1 217 ? -23.142 -13.126 -2.646 1.00 61.56 217 GLU A CA 1
ATOM 1786 C C . GLU A 1 217 ? -23.338 -14.408 -3.481 1.00 61.56 217 GLU A C 1
ATOM 1788 O O . GLU A 1 217 ? -24.071 -14.379 -4.465 1.00 61.56 217 GLU A O 1
ATOM 1793 N N . GLU A 1 218 ? -22.761 -15.550 -3.086 1.00 60.03 218 GLU A N 1
ATOM 1794 C CA . GLU A 1 218 ? -22.933 -16.826 -3.812 1.00 60.03 218 GLU A CA 1
ATOM 1795 C C . GLU A 1 218 ? -24.235 -17.574 -3.474 1.00 60.03 218 GLU A C 1
ATOM 1797 O O . GLU A 1 218 ? -24.602 -18.518 -4.173 1.00 60.03 218 GLU A O 1
ATOM 1802 N N . GLY A 1 219 ? -24.950 -17.174 -2.418 1.00 57.16 219 GLY A N 1
ATOM 1803 C CA . GLY A 1 219 ? -26.188 -17.833 -1.983 1.00 57.16 219 GLY A CA 1
ATOM 1804 C C . GLY A 1 219 ? -27.476 -17.179 -2.487 1.00 57.16 219 GLY A C 1
ATOM 1805 O O . GLY A 1 219 ? -28.549 -17.758 -2.332 1.00 57.16 219 GLY A O 1
ATOM 1806 N N . GLU A 1 220 ? -27.385 -15.983 -3.072 1.00 51.47 220 GLU A N 1
ATOM 1807 C CA . GLU A 1 220 ? -28.531 -15.147 -3.445 1.00 51.47 220 GLU A CA 1
ATOM 1808 C C . GLU A 1 220 ? -28.790 -15.125 -4.963 1.00 51.47 220 GLU A C 1
ATOM 1810 O O . GLU A 1 220 ? -29.266 -14.135 -5.522 1.00 51.47 220 GLU A O 1
ATOM 1815 N N . GLU A 1 221 ? -28.562 -16.250 -5.653 1.00 51.97 221 GLU A N 1
ATOM 1816 C CA . GLU A 1 221 ? -29.375 -16.534 -6.839 1.00 51.97 221 GLU A CA 1
ATOM 1817 C C . GLU A 1 221 ? -30.822 -16.666 -6.357 1.00 51.97 221 GLU A C 1
ATOM 1819 O O . GLU A 1 221 ? -31.254 -17.720 -5.888 1.00 51.97 221 GLU A O 1
ATOM 1824 N N . ALA A 1 222 ? -31.546 -15.541 -6.397 1.00 41.38 222 ALA A N 1
ATOM 1825 C CA . ALA A 1 222 ? -32.957 -15.471 -6.068 1.00 41.38 222 ALA A CA 1
ATOM 1826 C C . ALA A 1 222 ? -33.653 -16.670 -6.725 1.00 41.38 222 ALA A C 1
ATOM 1828 O O . ALA A 1 222 ? -33.539 -16.811 -7.950 1.00 41.38 222 ALA A O 1
ATOM 1829 N N . PRO A 1 223 ? -34.335 -17.545 -5.957 1.00 44.88 223 PRO A N 1
ATOM 1830 C CA . PRO A 1 223 ? -35.053 -18.654 -6.554 1.00 44.88 223 PRO A CA 1
ATOM 1831 C C . PRO A 1 223 ? -35.954 -18.051 -7.621 1.00 44.88 223 PRO A C 1
ATOM 1833 O O . PRO A 1 223 ? -36.747 -17.152 -7.321 1.00 44.88 223 PRO A O 1
ATOM 1836 N N . ALA A 1 224 ? -35.761 -18.484 -8.871 1.00 47.28 224 ALA A N 1
ATOM 1837 C CA . ALA A 1 224 ? -36.617 -18.090 -9.973 1.00 47.28 224 ALA A CA 1
ATOM 1838 C C . ALA A 1 224 ? -38.048 -18.247 -9.466 1.00 47.28 224 ALA A C 1
ATOM 1840 O O . ALA A 1 224 ? -38.424 -19.332 -9.022 1.00 47.28 224 ALA A O 1
ATOM 1841 N N . SER A 1 225 ? -38.783 -17.137 -9.397 1.00 42.78 225 SER A N 1
ATOM 1842 C CA . SER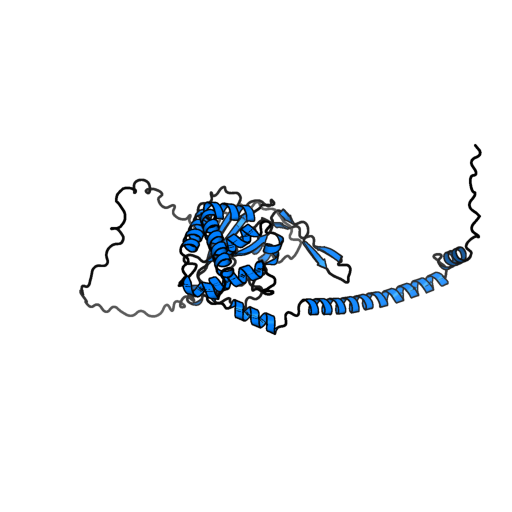 A 1 225 ? -40.109 -17.106 -8.805 1.00 42.78 225 SER A CA 1
ATOM 1843 C C . SER A 1 225 ? -41.018 -17.996 -9.649 1.00 42.78 225 SER A C 1
ATOM 1845 O O . SER A 1 225 ? -41.598 -17.546 -10.639 1.00 42.78 225 SER A O 1
ATOM 1847 N N . ASP A 1 226 ? -41.110 -19.268 -9.275 1.00 43.50 226 ASP A N 1
ATOM 1848 C CA . ASP A 1 226 ? -42.057 -20.214 -9.830 1.00 43.50 226 ASP A CA 1
ATOM 1849 C C . ASP A 1 226 ? -43.427 -19.804 -9.296 1.00 43.50 226 ASP A C 1
ATOM 1851 O O . ASP A 1 226 ? -43.886 -20.174 -8.213 1.00 43.50 226 ASP A O 1
ATOM 1855 N N . ALA A 1 227 ? -44.059 -18.920 -10.060 1.00 49.31 227 ALA A N 1
ATOM 1856 C CA . ALA A 1 227 ? -45.404 -18.437 -9.845 1.00 49.31 227 ALA A CA 1
ATOM 1857 C C . ALA A 1 227 ? -46.411 -19.545 -10.184 1.00 49.31 227 ALA A C 1
ATOM 1859 O O . ALA A 1 227 ? -47.195 -19.401 -11.114 1.00 49.31 227 ALA A O 1
ATOM 1860 N N . SER A 1 228 ? -46.390 -20.671 -9.467 1.00 51.06 228 SER A N 1
ATOM 1861 C CA . SER A 1 228 ? -47.425 -21.701 -9.594 1.00 51.06 228 SER A CA 1
ATOM 1862 C C . SER A 1 228 ? -47.370 -22.755 -8.481 1.00 51.06 228 SER A C 1
ATOM 1864 O O . SER A 1 228 ? -47.110 -23.923 -8.751 1.00 51.06 228 SER A O 1
ATOM 1866 N N . SER A 1 229 ? -47.722 -22.388 -7.246 1.00 40.59 229 SER A N 1
ATOM 1867 C CA . SER A 1 229 ? -48.389 -23.338 -6.335 1.00 40.59 229 SER A CA 1
ATOM 1868 C C . SER A 1 229 ? -48.899 -22.662 -5.063 1.00 40.59 229 SER A C 1
ATOM 1870 O O . SER A 1 229 ? -48.184 -22.512 -4.078 1.00 40.59 229 SER A O 1
ATOM 1872 N N . ARG A 1 230 ? -50.187 -22.303 -5.077 1.00 44.25 230 ARG A N 1
ATOM 1873 C CA . ARG A 1 230 ? -51.044 -22.291 -3.881 1.00 44.25 230 ARG A CA 1
ATOM 1874 C C . ARG A 1 230 ? -51.556 -23.726 -3.701 1.00 44.25 230 ARG A C 1
ATOM 1876 O O . ARG A 1 230 ? -52.043 -24.287 -4.683 1.00 44.25 230 ARG A O 1
ATOM 1883 N N . PRO A 1 231 ? -51.434 -24.334 -2.513 1.00 45.94 231 PRO A N 1
ATOM 1884 C CA . PRO A 1 231 ? -52.637 -24.562 -1.695 1.00 45.94 231 PRO A CA 1
ATOM 1885 C C . PRO A 1 231 ? -52.331 -24.421 -0.187 1.00 45.94 231 PRO A C 1
ATOM 1887 O O . PRO A 1 231 ? -51.279 -24.820 0.288 1.00 45.94 231 PRO A O 1
ATOM 1890 N N . SER A 1 232 ? -53.120 -23.671 0.577 1.00 39.62 232 SER A N 1
ATOM 1891 C CA . SER A 1 232 ? -54.318 -24.105 1.321 1.00 39.62 232 SER A CA 1
ATOM 1892 C C . SER A 1 232 ? -54.038 -24.060 2.823 1.00 39.62 232 SER A C 1
ATOM 1894 O O . SER A 1 232 ? -53.219 -24.806 3.345 1.00 39.62 232 SER A O 1
ATOM 1896 N N . GLN A 1 233 ? -54.748 -23.136 3.467 1.00 44.31 233 GLN A N 1
ATOM 1897 C CA . GLN A 1 233 ? -55.032 -23.052 4.896 1.00 44.31 233 GLN A CA 1
ATOM 1898 C C . GLN A 1 233 ? -55.188 -24.419 5.567 1.00 44.31 233 GLN A C 1
ATOM 1900 O O . GLN A 1 233 ? -56.007 -25.228 5.130 1.00 44.31 233 GLN A O 1
ATOM 1905 N N . VAL A 1 234 ? -54.485 -24.591 6.684 1.00 47.03 234 VAL A N 1
ATOM 1906 C CA . VAL A 1 234 ? -54.927 -25.413 7.810 1.00 47.03 234 VAL A CA 1
ATOM 1907 C C . VAL A 1 234 ? -54.662 -24.591 9.069 1.00 47.03 234 VAL A C 1
ATOM 1909 O O . VAL A 1 234 ? -53.513 -24.271 9.373 1.00 47.03 234 VAL A O 1
ATOM 1912 N N . ASP A 1 235 ? -55.752 -24.187 9.715 1.00 44.19 235 ASP A N 1
ATOM 1913 C CA . ASP A 1 235 ? -55.789 -23.728 11.100 1.00 44.19 235 ASP A CA 1
ATOM 1914 C C . ASP A 1 235 ? -55.524 -24.930 12.025 1.00 44.19 235 ASP A C 1
ATOM 1916 O O . ASP A 1 235 ? -55.968 -26.032 11.710 1.00 44.19 235 ASP A O 1
ATOM 1920 N N . ASP A 1 236 ? -54.764 -24.733 13.108 1.00 40.16 236 ASP A N 1
ATOM 1921 C CA . ASP A 1 236 ? -55.148 -25.152 14.471 1.00 40.16 236 ASP A CA 1
ATOM 1922 C C . ASP A 1 236 ? -54.004 -24.935 15.491 1.00 40.16 236 ASP A C 1
ATOM 1924 O O . ASP A 1 236 ? -52.902 -25.474 15.384 1.00 40.16 236 ASP A O 1
ATOM 1928 N N . ASP A 1 237 ? -54.322 -24.099 16.482 1.00 42.03 237 ASP A N 1
ATOM 1929 C CA . ASP A 1 237 ? -54.066 -24.212 17.922 1.00 42.03 237 ASP A CA 1
ATOM 1930 C C . ASP A 1 237 ? -52.719 -24.731 18.468 1.00 42.03 237 ASP A C 1
ATOM 1932 O O . ASP A 1 237 ? -52.473 -25.932 18.590 1.00 42.03 237 ASP A O 1
ATOM 1936 N N . TYR A 1 238 ? -51.934 -23.806 19.046 1.00 40.66 238 TYR A N 1
ATOM 1937 C CA . TYR A 1 238 ? -51.080 -24.105 20.204 1.00 40.66 238 TYR A CA 1
ATOM 1938 C C . TYR A 1 238 ? -50.819 -22.861 21.084 1.00 40.66 238 TYR A C 1
ATOM 1940 O O . TYR A 1 238 ? -50.407 -21.808 20.600 1.00 40.66 238 TYR A O 1
ATOM 1948 N N . VAL A 1 239 ? -51.038 -22.998 22.398 1.00 41.53 239 VAL A N 1
ATOM 1949 C CA . VAL A 1 239 ? -50.808 -22.001 23.475 1.00 41.53 239 VAL A CA 1
ATOM 1950 C C . VAL A 1 239 ? -49.899 -22.663 24.551 1.00 41.53 239 VAL A C 1
ATOM 1952 O O . VAL A 1 239 ? -49.727 -23.880 24.522 1.00 41.53 239 VAL A O 1
ATOM 1955 N N . PRO A 1 240 ? -49.250 -21.936 25.484 1.00 46.22 240 PRO A N 1
ATOM 1956 C CA . PRO A 1 240 ? -47.827 -21.618 25.472 1.00 46.22 240 PRO A CA 1
ATOM 1957 C C . PRO A 1 240 ? -47.010 -22.370 26.548 1.00 46.22 240 PRO A C 1
ATOM 1959 O O . PRO A 1 240 ? -47.486 -22.668 27.642 1.00 46.22 240 PRO A O 1
ATOM 1962 N N . GLY A 1 241 ? -45.725 -22.603 26.272 1.00 35.84 241 GLY A N 1
ATOM 1963 C CA . GLY A 1 241 ? -44.756 -23.119 27.244 1.00 35.84 241 GLY A CA 1
ATOM 1964 C C . GLY A 1 241 ? -43.784 -22.032 27.702 1.00 35.84 241 GLY A C 1
ATOM 1965 O O . GLY A 1 241 ? -42.997 -21.524 26.912 1.00 35.84 241 GLY A O 1
ATOM 1966 N N . THR A 1 242 ? -43.850 -21.688 28.984 1.00 42.53 242 THR A N 1
ATOM 1967 C CA . THR A 1 242 ? -42.942 -20.809 29.737 1.00 42.53 242 THR A CA 1
ATOM 1968 C C . THR A 1 242 ? -41.527 -21.378 29.870 1.00 42.53 242 THR A C 1
ATOM 1970 O O . THR A 1 242 ? -41.412 -22.553 30.214 1.00 42.53 242 THR A O 1
ATOM 1973 N N . ASN A 1 243 ? -40.485 -20.541 29.705 1.00 34.44 243 ASN A N 1
ATOM 1974 C CA . ASN A 1 243 ? -39.178 -20.585 30.407 1.00 34.44 243 ASN A CA 1
ATOM 1975 C C . ASN A 1 243 ? -38.232 -19.448 29.909 1.00 34.44 243 ASN A C 1
ATOM 1977 O O . ASN A 1 243 ? -38.556 -18.810 28.911 1.00 34.44 243 ASN A O 1
ATOM 1981 N N . PRO A 1 244 ? -37.138 -19.082 30.614 1.00 42.56 244 PRO A N 1
ATOM 1982 C CA . PRO A 1 244 ? -37.155 -18.038 31.640 1.00 42.56 244 PRO A CA 1
ATOM 1983 C C . PRO A 1 244 ? -36.197 -16.859 31.335 1.00 42.56 244 PRO A C 1
ATOM 1985 O O . PRO A 1 244 ? -35.214 -16.995 30.616 1.00 42.56 244 PRO A O 1
ATOM 1988 N N . THR A 1 245 ? -36.498 -15.698 31.928 1.00 42.72 245 THR A N 1
ATOM 1989 C CA . THR A 1 245 ? -35.589 -14.580 32.282 1.00 42.72 245 THR A CA 1
ATOM 1990 C C . THR A 1 245 ? -34.280 -14.430 31.486 1.00 42.72 245 THR A C 1
ATOM 1992 O O . THR A 1 245 ? -33.211 -14.834 31.946 1.00 42.72 245 THR A O 1
ATOM 1995 N N . GLY A 1 246 ? -34.351 -13.732 30.350 1.00 33.69 246 GLY A N 1
ATOM 1996 C CA . GLY A 1 246 ? -33.222 -12.983 29.795 1.00 33.69 246 GLY A CA 1
ATOM 1997 C C . GLY A 1 246 ? -33.229 -11.569 30.375 1.00 33.69 246 GLY A C 1
ATOM 1998 O O . GLY A 1 246 ? -34.161 -10.807 30.119 1.00 33.69 246 GLY A O 1
ATOM 1999 N N . GLY A 1 247 ? -32.232 -11.242 31.199 1.00 35.94 247 GLY A N 1
ATOM 2000 C CA . GLY A 1 247 ? -32.046 -9.899 31.750 1.00 35.94 247 GLY A CA 1
ATOM 2001 C C . GLY A 1 247 ? -31.882 -8.870 30.632 1.00 35.94 247 GLY A C 1
ATOM 2002 O O . GLY A 1 247 ? -31.115 -9.074 29.691 1.00 35.94 247 GLY A O 1
ATOM 2003 N N . ASN A 1 248 ? -32.641 -7.781 30.721 1.00 39.59 248 ASN A N 1
ATOM 2004 C CA . ASN A 1 248 ? -32.628 -6.709 29.741 1.00 39.59 248 ASN A CA 1
ATOM 2005 C C . ASN A 1 248 ? -31.320 -5.920 29.872 1.00 39.59 248 ASN A C 1
ATOM 2007 O O . ASN A 1 248 ? -31.026 -5.351 30.918 1.00 39.59 248 ASN A O 1
ATOM 2011 N N . LEU A 1 249 ? -30.575 -5.797 28.772 1.00 41.69 249 LEU A N 1
ATOM 2012 C CA . LEU A 1 249 ? -29.354 -4.983 28.676 1.00 41.69 249 LEU A CA 1
ATOM 2013 C C . LEU A 1 249 ? -29.593 -3.470 28.906 1.00 41.69 249 LEU A C 1
ATOM 2015 O O . LEU A 1 249 ? -28.660 -2.675 28.835 1.00 41.69 249 LEU A O 1
ATOM 2019 N N . ARG A 1 250 ? -30.845 -3.062 29.158 1.00 44.00 250 ARG A N 1
ATOM 2020 C CA . ARG A 1 250 ? -31.247 -1.694 29.507 1.00 44.00 250 ARG A CA 1
ATOM 2021 C C . ARG A 1 250 ? -30.982 -1.330 30.969 1.00 44.00 250 ARG A C 1
ATOM 2023 O O . ARG A 1 250 ? -30.923 -0.143 31.263 1.00 44.00 250 ARG A O 1
ATOM 2030 N N . ASP A 1 251 ? -30.732 -2.306 31.840 1.00 45.03 251 ASP A N 1
ATOM 2031 C CA . ASP A 1 251 ? -30.524 -2.064 33.277 1.00 45.03 251 ASP A CA 1
ATOM 2032 C C . ASP A 1 251 ? -29.072 -1.661 33.632 1.00 45.03 251 ASP A C 1
ATOM 2034 O O . ASP A 1 251 ? -28.724 -1.533 34.803 1.00 45.03 251 ASP A O 1
ATOM 2038 N N . LEU A 1 252 ? -28.206 -1.449 32.629 1.00 46.16 252 LEU A N 1
ATOM 2039 C CA . LEU A 1 252 ? -26.788 -1.089 32.806 1.00 46.16 252 LEU A CA 1
ATOM 2040 C C . LEU A 1 252 ? -26.437 0.349 32.388 1.00 46.16 252 LEU A C 1
ATOM 2042 O O . LEU A 1 252 ? -25.257 0.698 32.348 1.00 46.16 252 LEU A O 1
ATOM 2046 N N . ILE A 1 253 ? -27.423 1.202 32.091 1.00 47.06 253 ILE A N 1
ATOM 2047 C CA . ILE A 1 253 ? -27.173 2.603 31.723 1.00 47.06 253 ILE A CA 1
ATOM 2048 C C . ILE A 1 253 ? -27.692 3.515 32.844 1.00 47.06 253 ILE A C 1
ATOM 2050 O O . ILE A 1 253 ? -28.895 3.523 33.094 1.00 47.06 253 ILE A O 1
ATOM 2054 N N . PRO A 1 254 ? -26.826 4.296 33.520 1.00 45.84 254 PRO A N 1
ATOM 2055 C CA . PRO A 1 254 ? -27.263 5.278 34.505 1.00 45.84 254 PRO A CA 1
ATOM 2056 C C . PRO A 1 254 ? -28.190 6.317 33.860 1.00 45.84 254 PRO A C 1
ATOM 2058 O O . PRO A 1 254 ? -27.807 7.002 32.907 1.00 45.84 254 PRO A O 1
ATOM 2061 N N . GLU A 1 255 ? -29.407 6.440 34.388 1.00 42.38 255 GLU A N 1
ATOM 2062 C CA . GLU A 1 255 ? -30.360 7.493 34.035 1.00 42.38 255 GLU A CA 1
ATOM 2063 C C . GLU A 1 255 ? -29.751 8.866 34.371 1.00 42.38 255 GLU A C 1
ATOM 2065 O O . GLU A 1 255 ? -29.616 9.237 35.536 1.00 42.38 255 GLU A O 1
ATOM 2070 N N . GLY A 1 256 ? -29.329 9.612 33.345 1.00 42.97 256 GLY A N 1
ATOM 2071 C CA . GLY A 1 256 ? -28.772 10.957 33.536 1.00 42.97 256 GLY A CA 1
ATOM 2072 C C . GLY A 1 256 ? -28.128 11.649 32.327 1.00 42.97 256 GLY A C 1
ATOM 2073 O O . GLY A 1 256 ? -27.705 12.792 32.463 1.00 42.97 256 GLY A O 1
ATOM 2074 N N . GLN A 1 257 ? -28.045 11.021 31.147 1.00 42.00 257 GLN A N 1
ATOM 2075 C CA . GLN A 1 257 ? -27.441 11.637 29.947 1.00 42.00 257 GLN A CA 1
ATOM 2076 C C . GLN A 1 257 ? -28.229 11.353 28.652 1.00 42.00 257 GLN A C 1
ATOM 2078 O O . GLN A 1 257 ? -27.680 10.873 27.664 1.00 42.00 257 GLN A O 1
ATOM 2083 N N . MET A 1 258 ? -29.530 11.661 28.629 1.00 38.03 258 MET A N 1
ATOM 2084 C CA . MET A 1 258 ? -30.367 11.511 27.423 1.00 38.03 258 MET A CA 1
ATOM 2085 C C . MET A 1 258 ? -31.210 12.750 27.069 1.00 38.03 258 MET A C 1
ATOM 2087 O O . MET A 1 258 ? -32.336 12.610 26.615 1.00 38.03 258 MET A O 1
ATOM 2091 N N . ASP A 1 259 ? -30.647 13.959 27.172 1.00 34.81 259 ASP A N 1
ATOM 2092 C CA . ASP A 1 259 ? -31.355 15.197 26.775 1.00 34.81 259 ASP A CA 1
ATOM 2093 C C . ASP A 1 259 ? -30.808 15.902 25.514 1.00 34.81 259 ASP A C 1
ATOM 2095 O O . ASP A 1 259 ? -31.146 17.054 25.251 1.00 34.81 259 ASP A O 1
ATOM 2099 N N . HIS A 1 260 ? -30.022 15.227 24.661 1.00 37.09 260 HIS A N 1
ATOM 2100 C CA . HIS A 1 260 ? -29.543 15.834 23.400 1.00 37.09 260 HIS A CA 1
ATOM 2101 C C . HIS A 1 260 ? -29.720 15.013 22.114 1.00 37.09 260 HIS A C 1
ATOM 2103 O O . HIS A 1 260 ? -29.180 15.391 21.078 1.00 37.09 260 HIS A O 1
ATOM 2109 N N . PHE A 1 261 ? -30.537 13.957 22.114 1.00 37.28 261 PHE A N 1
ATOM 2110 C CA . PHE A 1 261 ? -30.858 13.227 20.881 1.00 37.28 261 PHE A CA 1
ATOM 2111 C C . PHE A 1 261 ? -32.365 13.092 20.668 1.00 37.28 261 PHE A C 1
ATOM 2113 O O . PHE A 1 261 ? -32.955 12.034 20.858 1.00 37.28 261 PHE A O 1
ATOM 2120 N N . ALA A 1 262 ? -32.986 14.177 20.208 1.00 33.47 262 ALA A N 1
ATOM 2121 C CA . ALA A 1 262 ? -34.253 14.110 19.494 1.00 33.47 262 ALA A CA 1
ATOM 2122 C C . ALA A 1 262 ? -34.317 15.218 18.433 1.00 33.47 262 ALA A C 1
ATOM 2124 O O . ALA A 1 262 ? -33.947 16.356 18.703 1.00 33.47 262 ALA A O 1
ATOM 2125 N N . PHE A 1 263 ? -34.847 14.847 17.263 1.00 32.28 263 PHE A N 1
ATOM 2126 C CA . PHE A 1 263 ? -35.103 15.632 16.045 1.00 32.28 263 PHE A CA 1
ATOM 2127 C C . PHE A 1 263 ? -33.969 15.747 15.020 1.00 32.28 263 PHE A C 1
ATOM 2129 O O . PHE A 1 263 ? -33.351 16.790 14.884 1.00 32.28 263 PHE A O 1
ATOM 2136 N N . PHE A 1 264 ? -33.862 14.737 14.150 1.00 32.25 264 PHE A N 1
ATOM 2137 C CA . PHE A 1 264 ? -34.070 14.980 12.717 1.00 32.25 264 PHE A CA 1
ATOM 2138 C C . PHE A 1 264 ? -34.937 13.865 12.132 1.00 32.25 264 PHE A C 1
ATOM 2140 O O . PHE A 1 264 ? -34.543 12.705 12.040 1.00 32.25 264 PHE A O 1
ATOM 2147 N N . ALA A 1 265 ? -36.169 14.246 11.804 1.00 34.09 265 ALA A N 1
ATOM 2148 C CA . ALA A 1 265 ? -37.117 13.430 11.078 1.00 34.09 265 ALA A CA 1
ATOM 2149 C C . ALA A 1 265 ? -36.629 13.202 9.637 1.00 34.09 265 ALA A C 1
ATOM 2151 O O . ALA A 1 265 ? -36.108 14.107 8.989 1.00 34.09 265 ALA A O 1
ATOM 2152 N N . SER A 1 266 ? -36.829 11.970 9.176 1.00 33.03 266 SER A N 1
ATOM 2153 C CA . SER A 1 266 ? -36.972 11.521 7.789 1.00 33.03 266 SER A CA 1
ATOM 2154 C C . SER A 1 266 ? -37.048 12.616 6.710 1.00 33.03 266 SER A C 1
ATOM 2156 O O . SER A 1 266 ? -38.070 13.291 6.583 1.00 33.03 266 SER A O 1
ATOM 2158 N N . ASN A 1 267 ? -36.044 12.678 5.834 1.00 35.62 267 ASN A N 1
ATOM 2159 C CA . ASN A 1 267 ? -36.280 13.094 4.452 1.00 35.62 267 ASN A CA 1
ATOM 2160 C C . ASN A 1 267 ? -36.719 11.846 3.670 1.00 35.62 267 ASN A C 1
ATOM 2162 O O . ASN A 1 267 ? -35.935 10.895 3.598 1.00 35.62 267 ASN A O 1
ATOM 2166 N N . PRO A 1 268 ? -37.938 11.789 3.104 1.00 43.53 268 PRO A N 1
ATOM 2167 C CA . PRO A 1 268 ? -38.266 10.729 2.163 1.00 43.53 268 PRO A CA 1
ATOM 2168 C C . PRO A 1 268 ? -37.361 10.849 0.921 1.00 43.53 268 PRO A C 1
ATOM 2170 O O . PRO A 1 268 ? -36.982 11.963 0.542 1.00 43.53 268 PRO A O 1
ATOM 2173 N N . PRO A 1 269 ? -36.991 9.727 0.280 1.00 34.56 269 PRO A N 1
ATOM 2174 C CA . PRO A 1 269 ? -36.160 9.752 -0.918 1.00 34.56 269 PRO A CA 1
ATOM 2175 C C . PRO A 1 269 ? -36.880 10.506 -2.051 1.00 34.56 269 PRO A C 1
ATOM 2177 O O . PRO A 1 269 ? -38.088 10.316 -2.231 1.00 34.56 269 PRO A O 1
ATOM 2180 N N . PRO A 1 270 ? -36.185 11.351 -2.837 1.00 42.66 270 PRO A N 1
ATOM 2181 C CA . PRO A 1 270 ? -36.795 11.992 -3.992 1.00 42.66 270 PRO A CA 1
ATOM 2182 C C . PRO A 1 270 ? -37.197 10.936 -5.028 1.00 42.66 270 PRO A C 1
ATOM 2184 O O . PRO A 1 270 ? -36.412 10.068 -5.413 1.00 42.66 270 PRO A O 1
ATOM 2187 N N . SER A 1 271 ? -38.450 11.022 -5.470 1.00 44.59 271 SER A N 1
ATOM 2188 C CA . SER A 1 271 ? -39.038 10.177 -6.504 1.00 44.59 271 SER A CA 1
ATOM 2189 C C . SER A 1 271 ? -38.272 10.304 -7.824 1.00 44.59 271 SER A C 1
ATOM 2191 O O . SER A 1 271 ? -38.140 11.402 -8.359 1.00 44.59 271 SER A O 1
ATOM 2193 N N . HIS A 1 272 ? -37.803 9.163 -8.327 1.00 47.31 272 HIS A N 1
ATOM 2194 C CA . HIS A 1 272 ? -37.360 8.854 -9.690 1.00 47.31 272 HIS A CA 1
ATOM 2195 C C . HIS A 1 272 ? -37.339 10.012 -10.710 1.00 47.31 272 HIS A C 1
ATOM 2197 O O . HIS A 1 272 ? -38.334 10.252 -11.388 1.00 47.31 272 HIS A O 1
ATOM 2203 N N . GLN A 1 273 ? -36.172 10.640 -10.893 1.00 37.69 273 GLN A N 1
ATOM 2204 C CA . GLN A 1 273 ? -35.636 11.082 -12.193 1.00 37.69 273 GLN A CA 1
ATOM 2205 C C . GLN A 1 273 ? -34.193 11.599 -12.008 1.00 37.69 273 GLN A C 1
ATOM 2207 O O . GLN A 1 273 ? -33.972 12.472 -11.169 1.00 37.69 273 GLN A O 1
ATOM 2212 N N . PRO A 1 274 ? -33.191 11.102 -12.758 1.00 35.97 274 PRO A N 1
ATOM 2213 C CA . PRO A 1 274 ? -31.866 11.712 -12.760 1.00 35.97 274 PRO A CA 1
ATOM 2214 C C . PRO A 1 274 ? -31.921 13.051 -13.509 1.00 35.97 274 PRO A C 1
ATOM 2216 O O . PRO A 1 274 ? -32.213 13.102 -14.703 1.00 35.97 274 PRO A O 1
ATOM 2219 N N . LEU A 1 275 ? -31.645 14.147 -12.801 1.00 30.39 275 LEU A N 1
ATOM 2220 C CA . LEU A 1 275 ? -31.488 15.474 -13.391 1.00 30.39 275 LEU A CA 1
ATOM 2221 C C . LEU A 1 275 ? -30.090 15.572 -14.032 1.00 30.39 275 LEU A C 1
ATOM 2223 O O . LEU A 1 275 ? -29.125 15.971 -13.384 1.00 30.39 275 LEU A O 1
ATOM 2227 N N . GLU A 1 276 ? -29.964 15.194 -15.306 1.00 35.66 276 GLU A N 1
ATOM 2228 C CA . GLU A 1 276 ? -28.787 15.537 -16.115 1.00 35.66 276 GLU A CA 1
ATOM 2229 C C . GLU A 1 276 ? -28.796 17.042 -16.423 1.00 35.66 276 GLU A C 1
ATOM 2231 O O . GLU A 1 276 ? -29.502 17.511 -17.317 1.00 35.66 276 GLU A O 1
ATOM 2236 N N . VAL A 1 277 ? -27.973 17.820 -15.720 1.00 33.44 277 VAL A N 1
ATOM 2237 C CA . VAL A 1 277 ? -27.615 19.180 -16.150 1.00 33.44 277 VAL A CA 1
ATOM 2238 C C . VAL A 1 277 ? -26.341 19.084 -16.988 1.00 33.44 277 VAL A C 1
ATOM 2240 O O . VAL A 1 277 ? -25.231 19.275 -16.500 1.00 33.44 277 VAL A O 1
ATOM 2243 N N . GLY A 1 278 ? -26.503 18.717 -18.260 1.00 31.52 278 GLY A N 1
ATOM 2244 C CA . GLY A 1 278 ? -25.422 18.668 -19.241 1.00 31.52 278 GLY A CA 1
ATOM 2245 C C . GLY A 1 278 ? -25.435 19.884 -20.166 1.00 31.52 278 GLY A C 1
ATOM 2246 O O . GLY A 1 278 ? -26.365 20.072 -20.951 1.00 31.52 278 GLY A O 1
ATOM 2247 N N . THR A 1 279 ? -24.373 20.687 -20.144 1.00 32.88 279 THR A N 1
ATOM 2248 C CA . THR A 1 279 ? -24.052 21.628 -21.224 1.00 32.88 279 THR A CA 1
ATOM 2249 C C . THR A 1 279 ? -23.706 20.813 -22.473 1.00 32.88 279 THR A C 1
ATOM 2251 O O . THR A 1 279 ? -22.704 20.100 -22.505 1.00 32.88 279 THR A O 1
ATOM 2254 N N . ARG A 1 280 ? -24.542 20.880 -23.517 1.00 29.52 280 ARG A N 1
ATOM 2255 C CA . ARG A 1 280 ? -24.279 20.197 -24.794 1.00 29.52 280 ARG A CA 1
ATOM 2256 C C . ARG A 1 280 ? -23.103 20.862 -25.511 1.00 29.52 280 ARG A C 1
ATOM 2258 O O . ARG A 1 280 ? -23.274 21.893 -26.155 1.00 29.52 280 ARG A O 1
ATOM 2265 N N . VAL A 1 281 ? -21.924 20.250 -25.444 1.00 33.81 281 VAL A N 1
ATOM 2266 C CA . VAL A 1 281 ? -20.809 20.562 -26.348 1.00 33.81 281 VAL A CA 1
ATOM 2267 C C . VAL A 1 281 ? -20.869 19.589 -27.523 1.00 33.81 281 VAL A C 1
ATOM 2269 O O . VAL A 1 281 ? -20.764 18.375 -27.349 1.00 33.81 281 VAL A O 1
ATOM 2272 N N . HIS A 1 282 ? -21.064 20.120 -28.731 1.00 32.72 282 HIS A N 1
ATOM 2273 C CA . HIS A 1 282 ? -20.986 19.362 -29.978 1.00 32.72 282 HIS A CA 1
ATOM 2274 C C . HIS A 1 282 ? -19.544 18.883 -30.213 1.00 32.72 282 HIS A C 1
ATOM 2276 O O . HIS A 1 282 ? -18.756 19.558 -30.868 1.00 32.72 282 HIS A O 1
ATOM 2282 N N . HIS A 1 283 ? -19.189 17.711 -29.689 1.00 37.56 283 HIS A N 1
ATOM 2283 C CA . HIS A 1 283 ? -17.951 17.037 -30.069 1.00 37.56 283 HIS A CA 1
ATOM 2284 C C . HIS A 1 283 ? -18.197 16.117 -31.264 1.00 37.56 283 HIS A C 1
ATOM 2286 O O . HIS A 1 283 ? -18.790 15.044 -31.144 1.00 37.56 283 HIS A O 1
ATOM 2292 N N . THR A 1 284 ? -17.699 16.542 -32.424 1.00 33.09 284 THR A N 1
ATOM 2293 C CA . THR A 1 284 ? -17.481 15.682 -33.587 1.00 33.09 284 THR A CA 1
ATOM 2294 C C . THR A 1 284 ? -16.518 14.569 -33.174 1.00 33.09 284 THR A C 1
ATOM 2296 O O . THR A 1 284 ? -15.378 14.815 -32.787 1.00 33.09 284 THR A O 1
ATOM 2299 N N . LEU A 1 285 ? -17.023 13.341 -33.183 1.00 35.06 285 LEU A N 1
ATOM 2300 C CA . LEU A 1 285 ? -16.373 12.131 -32.690 1.00 35.06 285 LEU A CA 1
ATOM 2301 C C . LEU A 1 285 ? -15.205 11.737 -33.613 1.00 35.06 285 LEU A C 1
ATOM 2303 O O . LEU A 1 285 ? -15.373 10.961 -34.549 1.00 35.06 285 LEU A O 1
ATOM 2307 N N . GLN A 1 286 ? -14.015 12.278 -33.361 1.00 33.25 286 GLN A N 1
ATOM 2308 C CA . GLN A 1 286 ? -12.768 11.727 -33.888 1.00 33.25 286 GLN A CA 1
ATOM 2309 C C . GLN A 1 286 ? -12.129 10.851 -32.801 1.00 33.25 286 GLN A C 1
ATOM 2311 O O . GLN A 1 286 ? -11.865 11.317 -31.698 1.00 33.25 286 GLN A O 1
ATOM 2316 N N . HIS A 1 287 ? -11.906 9.581 -33.150 1.00 36.38 287 HIS A N 1
ATOM 2317 C CA . HIS A 1 287 ? -11.269 8.489 -32.398 1.00 36.38 287 HIS A CA 1
ATOM 2318 C C . HIS A 1 287 ? -12.173 7.482 -31.660 1.00 36.38 287 HIS A C 1
ATOM 2320 O O . HIS A 1 287 ? -12.875 7.770 -30.690 1.00 36.38 287 HIS A O 1
ATOM 2326 N N . PHE A 1 288 ? -12.048 6.234 -32.125 1.00 36.31 288 PHE A N 1
ATOM 2327 C CA . PHE A 1 288 ? -12.497 4.989 -31.510 1.00 36.31 288 PHE A CA 1
ATOM 2328 C C . PHE A 1 288 ? -11.671 4.675 -30.251 1.00 36.31 288 PHE A C 1
ATOM 2330 O O . PHE A 1 288 ? -10.841 3.770 -30.248 1.00 36.31 288 PHE A O 1
ATOM 2337 N N . PHE A 1 289 ? -11.872 5.415 -29.165 1.00 40.12 289 PHE A N 1
ATOM 2338 C CA . PHE A 1 289 ? -11.463 4.931 -27.846 1.00 40.12 289 PHE A CA 1
ATOM 2339 C C . PHE A 1 289 ? -12.595 4.086 -27.253 1.00 40.12 289 PHE A C 1
ATOM 2341 O O . PHE A 1 289 ? -13.769 4.420 -27.421 1.00 40.12 289 PHE A O 1
ATOM 2348 N N . LYS A 1 290 ? -12.253 2.974 -26.585 1.00 39.34 290 LYS A N 1
ATOM 2349 C CA . LYS A 1 290 ? -13.182 2.123 -25.818 1.00 39.34 290 LYS A CA 1
ATOM 2350 C C . LYS A 1 290 ? -13.919 2.984 -24.776 1.00 39.34 290 LYS A C 1
ATOM 2352 O O . LYS A 1 290 ? -13.430 3.191 -23.670 1.00 39.34 290 LYS A O 1
ATOM 2357 N N . LYS A 1 291 ? -15.079 3.518 -25.163 1.00 46.00 291 LYS A N 1
ATOM 2358 C CA . LYS A 1 291 ? -15.835 4.547 -24.435 1.00 46.00 291 LYS A CA 1
ATOM 2359 C C . LYS A 1 291 ? -16.538 4.119 -23.134 1.00 46.00 291 LYS A C 1
ATOM 2361 O O . LYS A 1 291 ? -16.820 5.027 -22.366 1.00 46.00 291 LYS A O 1
ATOM 2366 N N . PRO A 1 292 ? -16.787 2.836 -22.802 1.00 46.66 292 PRO A N 1
ATOM 2367 C CA . PRO A 1 292 ? -17.363 2.523 -21.491 1.00 46.66 292 PRO A CA 1
ATOM 2368 C C . PRO A 1 292 ? -16.302 2.504 -20.388 1.00 46.66 292 PRO A C 1
ATOM 2370 O O . PRO A 1 292 ? -16.455 3.177 -19.379 1.00 46.66 292 PRO A O 1
ATOM 2373 N N . GLN A 1 293 ? -15.191 1.791 -20.596 1.00 44.53 293 GLN A N 1
ATOM 2374 C CA . GLN A 1 293 ? -14.266 1.453 -19.509 1.00 44.53 293 GLN A CA 1
ATOM 2375 C C . GLN A 1 293 ? -13.537 2.674 -18.937 1.00 44.53 293 GLN A C 1
ATOM 2377 O O . GLN A 1 293 ? -13.477 2.838 -17.731 1.00 44.53 293 GLN A O 1
ATOM 2382 N N . VAL A 1 294 ? -13.065 3.583 -19.796 1.00 44.56 294 VAL A N 1
ATOM 2383 C CA . VAL A 1 294 ? -12.348 4.795 -19.356 1.00 44.56 294 VAL A CA 1
ATOM 2384 C C . VAL A 1 294 ? -13.270 5.765 -18.609 1.00 44.56 294 VAL A C 1
ATOM 2386 O O . VAL A 1 294 ? -12.823 6.464 -17.707 1.00 44.56 294 VAL A O 1
ATOM 2389 N N . ILE A 1 295 ? -14.560 5.799 -18.959 1.00 44.53 295 ILE A N 1
ATOM 2390 C CA . ILE A 1 295 ? -15.557 6.604 -18.240 1.00 44.53 295 ILE A CA 1
ATOM 2391 C C . ILE A 1 295 ? -15.906 5.921 -16.913 1.00 44.53 295 ILE A C 1
ATOM 2393 O O . ILE A 1 295 ? -15.944 6.579 -15.884 1.00 44.53 295 ILE A O 1
ATOM 2397 N N . ILE A 1 296 ? -16.084 4.601 -16.902 1.00 46.53 296 ILE A N 1
ATOM 2398 C CA . ILE A 1 296 ? -16.367 3.830 -15.682 1.00 46.53 296 ILE A CA 1
ATOM 2399 C C . ILE A 1 296 ? -15.210 3.944 -14.671 1.00 46.53 296 ILE A C 1
ATOM 2401 O O . ILE A 1 296 ? -15.453 4.235 -13.500 1.00 46.53 296 ILE A O 1
ATOM 2405 N N . ASP A 1 297 ? -13.965 3.801 -15.130 1.00 46.47 297 ASP A N 1
ATOM 2406 C CA . ASP A 1 297 ? -12.757 3.914 -14.304 1.00 46.47 297 ASP A CA 1
ATOM 2407 C C . ASP A 1 297 ? -12.452 5.380 -13.923 1.00 46.47 297 ASP A C 1
ATOM 2409 O O . ASP A 1 297 ? -11.871 5.649 -12.873 1.00 46.47 297 ASP A O 1
ATOM 2413 N N . GLY A 1 298 ? -12.842 6.343 -14.768 1.00 43.66 298 GLY A N 1
ATOM 2414 C CA . GLY A 1 298 ? -12.615 7.778 -14.564 1.00 43.66 298 GLY A CA 1
ATOM 2415 C C . GLY A 1 298 ? -13.652 8.481 -13.684 1.00 43.66 298 GLY A C 1
ATOM 2416 O O . GLY A 1 298 ? -13.352 9.535 -13.133 1.00 43.66 298 GLY A O 1
ATOM 2417 N N . VAL A 1 299 ? -14.855 7.916 -13.538 1.00 45.50 299 VAL A N 1
ATOM 2418 C CA . VAL A 1 299 ? -15.927 8.461 -12.680 1.00 45.50 299 VAL A CA 1
ATOM 2419 C C . VAL A 1 299 ? -15.934 7.785 -11.296 1.00 45.50 299 VAL A C 1
ATOM 2421 O O . VAL A 1 299 ? -16.723 8.155 -10.434 1.00 45.50 299 VAL A O 1
ATOM 2424 N N . GLY A 1 300 ? -15.058 6.799 -11.054 1.00 43.34 300 GLY A N 1
ATOM 2425 C CA . GLY A 1 300 ? -14.974 6.106 -9.760 1.00 43.34 300 GLY A CA 1
ATOM 2426 C C . GLY A 1 300 ? -16.224 5.282 -9.419 1.00 43.34 300 GLY A C 1
ATOM 2427 O O . GLY A 1 300 ? -16.448 4.952 -8.260 1.00 43.34 300 GLY A O 1
ATOM 2428 N N . LEU A 1 301 ? -17.057 4.957 -10.418 1.00 43.56 301 LEU A N 1
ATOM 2429 C CA . LEU A 1 301 ? -18.372 4.328 -10.223 1.00 43.56 301 LEU A CA 1
ATOM 2430 C C . LEU A 1 301 ? -18.328 2.805 -10.089 1.00 43.56 301 LEU A C 1
ATOM 2432 O O . LEU A 1 301 ? -19.354 2.192 -9.796 1.00 43.56 301 LEU A O 1
ATOM 2436 N N . ARG A 1 302 ? -17.171 2.171 -10.295 1.00 49.59 302 ARG A N 1
ATOM 2437 C CA . ARG A 1 302 ? -17.026 0.748 -9.997 1.00 49.59 302 ARG A CA 1
ATOM 2438 C C . ARG A 1 302 ? -16.500 0.605 -8.577 1.00 49.59 302 ARG A C 1
ATOM 2440 O O . ARG A 1 302 ? -15.343 0.918 -8.317 1.00 49.59 302 ARG A O 1
ATOM 2447 N N . MET A 1 303 ? -17.349 0.116 -7.674 1.00 51.59 303 MET A N 1
ATOM 2448 C CA . MET A 1 303 ? -16.876 -0.402 -6.395 1.00 51.59 303 MET A CA 1
ATOM 2449 C C . MET A 1 303 ? -15.891 -1.534 -6.707 1.00 51.59 303 MET A C 1
ATOM 2451 O O . MET A 1 303 ? -16.224 -2.503 -7.391 1.00 51.59 303 MET A O 1
ATOM 2455 N N . ILE A 1 304 ? -14.635 -1.336 -6.317 1.00 60.66 304 ILE A N 1
ATOM 2456 C CA . ILE A 1 304 ? -13.542 -2.238 -6.661 1.00 60.66 304 ILE A CA 1
ATOM 2457 C C . ILE A 1 304 ? -13.503 -3.318 -5.579 1.00 60.66 304 ILE A C 1
ATOM 2459 O O . ILE A 1 304 ? -13.024 -3.069 -4.474 1.00 60.66 304 ILE A O 1
ATOM 2463 N N . ALA A 1 305 ? -14.050 -4.497 -5.874 1.00 64.81 305 ALA A N 1
ATOM 2464 C CA . ALA A 1 305 ? -13.886 -5.671 -5.017 1.00 64.81 305 ALA A CA 1
ATOM 2465 C C . ALA A 1 305 ? -12.398 -6.033 -4.918 1.00 64.81 305 ALA A C 1
ATOM 2467 O O . ALA A 1 305 ? -11.643 -5.768 -5.860 1.00 64.81 305 ALA A O 1
ATOM 2468 N N . LEU A 1 306 ? -11.962 -6.689 -3.834 1.00 67.31 306 LEU A N 1
ATOM 2469 C CA . LEU A 1 306 ? -10.541 -7.019 -3.669 1.00 67.31 306 LEU A CA 1
ATOM 2470 C C . LEU A 1 306 ? -9.962 -7.791 -4.864 1.00 67.31 306 LEU A C 1
ATOM 2472 O O . LEU A 1 306 ? -8.839 -7.539 -5.292 1.00 67.31 306 LEU A O 1
ATOM 2476 N N . GLN A 1 307 ? -10.759 -8.683 -5.450 1.00 70.19 307 GLN A N 1
ATOM 2477 C CA . GLN A 1 307 ? -10.396 -9.458 -6.637 1.00 70.19 307 GLN A CA 1
ATOM 2478 C C . GLN A 1 307 ? -9.921 -8.576 -7.804 1.00 70.19 307 GLN A C 1
ATOM 2480 O O . GLN A 1 307 ? -9.049 -8.978 -8.565 1.00 70.19 307 GLN A O 1
ATOM 2485 N N . SER A 1 308 ? -10.413 -7.340 -7.916 1.00 73.75 308 SER A N 1
ATOM 2486 C CA . SER A 1 308 ? -9.993 -6.403 -8.965 1.00 73.75 308 SER A CA 1
ATOM 2487 C C . SER A 1 308 ? -8.584 -5.828 -8.750 1.00 73.75 308 SER A C 1
ATOM 2489 O O . SER A 1 308 ? -7.998 -5.306 -9.694 1.00 73.75 308 SER A O 1
ATOM 2491 N N . PHE A 1 309 ? -8.032 -5.922 -7.536 1.00 69.06 309 PHE A N 1
ATOM 2492 C CA . PHE A 1 309 ? -6.626 -5.602 -7.254 1.00 69.06 309 PHE A CA 1
ATOM 2493 C C . PHE A 1 309 ? -5.713 -6.815 -7.396 1.00 69.06 309 PHE A C 1
ATOM 2495 O O . PHE A 1 309 ? -4.492 -6.658 -7.469 1.00 69.06 309 PHE A O 1
ATOM 2502 N N . THR A 1 310 ? -6.283 -8.023 -7.409 1.00 74.94 310 THR A N 1
ATOM 2503 C CA . THR A 1 310 ? -5.478 -9.222 -7.590 1.00 74.94 310 THR A CA 1
ATOM 2504 C C . THR A 1 310 ? -4.939 -9.263 -9.012 1.00 74.94 310 THR A C 1
ATOM 2506 O O . THR A 1 310 ? -5.666 -9.043 -9.981 1.00 74.94 310 THR A O 1
ATOM 2509 N N . ARG A 1 311 ? -3.644 -9.552 -9.157 1.00 73.25 311 ARG A N 1
ATOM 2510 C CA . ARG A 1 311 ? -3.013 -9.715 -10.476 1.00 73.25 311 ARG A CA 1
ATOM 2511 C C . ARG A 1 311 ? -3.616 -10.893 -11.254 1.00 73.25 311 ARG A C 1
ATOM 2513 O O . ARG A 1 311 ? -3.543 -10.909 -12.481 1.00 73.25 311 ARG A O 1
ATOM 2520 N N . TRP A 1 312 ? -4.220 -11.851 -10.546 1.00 73.56 312 TRP A N 1
ATOM 2521 C CA . TRP A 1 312 ? -4.827 -13.058 -11.098 1.00 73.56 312 TRP A CA 1
ATOM 2522 C C . TRP A 1 312 ? -6.219 -13.278 -10.490 1.00 73.56 312 TRP A C 1
ATOM 2524 O O . TRP A 1 312 ? -6.294 -13.670 -9.328 1.00 73.56 312 TRP A O 1
ATOM 2534 N N . PRO A 1 313 ? -7.307 -13.090 -11.262 1.00 66.75 313 PRO A N 1
ATOM 2535 C CA . PRO A 1 313 ? -8.681 -13.260 -10.775 1.00 66.75 313 PRO A CA 1
ATOM 2536 C C . PRO A 1 313 ? -8.977 -14.655 -10.210 1.00 66.75 313 PRO A C 1
ATOM 2538 O O . PRO A 1 313 ? -9.812 -14.808 -9.328 1.00 66.75 313 PRO A O 1
ATOM 2541 N N . GLU A 1 314 ? -8.270 -15.673 -10.703 1.00 72.38 314 GLU A N 1
ATOM 2542 C CA . GLU A 1 314 ? -8.379 -17.064 -10.246 1.00 72.38 314 GLU A CA 1
ATOM 2543 C C . GLU A 1 314 ? -7.796 -17.272 -8.840 1.00 72.38 314 GLU A C 1
ATOM 2545 O O . GLU A 1 314 ? -8.052 -18.287 -8.191 1.00 72.38 314 GLU A O 1
ATOM 2550 N N . GLN A 1 315 ? -6.997 -16.321 -8.350 1.00 70.81 315 GLN A N 1
ATOM 2551 C CA . GLN A 1 315 ? -6.372 -16.411 -7.046 1.00 70.81 315 GLN A CA 1
ATOM 2552 C C . GLN A 1 315 ? -7.274 -15.806 -5.975 1.00 70.81 315 GLN A C 1
ATOM 2554 O O . GLN A 1 315 ? -7.108 -14.670 -5.527 1.00 70.81 315 GLN A O 1
ATOM 2559 N N . VAL A 1 316 ? -8.214 -16.624 -5.523 1.00 71.94 316 VAL A N 1
ATOM 2560 C CA . VAL A 1 316 ? -9.026 -16.318 -4.352 1.00 71.94 316 VAL A CA 1
ATOM 2561 C C . VAL A 1 316 ? -8.143 -16.419 -3.107 1.00 71.94 316 VAL A C 1
ATOM 2563 O O . VAL A 1 316 ? -7.571 -17.470 -2.821 1.00 71.94 316 VAL A O 1
ATOM 2566 N N . MET A 1 317 ? -8.011 -15.319 -2.365 1.00 79.31 317 MET A N 1
ATOM 2567 C CA . MET A 1 317 ? -7.431 -15.331 -1.021 1.00 79.31 317 MET A CA 1
ATOM 2568 C C . MET A 1 317 ? -8.529 -15.758 -0.045 1.00 79.31 317 MET A C 1
ATOM 2570 O O . MET A 1 317 ? -9.430 -14.952 0.195 1.00 79.31 317 MET A O 1
ATOM 2574 N N . PRO A 1 318 ? -8.488 -16.982 0.519 1.00 76.06 318 PRO A N 1
ATOM 2575 C CA . PRO A 1 318 ? -9.601 -17.531 1.289 1.00 76.06 318 PRO A CA 1
ATOM 2576 C C . PRO A 1 318 ? -10.013 -16.621 2.441 1.00 76.06 318 PRO A C 1
ATOM 2578 O O . PRO A 1 318 ? -11.194 -16.365 2.622 1.00 76.06 318 PRO A O 1
ATOM 2581 N N . LEU A 1 319 ? -9.046 -16.055 3.169 1.00 79.56 319 LEU A N 1
ATOM 2582 C CA . LEU A 1 319 ? -9.344 -15.132 4.259 1.00 79.56 319 LEU A CA 1
ATOM 2583 C C . LEU A 1 319 ? -10.213 -13.964 3.800 1.00 79.56 319 LEU A C 1
ATOM 2585 O O . LEU A 1 319 ? -11.224 -13.682 4.431 1.00 79.56 319 LEU A O 1
ATOM 2589 N N . VAL A 1 320 ? -9.838 -13.295 2.713 1.00 76.69 320 VAL A N 1
ATOM 2590 C CA . VAL A 1 320 ? -10.595 -12.128 2.255 1.00 76.69 320 VAL A CA 1
ATOM 2591 C C . VAL A 1 320 ? -11.904 -12.536 1.586 1.00 76.69 320 VAL A C 1
ATOM 2593 O O . VAL A 1 320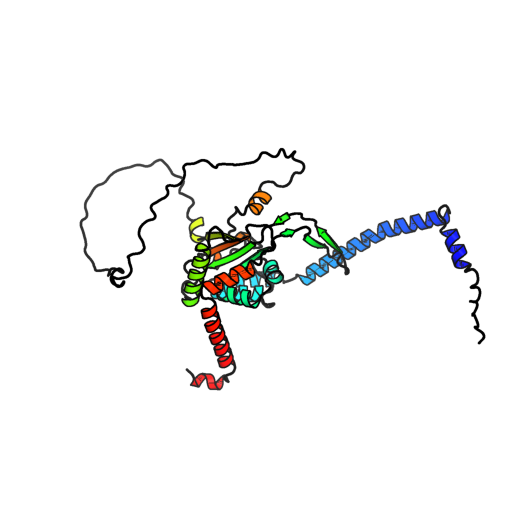 ? -12.871 -11.788 1.595 1.00 76.69 320 VAL A O 1
ATOM 2596 N N . TYR A 1 321 ? -11.952 -13.743 1.039 1.00 78.44 321 TYR A N 1
ATOM 2597 C CA . TYR A 1 321 ? -13.165 -14.308 0.474 1.00 78.44 321 TYR A CA 1
ATOM 2598 C C . TYR A 1 321 ? -14.201 -14.710 1.532 1.00 78.44 321 TYR A C 1
ATOM 2600 O O . TYR A 1 321 ? -15.395 -14.623 1.291 1.00 78.44 321 TYR A O 1
ATOM 2608 N N . PHE A 1 322 ? -13.770 -15.146 2.712 1.00 78.88 322 PHE A N 1
ATOM 2609 C CA . PHE A 1 322 ? -14.681 -15.605 3.765 1.00 78.88 322 PHE A CA 1
ATOM 2610 C C . PHE A 1 322 ? -14.872 -14.594 4.900 1.00 78.88 322 PHE A C 1
ATOM 2612 O O . PHE A 1 322 ? -15.692 -14.828 5.784 1.00 78.88 322 PHE A O 1
ATOM 2619 N N . SER A 1 323 ? -14.130 -13.485 4.899 1.00 82.19 323 SER A N 1
ATOM 2620 C CA . SER A 1 323 ? -14.217 -12.459 5.943 1.00 82.19 323 SER A CA 1
ATOM 2621 C C . SER A 1 323 ? -14.960 -11.223 5.462 1.00 82.19 323 SER A C 1
ATOM 2623 O O . SER A 1 323 ? -14.908 -10.864 4.288 1.00 82.19 323 SER A O 1
ATOM 2625 N N . GLU A 1 324 ? -15.587 -10.521 6.399 1.00 85.75 324 GLU A N 1
ATOM 2626 C CA . GLU A 1 324 ? -16.152 -9.202 6.140 1.00 85.75 324 GLU A CA 1
ATOM 2627 C C . GLU A 1 324 ? -15.049 -8.133 6.159 1.00 85.75 324 GLU A C 1
ATOM 2629 O O . GLU A 1 324 ? -14.193 -8.083 7.052 1.00 85.75 324 GLU A O 1
ATOM 2634 N N . TYR A 1 325 ? -15.049 -7.271 5.145 1.00 88.94 325 TYR A N 1
ATOM 2635 C CA . TYR A 1 325 ? -14.106 -6.162 5.041 1.00 88.94 325 TYR A CA 1
ATOM 2636 C C . TYR A 1 325 ? -14.743 -4.952 4.364 1.00 88.94 325 TYR A C 1
ATOM 2638 O O . TYR A 1 325 ? -15.709 -5.045 3.606 1.00 88.94 325 TYR A O 1
ATOM 2646 N N . ALA A 1 326 ? -14.175 -3.785 4.637 1.00 90.50 326 ALA A N 1
ATOM 2647 C CA . ALA A 1 326 ? -14.482 -2.545 3.959 1.00 90.50 326 ALA A CA 1
ATOM 2648 C C . ALA A 1 326 ? -13.344 -2.186 3.001 1.00 90.50 326 ALA A C 1
ATOM 2650 O O . ALA A 1 326 ? -12.174 -2.161 3.387 1.00 90.50 326 ALA A O 1
ATOM 2651 N N . VAL A 1 327 ? -13.696 -1.858 1.761 1.00 91.69 327 VAL A N 1
ATOM 2652 C CA . VAL A 1 327 ? -12.812 -1.135 0.847 1.00 91.69 327 VAL A CA 1
ATOM 2653 C C . VAL A 1 327 ? -13.115 0.341 1.008 1.00 91.69 327 VAL A C 1
ATOM 2655 O O . VAL A 1 327 ? -14.241 0.786 0.774 1.00 91.69 327 VAL A O 1
ATOM 2658 N N . VAL A 1 328 ? -12.107 1.097 1.415 1.00 93.56 328 VAL A N 1
ATOM 2659 C CA . VAL A 1 328 ? -12.202 2.543 1.551 1.00 93.56 328 VAL A CA 1
ATOM 2660 C C . VAL A 1 328 ? -11.423 3.179 0.419 1.00 93.56 328 VAL A C 1
ATOM 2662 O O . VAL A 1 328 ? -10.244 2.893 0.210 1.00 93.56 328 VAL A O 1
ATOM 2665 N N . HIS A 1 329 ? -12.093 4.056 -0.311 1.00 94.56 329 HIS A N 1
ATOM 2666 C CA . HIS A 1 329 ? -11.504 4.853 -1.367 1.00 94.56 329 HIS A CA 1
ATOM 2667 C C . HIS A 1 329 ? -11.628 6.327 -1.003 1.00 94.56 329 HIS A C 1
ATOM 2669 O O . HIS A 1 329 ? -12.735 6.846 -0.842 1.00 94.56 329 HIS A O 1
ATOM 2675 N N . ILE A 1 330 ? -10.475 6.980 -0.870 1.00 94.75 330 ILE A N 1
ATOM 2676 C CA . ILE A 1 330 ? -10.359 8.416 -0.633 1.00 94.75 330 ILE A CA 1
ATOM 2677 C C . ILE A 1 330 ? -9.804 9.046 -1.903 1.00 94.75 330 ILE A C 1
ATOM 2679 O O . ILE A 1 330 ? -8.708 8.699 -2.341 1.00 94.75 330 ILE A O 1
ATOM 2683 N N . GLU A 1 331 ? -10.543 9.983 -2.476 1.00 94.88 331 GLU A N 1
ATOM 2684 C CA . GLU A 1 331 ? -10.187 10.686 -3.706 1.00 94.88 331 GLU A CA 1
ATOM 2685 C C . GLU A 1 331 ? -10.164 12.198 -3.458 1.00 94.88 331 GLU A C 1
ATOM 2687 O O . GLU A 1 331 ? -11.067 12.738 -2.827 1.00 94.88 331 GLU A O 1
ATOM 2692 N N . ALA A 1 332 ? -9.161 12.916 -3.959 1.00 94.12 332 ALA A N 1
ATOM 2693 C CA . ALA A 1 332 ? -9.156 14.377 -3.926 1.00 94.12 332 ALA A CA 1
ATOM 2694 C C . ALA A 1 332 ? -10.264 14.958 -4.820 1.00 94.12 332 ALA A C 1
ATOM 2696 O O . ALA A 1 332 ? -10.518 14.459 -5.915 1.00 94.12 332 ALA A O 1
ATOM 2697 N N . ARG A 1 333 ? -10.912 16.045 -4.390 1.00 90.88 333 ARG A N 1
ATOM 2698 C CA . ARG A 1 333 ? -11.956 16.715 -5.194 1.00 90.88 333 ARG A CA 1
ATOM 2699 C C . ARG A 1 333 ? -11.405 17.408 -6.429 1.00 90.88 333 ARG A C 1
ATOM 2701 O O . ARG A 1 333 ? -12.033 17.384 -7.493 1.00 90.88 333 ARG A O 1
ATOM 2708 N N . ASP A 1 334 ? -10.216 17.968 -6.283 1.00 89.81 334 ASP A N 1
ATOM 2709 C CA . ASP A 1 334 ? -9.534 18.700 -7.333 1.00 89.81 334 ASP A CA 1
ATOM 2710 C C . ASP A 1 334 ? -8.401 17.863 -7.929 1.00 89.81 334 ASP A C 1
ATOM 2712 O O . ASP A 1 334 ? -7.955 16.856 -7.377 1.00 89.81 334 ASP A O 1
ATOM 2716 N N . THR A 1 335 ? -7.932 18.272 -9.103 1.00 85.69 335 THR A N 1
ATOM 2717 C CA . THR A 1 335 ? -6.838 17.593 -9.813 1.00 85.69 335 THR A CA 1
ATOM 2718 C C . THR A 1 335 ? -5.463 18.031 -9.319 1.00 85.69 335 THR A C 1
ATOM 2720 O O . THR A 1 335 ? -4.482 17.829 -10.025 1.00 85.69 335 THR A O 1
ATOM 2723 N N . GLU A 1 336 ? -5.372 18.706 -8.177 1.00 84.38 336 GLU A N 1
ATOM 2724 C CA . GLU A 1 336 ? -4.092 19.136 -7.621 1.00 84.38 336 GLU A CA 1
ATOM 2725 C C . GLU A 1 336 ? -3.341 17.959 -6.987 1.00 84.38 336 GLU A C 1
ATOM 2727 O O . GLU A 1 336 ? -3.897 16.889 -6.712 1.00 84.38 336 GLU A O 1
ATOM 2732 N N . ALA A 1 337 ? -2.039 18.143 -6.784 1.00 81.69 337 ALA A N 1
ATOM 2733 C CA . ALA A 1 337 ? -1.223 17.171 -6.078 1.00 81.69 337 ALA A CA 1
ATOM 2734 C C . ALA A 1 337 ? -1.568 17.215 -4.580 1.00 81.69 337 ALA A C 1
ATOM 2736 O O . ALA A 1 337 ? -1.064 18.057 -3.841 1.00 81.69 337 ALA A O 1
ATOM 2737 N N . TYR A 1 338 ? -2.439 16.307 -4.135 1.00 86.50 338 TYR A N 1
ATOM 2738 C CA . TYR A 1 338 ? -2.788 16.145 -2.724 1.00 86.50 338 TYR A CA 1
ATOM 2739 C C . TYR A 1 338 ? -1.968 15.042 -2.059 1.00 86.50 338 TYR A C 1
ATOM 2741 O O . TYR A 1 338 ? -1.846 13.930 -2.577 1.00 86.50 338 TYR A O 1
ATOM 2749 N N . ARG A 1 339 ? -1.475 15.341 -0.855 1.00 91.25 339 ARG A N 1
ATOM 2750 C CA . ARG A 1 339 ? -0.813 14.396 0.053 1.00 91.25 339 ARG A CA 1
ATOM 2751 C C . ARG A 1 339 ? -1.843 13.577 0.824 1.00 91.25 339 ARG A C 1
ATOM 2753 O O . ARG A 1 339 ? -2.109 13.822 1.999 1.00 91.25 339 ARG A O 1
ATOM 2760 N N . LEU A 1 340 ? -2.494 12.650 0.124 1.00 93.06 340 LEU A N 1
ATOM 2761 C CA . LEU A 1 340 ? -3.541 11.809 0.715 1.00 93.06 340 LEU A CA 1
ATOM 2762 C C . LEU A 1 340 ? -3.001 10.848 1.782 1.00 93.06 340 LEU A C 1
ATOM 2764 O O . LEU A 1 340 ? -3.729 10.515 2.711 1.00 93.06 340 LEU A O 1
ATOM 2768 N N . ASP A 1 341 ? -1.727 10.471 1.699 1.00 92.94 341 ASP A N 1
ATOM 2769 C CA . ASP A 1 341 ? -0.997 9.757 2.750 1.00 92.94 341 ASP A CA 1
ATOM 2770 C C . ASP A 1 341 ? -1.010 10.541 4.076 1.00 92.94 341 ASP A C 1
ATOM 2772 O O . ASP A 1 341 ? -1.364 9.999 5.124 1.00 92.94 341 ASP A O 1
ATOM 2776 N N . GLN A 1 342 ? -0.738 11.849 4.020 1.00 93.75 342 GLN A N 1
ATOM 2777 C CA . GLN A 1 342 ? -0.778 12.740 5.183 1.00 93.75 342 GLN A CA 1
ATOM 2778 C C . GLN A 1 342 ? -2.196 12.864 5.761 1.00 93.75 342 GLN A C 1
ATOM 2780 O O . GLN A 1 342 ? -2.370 12.875 6.980 1.00 93.75 342 GLN A O 1
ATOM 2785 N N . VAL A 1 343 ? -3.214 12.946 4.895 1.00 93.12 343 VAL A N 1
ATOM 2786 C CA . VAL A 1 343 ? -4.626 12.998 5.310 1.00 93.12 343 VAL A CA 1
ATOM 2787 C C . VAL A 1 343 ? -5.002 11.725 6.065 1.00 93.12 343 VAL A C 1
ATOM 2789 O O . VAL A 1 343 ? -5.523 11.811 7.174 1.00 93.12 343 VAL A O 1
ATOM 2792 N N . VAL A 1 344 ? -4.684 10.549 5.512 1.00 94.06 344 VAL A N 1
ATOM 2793 C CA . VAL A 1 344 ? -4.942 9.257 6.168 1.00 94.06 344 VAL A CA 1
ATOM 2794 C C . VAL A 1 344 ? -4.213 9.163 7.508 1.00 94.06 344 VAL A C 1
ATOM 2796 O O . VAL A 1 344 ? -4.819 8.752 8.496 1.00 94.06 344 VAL A O 1
ATOM 2799 N N . ARG A 1 345 ? -2.948 9.600 7.578 1.00 92.56 345 ARG A N 1
ATOM 2800 C CA . ARG A 1 345 ? -2.172 9.619 8.827 1.00 92.56 345 ARG A CA 1
ATOM 2801 C C . ARG A 1 345 ? -2.822 10.496 9.898 1.00 92.56 345 ARG A C 1
ATOM 2803 O O . ARG A 1 345 ? -2.928 10.078 11.047 1.00 92.56 345 ARG A O 1
ATOM 2810 N N . ASN A 1 346 ? -3.273 11.692 9.529 1.00 92.44 346 ASN A N 1
ATOM 2811 C CA . A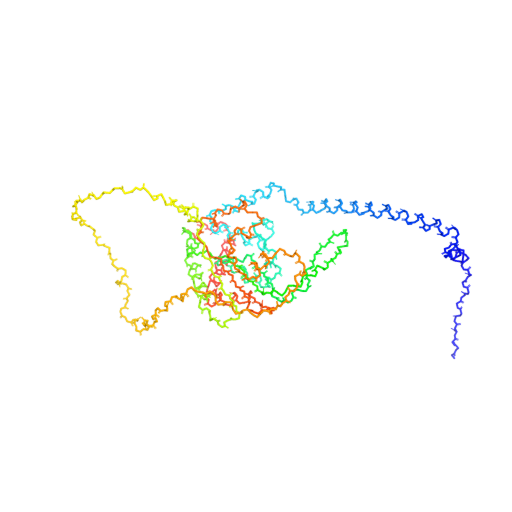SN A 1 346 ? -3.928 12.607 10.463 1.00 92.44 346 ASN A CA 1
ATOM 2812 C C . ASN A 1 346 ? -5.254 12.030 10.977 1.00 92.44 346 ASN A C 1
ATOM 2814 O O . ASN A 1 346 ? -5.498 12.063 12.178 1.00 92.44 346 ASN A O 1
ATOM 2818 N N . LEU A 1 347 ? -6.056 11.421 10.098 1.00 93.50 347 LEU A N 1
ATOM 2819 C CA . LEU A 1 347 ? -7.297 10.743 10.488 1.00 93.50 347 LEU A CA 1
ATOM 2820 C C . LEU A 1 347 ? -7.039 9.556 11.418 1.00 93.50 347 LEU A C 1
ATOM 2822 O O . LEU A 1 347 ? -7.776 9.347 12.377 1.00 93.50 347 LEU A O 1
ATOM 2826 N N . ALA A 1 348 ? -5.974 8.793 11.167 1.00 93.00 348 ALA A N 1
ATOM 2827 C CA . ALA A 1 348 ? -5.546 7.734 12.069 1.00 93.00 348 ALA A CA 1
ATOM 2828 C C . ALA A 1 348 ? -5.155 8.299 13.445 1.00 93.00 348 ALA A C 1
ATOM 2830 O O . ALA A 1 348 ? -5.564 7.763 14.472 1.00 93.00 348 ALA A O 1
ATOM 2831 N N . TRP A 1 349 ? -4.420 9.412 13.505 1.00 91.12 349 TRP A N 1
ATOM 2832 C CA . TRP A 1 349 ? -4.094 10.061 14.779 1.00 91.12 349 TRP A CA 1
ATOM 2833 C C . TRP A 1 349 ? -5.313 10.560 15.542 1.00 91.12 349 TRP A C 1
ATOM 2835 O O . TRP A 1 349 ? -5.401 10.304 16.741 1.00 91.12 349 TRP A O 1
ATOM 2845 N N . GLU A 1 350 ? -6.268 11.188 14.860 1.00 90.81 350 GLU A N 1
ATOM 2846 C CA . GLU A 1 350 ? -7.539 11.611 15.458 1.00 90.81 350 GLU A CA 1
ATOM 2847 C C . GLU A 1 350 ? -8.352 10.424 15.999 1.00 90.81 350 GLU A C 1
ATOM 2849 O O . GLU A 1 350 ? -9.043 10.554 17.007 1.00 90.81 350 GLU A O 1
ATOM 2854 N N . ALA A 1 351 ? -8.215 9.246 15.386 1.00 91.00 351 ALA A N 1
ATOM 2855 C CA . ALA A 1 351 ? -8.858 8.014 15.833 1.00 91.00 351 ALA A CA 1
ATOM 2856 C C . ALA A 1 351 ? -8.191 7.342 17.055 1.00 91.00 351 ALA A C 1
ATOM 2858 O O . ALA A 1 351 ? -8.705 6.331 17.541 1.00 91.00 351 ALA A O 1
ATOM 2859 N N . GLY A 1 352 ? -7.073 7.876 17.565 1.00 89.62 352 GLY A N 1
ATOM 2860 C CA . GLY A 1 352 ? -6.350 7.330 18.726 1.00 89.62 352 GLY A CA 1
ATOM 2861 C C . GLY A 1 352 ? -5.097 6.514 18.385 1.00 89.62 352 GLY A C 1
ATOM 2862 O O . GLY A 1 352 ? -4.577 5.772 19.217 1.00 89.62 352 GLY A O 1
ATOM 2863 N N . ALA A 1 353 ? -4.553 6.640 17.169 1.00 84.19 353 ALA A N 1
ATOM 2864 C CA . ALA A 1 353 ? -3.340 5.911 16.773 1.00 84.19 353 ALA A CA 1
ATOM 2865 C C . ALA A 1 353 ? -2.125 6.192 17.677 1.00 84.19 353 ALA A C 1
ATOM 2867 O O . ALA A 1 353 ? -1.230 5.356 17.797 1.00 84.19 353 ALA A O 1
ATOM 2868 N N . ILE A 1 354 ? -2.072 7.369 18.310 1.00 83.81 354 ILE A N 1
ATOM 2869 C CA . ILE A 1 354 ? -0.980 7.750 19.215 1.00 83.81 354 ILE A CA 1
ATOM 2870 C C . ILE A 1 354 ? -0.923 6.799 20.418 1.00 83.81 354 ILE A C 1
ATOM 2872 O O . ILE A 1 354 ? 0.162 6.338 20.783 1.00 83.81 354 ILE A O 1
ATOM 2876 N N . GLU A 1 355 ? -2.081 6.454 20.992 1.00 79.94 355 GLU A N 1
ATOM 2877 C CA . GLU A 1 355 ? -2.167 5.520 22.116 1.00 79.94 355 GLU A CA 1
ATOM 2878 C C . GLU A 1 355 ? -1.660 4.132 21.703 1.00 79.94 355 GLU A C 1
ATOM 2880 O O . GLU A 1 355 ? -0.768 3.574 22.349 1.00 79.94 355 GLU A O 1
ATOM 2885 N N . LEU A 1 356 ? -2.121 3.624 20.557 1.00 77.38 356 LEU A N 1
ATOM 2886 C CA . LEU A 1 356 ? -1.686 2.329 20.027 1.00 77.38 356 LEU A CA 1
ATOM 2887 C C . LEU A 1 356 ? -0.197 2.280 19.682 1.00 77.38 356 LEU A C 1
ATOM 2889 O O . LEU A 1 356 ? 0.459 1.262 19.921 1.00 77.38 356 LEU A O 1
ATOM 2893 N N . ARG A 1 357 ? 0.358 3.361 19.123 1.00 77.31 357 ARG A N 1
ATOM 2894 C CA . ARG A 1 357 ? 1.789 3.437 18.798 1.00 77.31 357 ARG A CA 1
ATOM 2895 C C . ARG A 1 357 ? 2.625 3.303 20.064 1.00 77.31 357 ARG A C 1
ATOM 2897 O O . ARG A 1 357 ? 3.583 2.533 20.079 1.00 77.31 357 ARG A O 1
ATOM 2904 N N . SER A 1 358 ? 2.229 3.988 21.138 1.00 76.94 358 SER A N 1
ATOM 2905 C CA . SER A 1 358 ? 2.919 3.891 22.427 1.00 76.94 358 SER A CA 1
ATOM 2906 C C . SER A 1 358 ? 2.882 2.464 22.999 1.00 76.94 358 SER A C 1
ATOM 2908 O O . SER A 1 358 ? 3.919 1.948 23.418 1.00 76.94 358 SER A O 1
ATOM 2910 N N . MET A 1 359 ? 1.737 1.774 22.915 1.00 63.94 359 MET A N 1
ATOM 2911 C CA . MET A 1 359 ? 1.596 0.379 23.355 1.00 63.94 359 MET A CA 1
ATOM 2912 C C . MET A 1 359 ? 2.432 -0.585 22.509 1.00 63.94 359 MET A C 1
ATOM 2914 O O . MET A 1 359 ? 3.105 -1.465 23.044 1.00 63.94 359 MET A O 1
ATOM 2918 N N . THR A 1 360 ? 2.446 -0.390 21.190 1.00 72.62 360 THR A N 1
ATOM 2919 C CA . THR A 1 360 ? 3.206 -1.239 20.263 1.00 72.62 360 THR A CA 1
ATOM 2920 C C . THR A 1 360 ? 4.710 -1.072 20.477 1.00 72.62 360 THR A C 1
ATOM 2922 O O . THR A 1 360 ? 5.433 -2.060 20.557 1.00 72.62 360 THR A O 1
ATOM 2925 N N . GLN A 1 361 ? 5.191 0.163 20.660 1.00 77.06 361 GLN A N 1
ATOM 2926 C CA . GLN A 1 361 ? 6.599 0.433 20.972 1.00 77.06 361 GLN A CA 1
ATOM 2927 C C . GLN A 1 361 ? 7.026 -0.187 22.306 1.00 77.06 361 GLN A C 1
ATOM 2929 O O . GLN A 1 361 ? 8.143 -0.697 22.419 1.00 77.06 361 GLN A O 1
ATOM 2934 N N . LEU A 1 362 ? 6.148 -0.170 23.312 1.00 62.38 362 LEU A N 1
ATOM 2935 C CA . LEU A 1 362 ? 6.396 -0.840 24.587 1.00 62.38 362 LEU A CA 1
ATOM 2936 C C . LEU A 1 362 ? 6.461 -2.362 24.420 1.00 62.38 362 LEU A C 1
ATOM 2938 O O . LEU A 1 362 ? 7.383 -2.977 24.953 1.00 62.38 362 LEU A O 1
ATOM 2942 N N . SER A 1 363 ? 5.548 -2.953 23.647 1.00 70.62 363 SER A N 1
ATOM 2943 C CA . SER A 1 363 ? 5.532 -4.392 23.360 1.00 70.62 363 SER A CA 1
ATOM 2944 C C . SER A 1 363 ? 6.771 -4.838 22.575 1.00 70.62 363 SER A C 1
ATOM 2946 O O . SER A 1 363 ? 7.445 -5.786 22.972 1.00 70.62 363 SER A O 1
ATOM 2948 N N . ASP A 1 364 ? 7.163 -4.095 21.536 1.00 78.00 364 ASP A N 1
ATOM 2949 C CA . ASP A 1 364 ? 8.376 -4.364 20.752 1.00 78.00 364 ASP A CA 1
ATOM 2950 C C . ASP A 1 364 ? 9.639 -4.237 21.613 1.00 78.00 364 ASP A C 1
ATOM 2952 O O . ASP A 1 364 ? 10.552 -5.064 21.532 1.00 78.00 364 ASP A O 1
ATOM 2956 N N . ARG A 1 365 ? 9.701 -3.213 22.473 1.00 72.75 365 ARG A N 1
ATOM 2957 C CA . ARG A 1 365 ? 10.811 -3.037 23.415 1.00 72.75 365 ARG A CA 1
ATOM 2958 C C . ARG A 1 365 ? 10.865 -4.183 24.419 1.00 72.75 365 ARG A C 1
ATOM 2960 O O . ARG A 1 365 ? 11.951 -4.690 24.685 1.00 72.75 365 ARG A O 1
ATOM 2967 N N . PHE A 1 366 ? 9.719 -4.610 24.942 1.00 69.25 366 PHE A N 1
ATOM 2968 C CA . PHE A 1 366 ? 9.629 -5.756 25.838 1.00 69.25 366 PHE A CA 1
ATOM 2969 C C . PHE A 1 366 ? 10.063 -7.048 25.136 1.00 69.25 366 PHE A C 1
ATOM 2971 O O . PHE A 1 366 ? 10.889 -7.777 25.671 1.00 69.25 366 PHE A O 1
ATOM 2978 N N . ALA A 1 367 ? 9.611 -7.300 23.905 1.00 76.25 367 ALA A N 1
ATOM 2979 C CA . ALA A 1 367 ? 10.006 -8.467 23.120 1.00 76.25 367 ALA A CA 1
ATOM 2980 C C . ALA A 1 367 ? 11.520 -8.507 22.849 1.00 76.25 367 ALA A C 1
ATOM 2982 O O . ALA A 1 367 ? 12.134 -9.568 22.966 1.00 76.25 367 ALA A O 1
ATOM 2983 N N . ARG A 1 368 ? 12.143 -7.360 22.543 1.00 79.62 368 ARG A N 1
ATOM 2984 C CA . ARG A 1 368 ? 13.606 -7.254 22.395 1.00 79.62 368 ARG A CA 1
ATOM 2985 C C . ARG A 1 368 ? 14.333 -7.522 23.709 1.00 79.62 368 ARG A C 1
ATOM 2987 O O . ARG A 1 368 ? 15.250 -8.335 23.723 1.00 79.62 368 ARG A O 1
ATOM 2994 N N . LEU A 1 369 ? 13.877 -6.929 24.813 1.00 76.38 369 LEU A N 1
ATOM 2995 C CA . LEU A 1 369 ? 14.434 -7.204 26.142 1.00 76.38 369 LEU A CA 1
ATOM 2996 C C . LEU A 1 369 ? 14.324 -8.696 26.492 1.00 76.38 369 LEU A C 1
ATOM 2998 O O . LEU A 1 369 ? 15.294 -9.299 26.939 1.00 76.38 369 LEU A O 1
ATOM 3002 N N . MET A 1 370 ? 13.187 -9.330 26.199 1.00 74.38 370 MET A N 1
ATOM 3003 C CA . MET A 1 370 ? 13.005 -10.771 26.389 1.00 74.38 370 MET A CA 1
ATOM 3004 C C . MET A 1 370 ? 13.930 -11.609 25.499 1.00 74.38 370 MET A C 1
ATOM 3006 O O . MET A 1 370 ? 14.317 -12.706 25.894 1.00 74.38 370 MET A O 1
ATOM 3010 N N . GLN A 1 371 ? 14.307 -11.120 24.313 1.00 81.88 371 GLN A N 1
ATOM 3011 C CA . GLN A 1 371 ? 15.291 -11.773 23.445 1.00 81.88 371 GLN A CA 1
ATOM 3012 C C . GLN A 1 371 ? 16.733 -11.621 23.953 1.00 81.88 371 GLN A C 1
ATOM 3014 O O . GLN A 1 371 ? 17.529 -12.535 23.738 1.00 81.88 371 GLN A O 1
ATOM 3019 N N . GLU A 1 372 ? 17.049 -10.527 24.647 1.00 84.56 372 GLU A N 1
ATOM 3020 C CA . GLU A 1 372 ? 18.363 -10.263 25.251 1.00 84.56 372 GLU A CA 1
ATOM 3021 C C . GLU A 1 372 ? 18.609 -11.070 26.534 1.00 84.56 372 GLU A C 1
ATOM 3023 O O . GLU A 1 372 ? 19.759 -11.377 26.851 1.00 84.56 372 GLU A O 1
ATOM 3028 N N . ILE A 1 373 ? 17.554 -11.478 27.251 1.00 77.31 373 ILE A N 1
ATOM 3029 C CA . ILE A 1 373 ? 17.688 -12.364 28.416 1.00 77.31 373 ILE A CA 1
ATOM 3030 C C . ILE A 1 373 ? 18.244 -13.726 27.947 1.00 77.31 373 ILE A C 1
ATOM 3032 O O . ILE A 1 373 ? 17.620 -14.360 27.077 1.00 77.31 373 ILE A O 1
ATOM 3036 N N . PRO A 1 374 ? 19.380 -14.205 28.508 1.00 85.62 374 PRO A N 1
ATOM 3037 C CA . PRO A 1 374 ? 19.939 -15.523 28.211 1.00 85.62 374 PRO A CA 1
ATOM 3038 C C . PRO A 1 374 ? 18.875 -16.608 28.365 1.00 85.62 374 PRO A C 1
ATOM 3040 O O . PRO A 1 374 ? 18.071 -16.547 29.295 1.00 85.62 374 PRO A O 1
ATOM 3043 N N . ARG A 1 375 ? 18.845 -17.598 27.462 1.00 75.81 375 ARG A N 1
ATOM 3044 C CA . ARG A 1 375 ? 17.800 -18.645 27.460 1.00 75.81 375 ARG A CA 1
ATOM 3045 C C . ARG A 1 375 ? 17.656 -19.322 28.825 1.00 75.81 375 ARG A C 1
ATOM 3047 O O . ARG A 1 375 ? 16.543 -19.620 29.236 1.00 75.81 375 ARG A O 1
ATOM 3054 N N . ASP A 1 376 ? 18.772 -19.480 29.516 1.00 84.25 376 ASP A N 1
ATOM 3055 C CA . ASP A 1 376 ? 18.938 -20.131 30.810 1.00 84.25 376 ASP A CA 1
ATOM 3056 C C . ASP A 1 376 ? 18.208 -19.371 31.933 1.00 84.25 376 ASP A C 1
ATOM 3058 O O . ASP A 1 376 ? 17.670 -19.988 32.842 1.00 84.25 376 ASP A O 1
ATOM 3062 N N . ALA A 1 377 ? 18.124 -18.040 31.830 1.00 71.62 377 ALA A N 1
ATOM 3063 C CA . ALA A 1 377 ? 17.469 -17.168 32.808 1.00 71.62 377 ALA A CA 1
ATOM 3064 C C . ALA A 1 377 ? 15.969 -16.950 32.527 1.00 71.62 377 ALA A C 1
ATOM 3066 O O . ALA A 1 377 ? 15.274 -16.330 33.327 1.00 71.62 377 ALA A O 1
ATOM 3067 N N . ARG A 1 378 ? 15.443 -17.437 31.393 1.00 66.56 378 ARG A N 1
ATOM 3068 C CA . ARG A 1 378 ? 14.013 -17.291 31.057 1.00 66.56 378 ARG A CA 1
ATOM 3069 C C . ARG A 1 378 ? 13.120 -18.258 31.828 1.00 66.56 378 ARG A C 1
ATOM 3071 O O . ARG A 1 378 ? 11.935 -17.980 31.963 1.00 66.56 378 ARG A O 1
ATOM 3078 N N . CYS A 1 379 ? 13.678 -19.363 32.321 1.00 63.97 379 CYS A N 1
ATOM 3079 C CA . CYS A 1 379 ? 12.939 -20.367 33.085 1.00 63.97 379 CYS A CA 1
ATOM 3080 C C . CYS A 1 379 ? 12.593 -19.915 34.512 1.00 63.97 379 CYS A C 1
ATOM 3082 O O . CYS A 1 379 ? 11.704 -20.505 35.106 1.00 63.97 379 CYS A O 1
ATOM 3084 N N . ASP A 1 380 ? 13.255 -18.877 35.037 1.00 63.34 380 ASP A N 1
ATOM 3085 C CA . ASP A 1 380 ? 13.034 -18.383 36.406 1.00 63.34 380 ASP A CA 1
ATOM 3086 C C . ASP A 1 380 ? 12.056 -17.188 36.471 1.00 63.34 380 ASP A C 1
ATOM 3088 O O . ASP A 1 380 ? 11.762 -16.674 37.549 1.00 63.34 380 ASP A O 1
ATOM 3092 N N . LEU A 1 381 ? 11.579 -16.709 35.315 1.00 54.84 381 LEU A N 1
ATOM 3093 C CA . LEU A 1 381 ? 10.726 -15.517 35.171 1.00 54.84 381 LEU A CA 1
ATOM 3094 C C . LEU A 1 381 ? 9.239 -15.836 34.933 1.00 54.84 381 LEU A C 1
ATOM 3096 O O . LEU A 1 381 ? 8.421 -14.915 34.935 1.00 54.84 381 LEU A O 1
ATOM 3100 N N . PHE A 1 382 ? 8.899 -17.110 34.742 1.00 49.44 382 PHE A N 1
ATOM 3101 C CA . PHE A 1 382 ? 7.542 -17.632 34.560 1.00 49.44 382 PHE A CA 1
ATOM 3102 C C . PHE A 1 382 ? 7.339 -18.823 35.489 1.00 49.44 382 PHE A C 1
ATOM 3104 O O . PHE A 1 382 ? 6.203 -18.976 35.991 1.00 49.44 382 PHE A O 1
#

Organism: NCBI:txid256645